Protein AF-A0A8T3YB04-F1 (afdb_monomer)

pLDDT: mean 72.47, std 18.64, range [27.3, 97.69]

Structure (mmCIF, N/CA/C/O backbone):
data_AF-A0A8T3YB04-F1
#
_entry.id   AF-A0A8T3YB04-F1
#
loop_
_atom_site.group_PDB
_atom_site.id
_atom_site.type_symbol
_atom_site.label_atom_id
_atom_site.label_alt_id
_atom_site.label_comp_id
_atom_site.label_asym_id
_atom_site.label_entity_id
_atom_site.label_seq_id
_atom_site.pdbx_PDB_ins_code
_atom_site.Cartn_x
_atom_site.Cartn_y
_atom_site.Cartn_z
_atom_site.occupancy
_atom_site.B_iso_or_equiv
_atom_site.auth_seq_id
_atom_site.auth_comp_id
_atom_site.auth_asym_id
_atom_site.auth_atom_id
_atom_site.pdbx_PDB_model_num
ATOM 1 N N . MET A 1 1 ? 39.091 -14.084 47.360 1.00 39.62 1 MET A N 1
ATOM 2 C CA . MET A 1 1 ? 38.899 -15.132 46.333 1.00 39.62 1 MET A CA 1
ATOM 3 C C . MET A 1 1 ? 37.553 -14.899 45.669 1.00 39.62 1 MET A C 1
ATOM 5 O O . MET A 1 1 ? 36.532 -14.939 46.345 1.00 39.62 1 MET A O 1
ATOM 9 N N . ASN A 1 2 ? 37.597 -14.527 44.390 1.00 33.66 2 ASN A N 1
ATOM 10 C CA . ASN A 1 2 ? 36.496 -13.996 43.586 1.00 33.66 2 ASN A CA 1
ATOM 11 C C . ASN A 1 2 ? 35.367 -15.013 43.376 1.00 33.66 2 ASN A C 1
ATOM 13 O O . ASN A 1 2 ? 35.619 -16.127 42.924 1.00 33.66 2 ASN A O 1
ATOM 17 N N . LYS A 1 3 ? 34.120 -14.590 43.606 1.00 37.91 3 LYS A N 1
ATOM 18 C CA . LYS A 1 3 ? 32.932 -15.255 43.061 1.00 37.91 3 LYS A CA 1
ATOM 19 C C . LYS A 1 3 ? 32.581 -14.564 41.742 1.00 37.91 3 LYS A C 1
ATOM 21 O O . LYS A 1 3 ? 32.055 -13.457 41.749 1.00 37.91 3 LYS A O 1
ATOM 26 N N . PHE A 1 4 ? 32.940 -15.193 40.626 1.00 37.47 4 PHE A N 1
ATOM 27 C CA . PHE A 1 4 ? 32.498 -14.787 39.293 1.00 37.47 4 PHE A CA 1
ATOM 28 C C . PHE A 1 4 ? 31.002 -15.088 39.152 1.00 37.47 4 PHE A C 1
ATOM 30 O O . PHE A 1 4 ? 30.587 -16.243 39.228 1.00 37.47 4 PHE A O 1
ATOM 37 N N . VAL A 1 5 ? 30.198 -14.043 38.961 1.00 39.53 5 VAL A N 1
ATOM 38 C CA . VAL A 1 5 ? 28.809 -14.149 38.508 1.00 39.53 5 VAL A CA 1
ATOM 39 C C . VAL A 1 5 ? 28.851 -14.301 36.988 1.00 39.53 5 VAL A C 1
ATOM 41 O O . VAL A 1 5 ? 29.307 -13.405 36.282 1.00 39.53 5 VAL A O 1
ATOM 44 N N . LEU A 1 6 ? 28.425 -15.463 36.493 1.00 35.53 6 LEU A N 1
ATOM 45 C CA . LEU A 1 6 ? 28.224 -15.738 35.071 1.00 35.53 6 LEU A CA 1
ATOM 46 C C . LEU A 1 6 ? 27.015 -14.934 34.576 1.00 35.53 6 LEU A C 1
ATOM 48 O O . LEU A 1 6 ? 25.867 -15.306 34.815 1.00 35.53 6 LEU A O 1
ATOM 52 N N . LEU A 1 7 ? 27.282 -13.821 33.894 1.00 31.06 7 LEU A N 1
ATOM 53 C CA . LEU A 1 7 ? 26.279 -13.066 33.153 1.00 31.06 7 LEU A CA 1
ATOM 54 C C . LEU A 1 7 ? 25.973 -13.830 31.857 1.00 31.06 7 LEU A C 1
ATOM 56 O O . LEU A 1 7 ? 26.763 -13.829 30.915 1.00 31.06 7 LEU A O 1
ATOM 60 N N . SER A 1 8 ? 24.840 -14.527 31.834 1.00 35.22 8 SER A N 1
ATOM 61 C CA . SER A 1 8 ? 24.326 -15.166 30.623 1.00 35.22 8 SER A CA 1
ATOM 62 C C . SER A 1 8 ? 23.714 -14.082 29.736 1.00 35.22 8 SER A C 1
ATOM 64 O O . SER A 1 8 ? 22.602 -13.625 29.990 1.00 35.22 8 SER A O 1
ATOM 66 N N . VAL A 1 9 ? 24.456 -13.629 28.725 1.00 36.22 9 VAL A N 1
ATOM 67 C CA . VAL A 1 9 ? 23.931 -12.747 27.674 1.00 36.22 9 VAL A CA 1
ATOM 68 C C . VAL A 1 9 ? 23.067 -13.600 26.749 1.00 36.22 9 VAL A C 1
ATOM 70 O O . VAL A 1 9 ? 23.577 -14.346 25.915 1.00 36.22 9 VAL A O 1
ATOM 73 N N . LEU A 1 10 ? 21.748 -13.519 26.921 1.00 33.50 10 LEU A N 1
ATOM 74 C CA . LEU A 1 10 ? 20.786 -14.070 25.975 1.00 33.50 10 LEU A CA 1
ATOM 75 C C . LEU A 1 10 ? 20.733 -13.127 24.762 1.00 33.50 10 LEU A C 1
ATOM 77 O O . LEU A 1 10 ? 20.045 -12.109 24.780 1.00 33.50 10 LEU A O 1
ATOM 81 N N . LEU A 1 11 ? 21.516 -13.433 23.726 1.00 34.88 11 LEU A N 1
ATOM 82 C CA . LEU A 1 11 ? 21.466 -12.732 22.445 1.00 34.88 11 LEU A CA 1
ATOM 83 C C . LEU A 1 11 ? 20.148 -13.104 21.746 1.00 34.88 11 LEU A C 1
ATOM 85 O O . LEU A 1 11 ? 20.034 -14.175 21.152 1.00 34.88 11 LEU A O 1
ATOM 89 N N . ALA A 1 12 ? 19.135 -12.243 21.854 1.00 36.56 12 ALA A N 1
ATOM 90 C CA . ALA A 1 12 ? 17.904 -12.380 21.087 1.00 36.56 12 ALA A CA 1
ATOM 91 C C . ALA A 1 12 ? 18.222 -12.160 19.599 1.00 36.56 12 ALA A C 1
ATOM 93 O O . ALA A 1 12 ? 18.419 -11.032 19.149 1.00 36.56 12 ALA A O 1
ATOM 94 N N . ILE A 1 13 ? 18.302 -13.251 18.837 1.00 36.19 13 ILE A N 1
ATOM 95 C CA . ILE A 1 13 ? 18.343 -13.211 17.376 1.00 36.19 13 ILE A CA 1
ATOM 96 C C . ILE A 1 13 ? 16.936 -12.805 16.924 1.00 36.19 13 ILE A C 1
ATOM 98 O O . ILE A 1 13 ? 16.042 -13.644 16.833 1.00 36.19 13 ILE A O 1
ATOM 102 N N . LEU A 1 14 ? 16.712 -11.510 16.694 1.00 33.53 14 LEU A N 1
ATOM 103 C CA . LEU A 1 14 ? 15.519 -11.064 15.978 1.00 33.53 14 LEU A CA 1
ATOM 104 C C . LEU A 1 14 ? 15.608 -11.613 14.546 1.00 33.53 14 LEU A C 1
ATOM 106 O O . LEU A 1 14 ? 16.641 -11.419 13.896 1.00 33.53 14 LEU A O 1
ATOM 110 N N . PRO A 1 15 ? 14.578 -12.306 14.033 1.00 30.77 15 PRO A N 1
ATOM 111 C CA . PRO A 1 15 ? 14.568 -12.703 12.639 1.00 30.77 15 PRO A CA 1
ATOM 112 C C . PRO A 1 15 ? 14.509 -11.428 11.796 1.00 30.77 15 PRO A C 1
ATOM 114 O O . PRO A 1 15 ? 13.541 -10.670 11.857 1.00 30.77 15 PRO A O 1
ATOM 117 N N . VAL A 1 16 ? 15.558 -11.177 11.013 1.00 35.78 16 VAL A N 1
ATOM 118 C CA . VAL A 1 16 ? 15.482 -10.231 9.900 1.00 35.78 16 VAL A CA 1
ATOM 119 C C . VAL A 1 16 ? 14.536 -10.869 8.891 1.00 35.78 16 VAL A C 1
ATOM 121 O O . VAL A 1 16 ? 14.904 -11.809 8.188 1.00 35.78 16 VAL A O 1
ATOM 124 N N . VAL A 1 17 ? 13.283 -10.422 8.885 1.00 44.50 17 VAL A N 1
ATOM 125 C CA . VAL A 1 17 ? 12.305 -10.829 7.878 1.00 44.50 17 VAL A CA 1
ATOM 126 C C . VAL A 1 17 ? 12.788 -10.263 6.544 1.00 44.50 17 VAL A C 1
ATOM 128 O O . VAL A 1 17 ? 12.855 -9.048 6.369 1.00 44.50 17 VAL A O 1
ATOM 131 N N . ALA A 1 18 ? 13.209 -11.136 5.631 1.00 43.62 18 ALA A N 1
ATOM 132 C CA . ALA A 1 18 ? 13.616 -10.731 4.294 1.00 43.62 18 ALA A CA 1
ATOM 133 C C . ALA A 1 18 ? 12.380 -10.241 3.524 1.00 43.62 18 ALA A C 1
ATOM 135 O O . ALA A 1 18 ? 11.398 -10.973 3.411 1.00 43.62 18 ALA A O 1
ATOM 136 N N . ALA A 1 19 ? 12.428 -9.010 3.011 1.00 53.19 19 ALA A N 1
ATOM 137 C CA . ALA A 1 19 ? 11.420 -8.493 2.091 1.00 53.19 19 ALA A CA 1
ATOM 138 C C . ALA A 1 19 ? 11.335 -9.399 0.851 1.00 53.19 19 ALA A C 1
ATOM 140 O O . ALA A 1 19 ? 12.373 -9.790 0.303 1.00 53.19 19 ALA A O 1
ATOM 141 N N . ALA A 1 20 ? 10.121 -9.741 0.410 1.00 56.09 20 ALA A N 1
ATOM 142 C CA . ALA A 1 20 ? 9.945 -10.481 -0.831 1.00 56.09 20 ALA A CA 1
ATOM 143 C C . ALA A 1 20 ? 10.301 -9.569 -2.019 1.00 56.09 20 ALA A C 1
ATOM 145 O O . ALA A 1 20 ? 9.971 -8.379 -2.034 1.00 56.09 20 ALA A O 1
ATOM 146 N N . SER A 1 21 ? 11.028 -10.128 -2.990 1.00 67.69 21 SER A N 1
ATOM 147 C CA . SER A 1 21 ? 11.397 -9.444 -4.229 1.00 67.69 21 SER A CA 1
ATOM 148 C C . SER A 1 21 ? 10.675 -10.109 -5.392 1.00 67.69 21 SER A C 1
ATOM 150 O O . SER A 1 21 ? 10.986 -11.246 -5.753 1.00 67.69 21 SER A O 1
ATOM 152 N N . GLU A 1 22 ? 9.693 -9.411 -5.950 1.00 82.00 22 GLU A N 1
ATOM 153 C CA . GLU A 1 22 ? 8.942 -9.853 -7.119 1.00 82.00 22 GLU A CA 1
ATOM 154 C C . GLU A 1 22 ? 9.578 -9.319 -8.403 1.00 82.00 22 GLU A C 1
ATOM 156 O O . GLU A 1 22 ? 10.054 -8.187 -8.455 1.00 82.00 22 GLU A O 1
ATOM 161 N N . LYS A 1 23 ? 9.571 -10.125 -9.468 1.00 91.31 23 LYS A N 1
ATOM 162 C CA . LYS A 1 23 ? 10.198 -9.760 -10.747 1.00 91.31 23 LYS A CA 1
ATOM 163 C C . LYS A 1 23 ? 9.177 -9.539 -11.849 1.00 91.31 23 LYS A C 1
ATOM 165 O O . LYS A 1 23 ? 8.223 -10.311 -11.989 1.00 91.31 23 LYS A O 1
ATOM 170 N N . VAL A 1 24 ? 9.421 -8.507 -12.650 1.00 92.38 24 VAL A N 1
ATOM 171 C CA . VAL A 1 24 ? 8.684 -8.194 -13.876 1.00 92.38 24 VAL A CA 1
ATOM 172 C C . VAL A 1 24 ? 9.691 -8.046 -15.010 1.00 92.38 24 VAL A C 1
ATOM 174 O O . VAL A 1 24 ? 10.589 -7.210 -14.962 1.00 92.38 24 VAL A O 1
ATOM 177 N N . ASP A 1 25 ? 9.534 -8.839 -16.060 1.00 90.88 25 ASP A N 1
ATOM 178 C CA . ASP A 1 25 ? 10.332 -8.666 -17.266 1.00 90.88 25 ASP A CA 1
ATOM 179 C C . ASP A 1 25 ? 9.649 -7.631 -18.155 1.00 90.88 25 ASP A C 1
ATOM 181 O O . ASP A 1 25 ? 8.439 -7.677 -18.374 1.00 90.88 25 ASP A O 1
ATOM 185 N N . ILE A 1 26 ? 10.429 -6.701 -18.688 1.00 89.75 26 ILE A N 1
ATOM 186 C CA . ILE A 1 26 ? 10.012 -5.820 -19.768 1.00 89.75 26 ILE A CA 1
ATOM 187 C C . ILE A 1 26 ? 10.559 -6.430 -21.051 1.00 89.75 26 ILE A C 1
ATOM 189 O O . ILE A 1 26 ? 11.776 -6.449 -21.254 1.00 89.75 26 ILE A O 1
ATOM 193 N N . LEU A 1 27 ? 9.679 -6.988 -21.875 1.00 81.50 27 LEU A N 1
ATOM 194 C CA . LEU A 1 27 ? 10.067 -7.701 -23.086 1.00 81.50 27 LEU A CA 1
ATOM 195 C C . LEU A 1 27 ? 9.443 -7.013 -24.288 1.00 81.50 27 LEU A C 1
ATOM 197 O O . LEU A 1 27 ? 8.273 -7.217 -24.607 1.00 81.50 27 LEU A O 1
ATOM 201 N N . ASP A 1 28 ? 10.261 -6.177 -24.925 1.00 76.56 28 ASP A N 1
ATOM 202 C CA . ASP A 1 28 ? 9.850 -5.302 -26.013 1.00 76.56 28 ASP A CA 1
ATOM 203 C C . ASP A 1 28 ? 8.564 -4.561 -25.602 1.00 76.56 28 ASP A C 1
ATOM 205 O O . ASP A 1 28 ? 8.530 -3.899 -24.573 1.00 76.56 28 ASP A O 1
ATOM 209 N N . PHE A 1 29 ? 7.466 -4.675 -26.333 1.00 76.00 29 PHE A N 1
ATOM 210 C CA . PHE A 1 29 ? 6.309 -3.794 -26.148 1.00 76.00 29 PHE A CA 1
ATOM 211 C C . PHE A 1 29 ? 5.331 -4.210 -25.038 1.00 76.00 29 PHE A C 1
ATOM 213 O O . PHE A 1 29 ? 4.183 -3.762 -25.056 1.00 76.00 29 PHE A O 1
ATOM 220 N N . ASP A 1 30 ? 5.766 -5.041 -24.085 1.00 74.56 30 ASP A N 1
ATOM 221 C CA . ASP A 1 30 ? 4.914 -5.547 -23.008 1.00 74.56 30 ASP A CA 1
ATOM 222 C C . ASP A 1 30 ? 5.636 -5.692 -21.656 1.00 74.56 30 ASP A C 1
ATOM 224 O O . ASP A 1 30 ? 6.856 -5.879 -21.576 1.00 74.56 30 ASP A O 1
ATOM 228 N N . TYR A 1 31 ? 4.857 -5.605 -20.577 1.00 87.44 31 TYR A N 1
ATOM 229 C CA . TYR A 1 31 ? 5.288 -5.971 -19.229 1.00 87.44 31 TYR A CA 1
ATOM 230 C C . TYR A 1 31 ? 4.815 -7.401 -18.961 1.00 87.44 31 TYR A C 1
ATOM 232 O O . TYR A 1 31 ? 3.627 -7.686 -19.074 1.00 87.44 31 TYR A O 1
ATOM 240 N N . SER A 1 32 ? 5.710 -8.308 -18.558 1.00 84.25 32 SER A N 1
ATOM 241 C CA . SER A 1 32 ? 5.372 -9.733 -18.396 1.00 84.25 32 SER A CA 1
ATOM 242 C C . SER A 1 32 ? 4.269 -10.003 -17.367 1.00 84.25 32 SER A C 1
ATOM 244 O O . SER A 1 32 ? 3.632 -11.055 -17.408 1.00 84.25 32 SER A O 1
ATOM 246 N N . LYS A 1 33 ? 4.031 -9.045 -16.463 1.00 85.81 33 LYS A N 1
ATOM 247 C CA . LYS A 1 33 ? 2.916 -9.017 -15.516 1.00 85.81 33 LYS A CA 1
ATOM 248 C C . LYS A 1 33 ? 2.120 -7.714 -15.712 1.00 85.81 33 LYS A C 1
ATOM 250 O O . LYS A 1 33 ? 2.517 -6.686 -15.158 1.00 85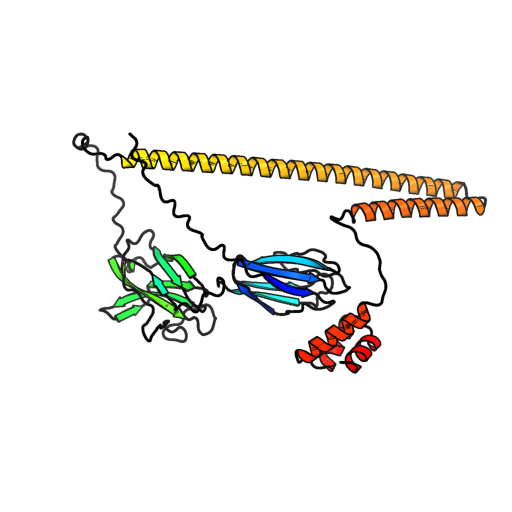.81 33 LYS A O 1
ATOM 255 N N . PRO A 1 34 ? 1.011 -7.725 -16.478 1.00 76.06 34 PRO A N 1
ATOM 256 C CA . PRO A 1 34 ? 0.182 -6.530 -16.684 1.00 76.06 34 PRO A CA 1
ATOM 257 C C . PRO A 1 34 ? -0.543 -6.082 -15.401 1.00 76.06 34 PRO A C 1
ATOM 259 O O . PRO A 1 34 ? -0.902 -4.914 -15.254 1.00 76.06 34 PRO A O 1
ATOM 262 N N . GLU A 1 35 ? -0.713 -6.992 -14.443 1.00 88.62 35 GLU A N 1
ATOM 263 C CA . GLU A 1 35 ? -1.167 -6.719 -13.084 1.00 88.62 35 GLU A CA 1
ATOM 264 C C . GLU A 1 35 ? -0.287 -7.512 -12.114 1.00 88.62 35 GLU A C 1
ATOM 266 O O . GLU A 1 35 ? -0.022 -8.696 -12.335 1.00 88.62 35 GLU A O 1
ATOM 271 N N . ILE A 1 36 ? 0.192 -6.859 -11.058 1.00 85.50 36 ILE A N 1
ATOM 272 C CA . ILE A 1 36 ? 0.940 -7.515 -9.986 1.00 85.50 36 ILE A CA 1
ATOM 273 C C . ILE A 1 36 ? 0.436 -7.033 -8.631 1.00 85.50 36 ILE A C 1
ATOM 275 O O . ILE A 1 36 ? 0.292 -5.831 -8.409 1.00 85.50 36 ILE A O 1
ATOM 279 N N . THR A 1 37 ? 0.176 -7.974 -7.729 1.00 83.56 37 THR A N 1
ATOM 280 C CA . THR A 1 37 ? -0.203 -7.689 -6.345 1.00 83.56 37 THR A CA 1
ATOM 281 C C . THR A 1 37 ? 0.992 -7.935 -5.439 1.00 83.56 37 THR A C 1
ATOM 283 O O . THR A 1 37 ? 1.588 -9.008 -5.494 1.00 83.56 37 THR A O 1
ATOM 286 N N . VAL A 1 38 ? 1.340 -6.946 -4.622 1.00 79.62 38 VAL A N 1
ATOM 287 C CA . VAL A 1 38 ? 2.438 -7.023 -3.650 1.00 79.62 38 VAL A CA 1
ATOM 288 C C . VAL A 1 38 ? 2.008 -6.455 -2.311 1.00 79.62 38 VAL A C 1
ATOM 290 O O . VAL A 1 38 ? 1.041 -5.703 -2.222 1.00 79.62 38 VAL A O 1
ATOM 293 N N . ASN A 1 39 ? 2.745 -6.800 -1.269 1.00 77.50 39 ASN A N 1
ATOM 294 C CA . ASN A 1 39 ? 2.503 -6.327 0.080 1.00 77.50 39 ASN A CA 1
ATOM 295 C C . ASN A 1 39 ? 3.247 -5.020 0.379 1.00 77.50 39 ASN A C 1
ATOM 297 O O . ASN A 1 39 ? 4.241 -4.680 -0.266 1.00 77.50 39 ASN A O 1
ATOM 301 N N . VAL A 1 40 ? 2.787 -4.279 1.389 1.00 76.56 40 VAL A N 1
ATOM 302 C CA . VAL A 1 40 ? 3.549 -3.140 1.911 1.00 76.56 40 VAL A CA 1
ATOM 303 C C . VAL A 1 40 ? 4.886 -3.654 2.450 1.00 76.56 40 VAL A C 1
ATOM 305 O O . VAL A 1 40 ? 4.940 -4.556 3.282 1.00 76.56 40 VAL A O 1
ATOM 308 N N . GLY A 1 41 ? 5.972 -3.049 1.982 1.00 75.06 41 GLY A N 1
ATOM 309 C CA . GLY A 1 41 ? 7.348 -3.435 2.272 1.00 75.06 41 GLY A CA 1
ATOM 310 C C . GLY A 1 41 ? 7.986 -4.326 1.205 1.00 75.06 41 GLY A C 1
ATOM 311 O O . GLY A 1 41 ? 9.212 -4.453 1.202 1.00 75.06 41 GLY A O 1
ATOM 312 N N . ASP A 1 42 ? 7.209 -4.886 0.273 1.00 79.50 42 ASP A N 1
ATOM 313 C CA . ASP A 1 42 ? 7.761 -5.667 -0.832 1.00 79.50 42 ASP A CA 1
ATOM 314 C C . ASP A 1 42 ? 8.453 -4.769 -1.855 1.00 79.50 42 ASP A C 1
ATOM 316 O O . ASP A 1 42 ? 8.125 -3.590 -2.041 1.00 79.50 42 ASP A O 1
ATOM 320 N N . THR A 1 43 ? 9.429 -5.359 -2.543 1.00 85.44 43 THR A N 1
ATOM 321 C CA . THR A 1 43 ? 10.141 -4.717 -3.644 1.00 85.44 43 THR A CA 1
ATOM 322 C C . THR A 1 43 ? 9.805 -5.419 -4.946 1.00 85.44 43 THR A C 1
ATOM 324 O O . THR A 1 43 ? 9.857 -6.641 -5.029 1.00 85.44 43 THR A O 1
ATOM 327 N N . ILE A 1 44 ? 9.496 -4.643 -5.978 1.00 94.56 44 ILE A N 1
ATOM 328 C CA . ILE A 1 44 ? 9.404 -5.155 -7.344 1.00 94.56 44 ILE A CA 1
ATOM 329 C C . ILE A 1 44 ? 10.658 -4.726 -8.100 1.00 94.56 44 ILE A C 1
ATOM 331 O O . ILE A 1 44 ? 11.042 -3.558 -8.031 1.00 94.56 44 ILE A O 1
ATOM 335 N N . GLU A 1 45 ? 11.276 -5.659 -8.820 1.00 95.44 45 GLU A N 1
ATOM 336 C CA . GLU A 1 45 ? 12.366 -5.434 -9.768 1.00 95.44 45 GLU A CA 1
ATOM 337 C C . GLU A 1 45 ? 11.845 -5.627 -11.199 1.00 95.44 45 GLU A C 1
ATOM 339 O O . GLU A 1 45 ? 11.459 -6.726 -11.603 1.00 95.44 45 GLU A O 1
ATOM 344 N N . TRP A 1 46 ? 11.857 -4.554 -11.985 1.00 97.69 46 TRP A N 1
ATOM 345 C CA . TRP A 1 46 ? 11.603 -4.600 -13.418 1.00 97.69 46 TRP A CA 1
ATOM 346 C C . TRP A 1 46 ? 12.920 -4.720 -14.165 1.00 97.69 46 TRP A C 1
ATOM 348 O O . TRP A 1 46 ? 13.783 -3.867 -13.986 1.00 97.69 46 TRP A O 1
ATOM 358 N N . THR A 1 47 ? 13.071 -5.711 -15.041 1.00 96.06 47 THR A N 1
ATOM 359 C CA . THR A 1 47 ? 14.270 -5.875 -15.878 1.00 96.06 47 THR A CA 1
ATOM 360 C C . THR A 1 47 ? 13.903 -5.796 -17.349 1.00 96.06 47 THR A C 1
ATOM 362 O O . THR A 1 47 ? 13.064 -6.557 -17.820 1.00 96.06 47 THR A O 1
ATOM 365 N N . ASN A 1 48 ? 14.551 -4.915 -18.108 1.00 93.00 48 ASN A N 1
ATOM 366 C CA . ASN A 1 48 ? 14.388 -4.895 -19.556 1.00 93.00 48 ASN A CA 1
ATOM 367 C C . ASN A 1 48 ? 15.146 -6.064 -20.191 1.00 93.00 48 ASN A C 1
ATOM 369 O O . ASN A 1 48 ? 16.361 -6.013 -20.341 1.00 93.00 48 ASN A O 1
ATOM 373 N N . THR A 1 49 ? 14.436 -7.121 -20.568 1.00 87.62 49 THR A N 1
ATOM 374 C CA . THR A 1 49 ? 15.000 -8.287 -21.266 1.00 87.62 49 THR A CA 1
ATOM 375 C C . THR A 1 49 ? 14.840 -8.191 -22.785 1.00 87.62 49 THR A C 1
ATOM 377 O O . THR A 1 49 ? 15.446 -8.977 -23.517 1.00 87.62 49 THR A O 1
ATOM 380 N N . GLY A 1 50 ? 14.065 -7.211 -23.260 1.00 73.31 50 GLY A N 1
ATOM 381 C CA . GLY A 1 50 ? 13.871 -6.897 -24.670 1.00 73.31 50 GLY A CA 1
ATOM 382 C C . GLY A 1 50 ? 14.984 -6.051 -25.285 1.00 73.31 50 GLY A C 1
ATOM 383 O O . GLY A 1 50 ? 15.977 -5.677 -24.654 1.00 73.31 50 GLY A O 1
ATOM 384 N N . THR A 1 51 ? 14.817 -5.752 -26.569 1.00 77.62 51 THR A N 1
ATOM 385 C CA . THR A 1 51 ? 15.799 -5.011 -27.379 1.00 77.62 51 THR A CA 1
ATOM 386 C C . THR A 1 51 ? 15.485 -3.519 -27.477 1.00 77.62 51 THR A C 1
ATOM 388 O O . THR A 1 51 ? 16.391 -2.698 -27.658 1.00 77.62 51 THR A O 1
ATOM 391 N N . ALA A 1 52 ? 14.211 -3.151 -27.332 1.00 74.94 52 ALA A N 1
ATOM 392 C CA 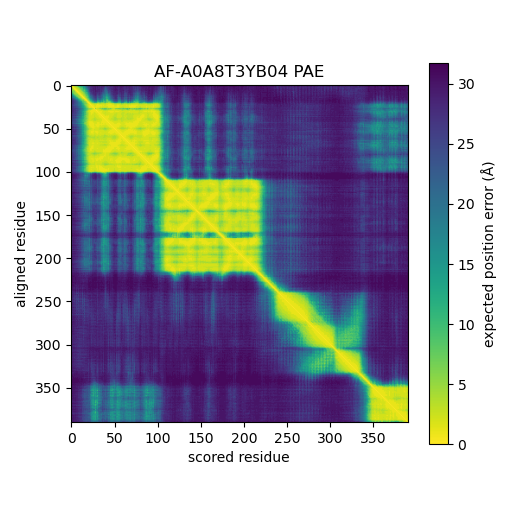. ALA A 1 52 ? 13.775 -1.764 -27.291 1.00 74.94 52 ALA A CA 1
ATOM 393 C C . ALA A 1 52 ? 14.059 -1.122 -25.912 1.00 74.94 52 ALA A C 1
ATOM 395 O O . ALA A 1 52 ? 14.159 -1.811 -24.896 1.00 74.94 52 ALA A O 1
ATOM 396 N N . PRO A 1 53 ? 14.259 0.207 -25.840 1.00 81.50 53 PRO A N 1
ATOM 397 C CA . PRO A 1 53 ? 14.341 0.911 -24.565 1.00 81.50 53 PRO A CA 1
ATOM 398 C C . PRO A 1 53 ? 12.957 1.090 -23.933 1.00 81.50 53 PRO A C 1
ATOM 400 O O . PRO A 1 53 ? 12.007 1.451 -24.624 1.00 81.50 53 PRO A O 1
ATOM 403 N N . HIS A 1 54 ? 12.868 0.937 -22.611 1.00 92.50 54 HIS A N 1
ATOM 404 C CA . HIS A 1 54 ? 11.610 1.048 -21.866 1.00 92.50 54 HIS A CA 1
ATOM 405 C C . HIS A 1 54 ? 11.720 1.944 -20.640 1.00 92.50 54 HIS A C 1
ATOM 407 O O . HIS A 1 54 ? 12.814 2.330 -20.229 1.00 92.50 54 HIS A O 1
ATOM 413 N N . THR A 1 55 ? 10.568 2.271 -20.063 1.00 95.69 55 THR A N 1
ATOM 414 C CA . THR A 1 55 ? 10.456 2.905 -18.749 1.00 95.69 55 THR A CA 1
ATOM 415 C C . THR A 1 55 ? 9.390 2.193 -17.913 1.00 95.69 55 THR A C 1
ATOM 417 O O . THR A 1 55 ? 8.578 1.431 -18.440 1.00 95.69 55 THR A O 1
ATOM 420 N N . VAL A 1 56 ? 9.401 2.441 -16.607 1.00 97.25 56 VAL A N 1
ATOM 421 C CA . VAL A 1 56 ? 8.330 2.143 -15.653 1.00 97.25 56 VAL A CA 1
ATOM 422 C C . VAL A 1 56 ? 7.927 3.490 -15.063 1.00 97.25 56 VAL A C 1
ATOM 424 O O . VAL A 1 56 ? 8.659 4.050 -14.242 1.00 97.25 56 VAL A O 1
ATOM 427 N N . THR A 1 57 ? 6.820 4.054 -15.549 1.00 94.00 57 THR A N 1
ATOM 428 C CA . THR A 1 57 ? 6.475 5.455 -15.281 1.00 94.00 57 THR A CA 1
ATOM 429 C C . THR A 1 57 ? 5.000 5.617 -14.924 1.00 94.00 57 THR A C 1
ATOM 431 O O . THR A 1 57 ? 4.135 5.216 -15.695 1.00 94.00 57 THR A O 1
ATOM 434 N N . THR A 1 58 ? 4.689 6.232 -13.783 1.00 94.06 58 THR A N 1
ATOM 435 C CA . THR A 1 58 ? 3.318 6.666 -13.453 1.00 94.06 58 THR A CA 1
ATOM 436 C C . THR A 1 58 ? 3.048 8.063 -14.023 1.00 94.06 58 THR A C 1
ATOM 438 O O . THR A 1 58 ? 3.972 8.846 -14.251 1.00 94.06 58 THR A O 1
ATOM 441 N N . VAL A 1 59 ? 1.776 8.410 -14.257 1.00 83.69 59 VAL A N 1
ATOM 442 C CA . VAL A 1 59 ? 1.384 9.722 -14.827 1.00 83.69 59 VAL A CA 1
ATOM 443 C C . VAL A 1 59 ? 1.828 10.890 -13.941 1.00 83.69 59 VAL A C 1
ATOM 445 O O . VAL A 1 59 ? 2.265 11.922 -14.443 1.00 83.69 59 VAL A O 1
ATOM 448 N N . ASP A 1 60 ? 1.751 10.708 -12.626 1.00 82.50 60 ASP A N 1
ATOM 449 C CA . ASP A 1 60 ? 2.170 11.676 -11.609 1.00 82.50 60 ASP A CA 1
ATOM 450 C C . ASP A 1 60 ? 3.685 11.671 -11.337 1.00 82.50 60 ASP A C 1
ATOM 452 O O . ASP A 1 60 ? 4.157 12.440 -10.501 1.00 82.50 60 ASP A O 1
ATOM 456 N N . LYS A 1 61 ? 4.448 10.809 -12.027 1.00 88.44 61 LYS A N 1
ATOM 457 C CA . LYS A 1 61 ? 5.894 10.610 -11.846 1.00 88.44 61 LYS A CA 1
ATOM 458 C C . LYS A 1 61 ? 6.315 10.136 -10.448 1.00 88.44 61 LYS A C 1
ATOM 460 O O . LYS A 1 61 ? 7.501 10.180 -10.124 1.00 88.44 61 LYS A O 1
ATOM 465 N N . ALA A 1 62 ? 5.391 9.621 -9.633 1.00 84.94 62 ALA A N 1
ATOM 466 C CA . ALA A 1 62 ? 5.719 8.969 -8.363 1.00 84.94 62 ALA A CA 1
ATOM 467 C C . ALA A 1 62 ? 6.595 7.711 -8.549 1.00 84.94 62 ALA A C 1
ATOM 469 O O . ALA A 1 62 ? 7.408 7.370 -7.681 1.00 84.94 62 ALA A O 1
ATOM 470 N N . MET A 1 63 ? 6.460 7.038 -9.695 1.00 92.75 63 MET A N 1
ATOM 471 C CA . MET A 1 63 ? 7.416 6.063 -10.213 1.00 92.75 63 MET A CA 1
ATOM 472 C C . MET A 1 63 ? 7.988 6.599 -11.524 1.00 92.75 63 MET A C 1
ATOM 474 O O . MET A 1 63 ? 7.237 6.911 -12.447 1.00 92.75 63 MET A O 1
ATOM 478 N N . ASP A 1 64 ? 9.313 6.697 -11.605 1.00 95.69 64 ASP A N 1
ATOM 479 C CA . ASP A 1 64 ? 10.020 7.042 -12.835 1.00 95.69 64 ASP A CA 1
ATOM 480 C C . ASP A 1 64 ? 11.376 6.332 -12.860 1.00 95.69 64 ASP A C 1
ATOM 482 O O . ASP A 1 64 ? 12.322 6.728 -12.177 1.00 95.69 64 ASP A O 1
ATOM 486 N N . SER A 1 65 ? 11.466 5.248 -13.630 1.00 96.69 65 SER A N 1
ATOM 487 C CA . SER A 1 65 ? 12.723 4.515 -13.797 1.00 96.69 65 SER A CA 1
ATOM 488 C C . SER A 1 65 ? 13.764 5.265 -14.631 1.00 96.69 65 SER A C 1
ATOM 490 O O . SER A 1 65 ? 14.920 4.845 -14.692 1.00 96.69 65 SER A O 1
ATOM 492 N N . GLY A 1 66 ? 13.355 6.303 -15.369 1.00 94.25 66 GLY A N 1
ATOM 493 C CA . GLY A 1 66 ? 14.092 6.768 -16.535 1.00 94.25 66 GLY A CA 1
ATOM 494 C C . GLY A 1 66 ? 14.247 5.669 -17.596 1.00 94.25 66 GLY A C 1
ATOM 495 O O . GLY A 1 66 ? 13.579 4.631 -17.571 1.00 94.25 66 GLY A O 1
ATOM 496 N N . ARG A 1 67 ? 15.147 5.899 -18.558 1.00 93.75 67 ARG A N 1
ATOM 497 C CA . ARG A 1 67 ? 15.392 4.971 -19.671 1.00 93.75 67 ARG A CA 1
ATOM 498 C C . ARG A 1 67 ? 16.111 3.702 -19.203 1.00 93.75 67 ARG A C 1
ATOM 500 O O . ARG A 1 67 ? 17.286 3.762 -18.849 1.00 93.75 67 ARG A O 1
ATOM 507 N N . LEU A 1 68 ? 15.462 2.556 -19.379 1.00 91.56 68 LEU A N 1
ATOM 508 C CA . LEU A 1 68 ? 16.030 1.218 -19.222 1.00 91.56 68 LEU A CA 1
ATOM 509 C C . LEU A 1 68 ? 16.390 0.636 -20.596 1.00 91.56 68 LEU A C 1
ATOM 511 O O . LEU A 1 68 ? 15.518 0.383 -21.426 1.00 91.56 68 LEU A O 1
ATOM 515 N N . GLY A 1 69 ? 17.679 0.438 -20.867 1.00 85.62 69 GLY A N 1
ATOM 516 C CA . GLY A 1 69 ? 18.167 -0.359 -21.998 1.00 85.62 69 GLY A CA 1
ATOM 517 C C . GLY A 1 69 ? 18.175 -1.859 -21.690 1.00 85.62 69 GLY A C 1
ATOM 518 O O . GLY A 1 69 ? 17.952 -2.255 -20.550 1.00 85.62 69 GLY A O 1
ATOM 519 N N . THR A 1 70 ? 18.463 -2.688 -22.694 1.00 89.12 70 THR A N 1
ATOM 520 C CA . THR A 1 70 ? 18.557 -4.149 -22.546 1.00 89.12 70 THR A CA 1
ATOM 521 C C . THR A 1 70 ? 19.476 -4.550 -21.391 1.00 89.12 70 THR A C 1
ATOM 523 O O . THR A 1 70 ? 20.594 -4.051 -21.263 1.00 89.12 70 THR A O 1
ATOM 526 N N . GLY A 1 71 ? 18.989 -5.457 -20.553 1.00 85.69 71 GLY A N 1
ATOM 527 C CA . GLY A 1 71 ? 19.628 -5.963 -19.343 1.00 85.69 71 GLY A CA 1
ATOM 528 C C . GLY A 1 71 ? 19.576 -5.024 -18.135 1.00 85.69 71 GLY A C 1
ATOM 529 O O . GLY A 1 71 ? 20.015 -5.423 -17.061 1.00 85.69 71 GLY A O 1
ATOM 530 N N . GLN A 1 72 ? 19.076 -3.790 -18.270 1.00 91.19 72 GLN A N 1
ATOM 531 C CA . GLN A 1 72 ? 18.990 -2.855 -17.145 1.00 91.19 72 GLN A CA 1
ATOM 532 C C . GLN A 1 72 ? 17.727 -3.093 -16.321 1.00 91.19 72 GLN A C 1
ATOM 534 O O . GLN A 1 72 ? 16.672 -3.422 -16.869 1.00 91.19 72 GLN A O 1
ATOM 539 N N . ALA A 1 73 ? 17.843 -2.865 -15.013 1.00 94.25 73 ALA A N 1
ATOM 540 C CA . ALA A 1 73 ? 16.760 -3.052 -14.065 1.00 94.25 73 ALA A CA 1
ATOM 541 C C . ALA A 1 73 ? 16.441 -1.780 -13.270 1.00 94.25 73 ALA A C 1
ATOM 543 O O . ALA A 1 73 ? 17.291 -0.906 -13.082 1.00 94.25 73 ALA A O 1
ATOM 544 N N . PHE A 1 74 ? 15.201 -1.701 -12.803 1.00 97.25 74 PHE A N 1
ATOM 545 C CA . PHE A 1 74 ? 14.687 -0.696 -11.884 1.00 97.25 74 PHE A CA 1
ATOM 546 C C . PHE A 1 74 ? 13.964 -1.405 -10.748 1.00 97.25 74 PHE A C 1
ATOM 548 O O . PHE A 1 74 ? 13.175 -2.307 -11.012 1.00 97.25 74 PHE A O 1
ATOM 555 N N . SER A 1 75 ? 14.180 -0.969 -9.508 1.00 94.81 75 SER A N 1
ATOM 556 C CA . SER A 1 75 ? 13.499 -1.547 -8.349 1.00 94.81 75 SER A CA 1
ATOM 557 C C . SER A 1 75 ? 12.738 -0.490 -7.566 1.00 94.81 75 SER A C 1
ATOM 559 O O . SER A 1 75 ? 13.239 0.616 -7.347 1.00 94.81 75 SER A O 1
ATOM 561 N N . LYS A 1 76 ? 11.537 -0.843 -7.105 1.00 92.75 76 LYS A N 1
ATOM 562 C CA . LYS A 1 76 ? 10.707 0.008 -6.247 1.00 92.75 76 LYS A CA 1
ATOM 563 C C . LYS A 1 76 ? 10.158 -0.799 -5.080 1.00 92.75 76 LYS A C 1
ATOM 565 O O . LYS A 1 76 ? 9.490 -1.808 -5.286 1.00 92.75 76 LYS A O 1
ATOM 570 N N . THR A 1 77 ? 10.418 -0.312 -3.870 1.00 89.31 77 THR A N 1
ATOM 571 C CA . THR A 1 77 ? 9.747 -0.760 -2.646 1.00 89.31 77 THR A CA 1
ATOM 572 C C . THR A 1 77 ? 8.484 0.066 -2.431 1.00 89.31 77 THR A C 1
ATOM 574 O O . THR A 1 77 ? 8.518 1.293 -2.588 1.00 89.31 77 THR A O 1
ATOM 577 N N . PHE A 1 78 ? 7.384 -0.595 -2.081 1.00 83.50 78 PHE A N 1
ATOM 578 C CA . PHE A 1 78 ? 6.094 0.051 -1.845 1.00 83.50 78 PHE A CA 1
ATOM 579 C C . PHE A 1 78 ? 5.809 0.142 -0.351 1.00 83.50 78 PHE A C 1
ATOM 581 O O . PHE A 1 78 ? 5.716 -0.869 0.329 1.00 83.50 78 PHE A O 1
ATOM 588 N N . ASP A 1 79 ? 5.680 1.355 0.176 1.00 81.69 79 ASP A N 1
ATOM 589 C CA . ASP A 1 79 ? 5.520 1.629 1.610 1.00 81.69 79 ASP A CA 1
ATOM 590 C C . ASP A 1 79 ? 4.082 2.003 2.002 1.00 81.69 79 ASP A C 1
ATOM 592 O O . ASP A 1 79 ? 3.775 2.159 3.186 1.00 81.69 79 ASP A O 1
ATOM 596 N N . LYS A 1 80 ? 3.189 2.141 1.017 1.00 75.75 80 LYS A N 1
ATOM 597 C CA . LYS A 1 80 ? 1.789 2.522 1.208 1.00 75.75 80 LYS A CA 1
ATOM 598 C C . LYS A 1 80 ? 0.881 1.657 0.342 1.00 75.75 80 LYS A C 1
ATOM 600 O O . LYS A 1 80 ? 1.222 1.423 -0.817 1.00 75.75 80 LYS A O 1
ATOM 605 N N . PRO A 1 81 ? -0.269 1.207 0.873 1.00 78.62 81 PRO A N 1
ATOM 606 C CA . PRO A 1 81 ? -1.259 0.520 0.063 1.00 78.62 81 PRO A CA 1
ATOM 607 C C . PRO A 1 81 ? -1.836 1.466 -0.994 1.00 78.62 81 PRO A C 1
ATOM 609 O O . PRO A 1 81 ? -1.903 2.682 -0.791 1.00 78.62 81 PRO A O 1
ATOM 612 N N . GLY A 1 82 ? -2.270 0.898 -2.114 1.00 79.56 82 GLY A N 1
ATOM 613 C CA . GLY A 1 82 ? -2.814 1.659 -3.232 1.00 79.56 82 GLY A CA 1
ATOM 614 C C . GLY A 1 82 ? -2.644 0.945 -4.565 1.00 79.56 82 GLY A C 1
ATOM 615 O O . GLY A 1 82 ? -1.982 -0.083 -4.662 1.00 79.56 82 GLY A O 1
ATOM 616 N N . THR A 1 83 ? -3.257 1.497 -5.609 1.00 86.56 83 THR A N 1
ATOM 617 C CA . THR A 1 83 ? -3.050 1.034 -6.986 1.00 86.56 83 THR A CA 1
ATOM 618 C C . THR A 1 83 ? -2.195 2.046 -7.735 1.00 86.56 83 THR A C 1
ATOM 620 O O . THR A 1 83 ? -2.514 3.233 -7.757 1.00 86.56 83 THR A O 1
ATOM 623 N N . HIS A 1 84 ? -1.123 1.573 -8.364 1.00 89.94 84 HIS A N 1
ATOM 624 C CA . HIS A 1 84 ? -0.207 2.378 -9.165 1.00 89.94 84 HIS A CA 1
ATOM 625 C C . HIS A 1 84 ? -0.265 1.914 -10.617 1.00 89.94 84 HIS A C 1
ATOM 627 O O . HIS A 1 84 ? 0.354 0.913 -10.980 1.00 89.94 84 HIS A O 1
ATOM 633 N N . GLU A 1 85 ? -1.019 2.631 -11.446 1.00 90.31 85 GLU A N 1
ATOM 634 C CA . GLU A 1 85 ? -1.004 2.434 -12.896 1.00 90.31 85 GLU A CA 1
ATOM 635 C C . GLU A 1 85 ? 0.246 3.078 -13.498 1.00 90.31 85 GLU A C 1
ATOM 637 O O . GLU A 1 85 ? 0.550 4.245 -13.241 1.00 90.31 85 GLU A O 1
ATOM 642 N N . TYR A 1 86 ? 0.966 2.326 -14.321 1.00 96.25 86 TYR A N 1
ATOM 643 C CA . TYR A 1 86 ? 2.191 2.777 -14.961 1.00 96.25 86 TYR A CA 1
ATOM 644 C C . TYR A 1 86 ? 2.220 2.404 -16.443 1.00 96.25 86 TYR A C 1
ATOM 646 O O . TYR A 1 86 ? 1.504 1.519 -16.915 1.00 96.25 86 TYR A O 1
ATOM 654 N N . PHE A 1 87 ? 3.043 3.125 -17.194 1.00 94.12 87 PHE A N 1
ATOM 655 C CA . PHE A 1 87 ? 3.196 2.984 -18.632 1.00 94.12 87 PHE A CA 1
ATOM 656 C C . PHE A 1 87 ? 4.648 3.209 -19.064 1.00 94.12 87 PHE A C 1
ATOM 658 O O . PHE A 1 87 ? 5.475 3.716 -18.299 1.00 94.12 87 PHE A O 1
ATOM 665 N N . CYS A 1 88 ? 4.946 2.843 -20.312 1.00 87.88 88 CYS A N 1
ATOM 666 C CA . CYS A 1 88 ? 6.232 3.114 -20.947 1.00 87.88 88 CYS A CA 1
ATOM 667 C C . CYS A 1 88 ? 6.169 4.430 -21.735 1.00 87.88 88 CYS A C 1
ATOM 669 O O . CYS A 1 88 ? 5.363 4.568 -22.656 1.00 87.88 88 CYS A O 1
ATOM 671 N N . GLU A 1 89 ? 7.067 5.376 -21.460 1.00 85.50 89 GLU A N 1
ATOM 672 C CA . GLU A 1 89 ? 7.080 6.685 -22.134 1.00 85.50 89 GLU A CA 1
ATOM 673 C C . GLU A 1 89 ? 7.414 6.595 -23.626 1.00 85.50 89 GLU A C 1
ATOM 675 O O . GLU A 1 89 ? 6.912 7.380 -24.428 1.00 85.50 89 GLU A O 1
ATOM 680 N N . PHE A 1 90 ? 8.230 5.614 -24.020 1.00 71.00 90 PHE A N 1
ATOM 681 C CA . PHE A 1 90 ? 8.546 5.364 -25.429 1.00 71.00 90 PHE A CA 1
ATOM 682 C C . PHE A 1 90 ? 7.398 4.670 -26.181 1.00 71.00 90 PHE A C 1
ATOM 684 O O . PHE A 1 90 ? 7.317 4.771 -27.403 1.00 71.00 90 PHE A O 1
ATOM 691 N N . HIS A 1 91 ? 6.501 3.983 -25.460 1.00 78.50 91 HIS A N 1
ATOM 692 C CA . HIS A 1 91 ? 5.461 3.120 -26.027 1.00 78.50 91 HIS A CA 1
ATOM 693 C C . HIS A 1 91 ? 4.142 3.290 -25.244 1.00 78.50 91 HIS A C 1
ATOM 695 O O . HIS A 1 91 ? 3.781 2.424 -24.453 1.00 78.50 91 HIS A O 1
ATOM 701 N N . PRO A 1 92 ? 3.373 4.377 -25.453 1.00 75.25 92 PRO A N 1
ATOM 702 C CA . PRO A 1 92 ? 2.265 4.765 -24.560 1.00 75.25 92 PRO A CA 1
ATOM 703 C C . PRO A 1 92 ? 1.081 3.784 -24.456 1.00 75.25 92 PRO A C 1
ATOM 705 O O . PRO A 1 92 ? 0.189 3.965 -23.624 1.00 75.25 92 PRO A O 1
ATOM 708 N N . ARG A 1 93 ? 1.028 2.765 -25.323 1.00 75.81 93 ARG A N 1
ATOM 709 C CA . ARG A 1 93 ? 0.034 1.678 -25.261 1.00 75.81 93 ARG A CA 1
ATOM 710 C C . ARG A 1 93 ? 0.407 0.582 -24.265 1.00 75.81 93 ARG A C 1
ATOM 712 O O . ARG A 1 93 ? -0.465 -0.165 -23.842 1.00 75.81 93 ARG A O 1
ATOM 719 N N . MET A 1 94 ? 1.676 0.510 -23.894 1.00 83.44 94 MET A N 1
ATOM 720 C CA . MET A 1 94 ? 2.219 -0.450 -22.953 1.00 83.44 94 MET A CA 1
ATOM 721 C C . MET A 1 94 ? 1.906 0.037 -21.537 1.00 83.44 94 MET A C 1
ATOM 723 O O . MET A 1 94 ? 2.476 1.030 -21.079 1.00 83.44 94 MET A O 1
ATOM 727 N N . LYS A 1 95 ? 0.940 -0.617 -20.886 1.00 84.19 95 LYS A N 1
ATOM 728 C CA . LYS A 1 95 ? 0.377 -0.227 -19.588 1.00 84.19 95 LYS A CA 1
ATOM 729 C C . LYS A 1 95 ? 0.276 -1.435 -18.672 1.00 84.19 95 LYS A C 1
ATOM 731 O O . LYS A 1 95 ? -0.021 -2.532 -19.131 1.00 84.19 95 LYS A O 1
ATOM 736 N N . ALA A 1 96 ? 0.469 -1.204 -17.385 1.00 91.38 96 ALA A N 1
ATOM 737 C CA . ALA A 1 96 ? 0.297 -2.201 -16.343 1.00 91.38 96 ALA A CA 1
ATOM 738 C C . ALA A 1 96 ? -0.047 -1.508 -15.020 1.00 91.38 96 ALA A C 1
ATOM 740 O O . ALA A 1 96 ? -0.043 -0.277 -14.931 1.00 91.38 96 ALA A O 1
ATOM 741 N N . LYS A 1 97 ? -0.354 -2.283 -13.980 1.00 88.88 97 LYS A N 1
ATOM 742 C CA . LYS A 1 97 ? -0.576 -1.728 -12.642 1.00 88.88 97 LYS A CA 1
ATOM 743 C C . LYS A 1 97 ? 0.001 -2.601 -11.536 1.00 88.88 97 LYS A C 1
ATOM 745 O O . LYS A 1 97 ? 0.029 -3.826 -11.640 1.00 88.88 97 LYS A O 1
ATOM 750 N N . VAL A 1 98 ? 0.442 -1.943 -10.470 1.00 93.75 98 VAL A N 1
ATOM 751 C CA . VAL A 1 98 ? 0.787 -2.574 -9.194 1.00 93.75 98 VAL A CA 1
ATOM 752 C C . VAL A 1 98 ? -0.360 -2.340 -8.223 1.00 93.75 98 VAL A C 1
ATOM 754 O O . VAL A 1 98 ? -0.761 -1.197 -8.021 1.00 93.75 98 VAL A O 1
ATOM 757 N N . ILE A 1 99 ? -0.874 -3.402 -7.614 1.00 85.44 99 ILE A N 1
ATOM 758 C CA . ILE A 1 99 ? -1.808 -3.332 -6.492 1.00 85.44 99 ILE A CA 1
ATOM 759 C C . ILE A 1 99 ? -0.998 -3.608 -5.227 1.00 85.44 99 ILE A C 1
ATOM 761 O O . ILE A 1 99 ? -0.532 -4.724 -5.015 1.00 85.44 99 ILE A O 1
ATOM 765 N N . VAL A 1 100 ? -0.816 -2.593 -4.393 1.00 84.94 100 VAL A N 1
ATOM 766 C CA . VAL A 1 100 ? -0.148 -2.727 -3.100 1.00 84.94 100 VAL A CA 1
ATOM 767 C C . VAL A 1 100 ? -1.212 -2.986 -2.047 1.00 84.94 100 VAL A C 1
ATOM 769 O O . VAL A 1 100 ? -1.993 -2.097 -1.697 1.00 84.94 100 VAL A O 1
ATOM 772 N N . THR A 1 101 ? -1.254 -4.212 -1.544 1.00 76.56 101 THR A N 1
ATOM 773 C CA . THR A 1 101 ? -2.101 -4.598 -0.419 1.00 76.56 101 THR A CA 1
ATOM 774 C C . THR A 1 101 ? -1.406 -4.256 0.891 1.00 76.56 101 THR A C 1
ATOM 776 O O . THR A 1 101 ? -0.192 -4.369 1.019 1.00 76.56 101 THR A O 1
ATOM 779 N N . GLY A 1 102 ? -2.172 -3.863 1.908 1.00 59.09 102 GLY A N 1
ATOM 780 C CA . GLY A 1 102 ? -1.644 -3.521 3.235 1.00 59.09 102 GLY A CA 1
ATOM 781 C C . GLY A 1 102 ? -1.060 -4.690 4.045 1.00 59.09 102 GLY A C 1
ATOM 782 O O . GLY A 1 102 ? -0.829 -4.515 5.239 1.00 59.09 102 GLY A O 1
ATOM 783 N N . GLY A 1 103 ? -0.852 -5.861 3.436 1.00 48.25 103 GLY A N 1
ATOM 784 C CA . GLY A 1 103 ? -0.370 -7.059 4.114 1.00 48.25 103 GLY A CA 1
ATOM 785 C C . GLY A 1 103 ? 1.131 -7.003 4.375 1.00 48.25 103 GLY A C 1
ATOM 786 O O . GLY A 1 103 ? 1.864 -6.379 3.626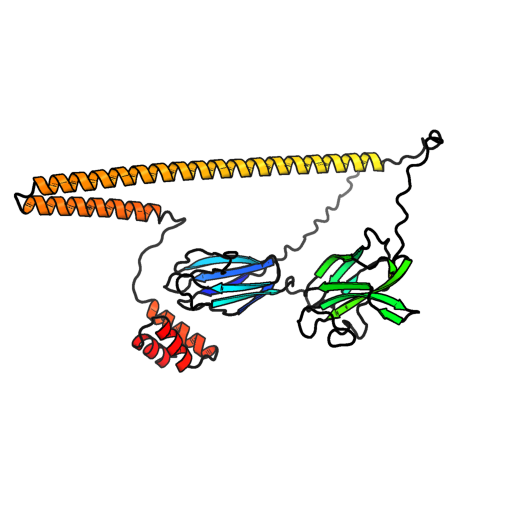 1.00 48.25 103 GLY A O 1
ATOM 787 N N . ALA A 1 104 ? 1.576 -7.646 5.448 1.00 43.88 104 ALA A N 1
ATOM 788 C CA . ALA A 1 104 ? 2.965 -8.032 5.685 1.00 43.88 104 ALA A CA 1
ATOM 789 C C . ALA A 1 104 ? 3.136 -9.507 5.221 1.00 43.88 104 ALA A C 1
ATOM 791 O O . ALA A 1 104 ? 2.136 -10.150 4.890 1.00 43.88 104 ALA A O 1
ATOM 792 N N . PRO A 1 105 ? 4.363 -10.059 5.168 1.00 41.47 105 PRO A N 1
ATOM 793 C CA . PRO A 1 105 ? 4.691 -11.291 4.448 1.00 41.47 105 PRO A CA 1
ATOM 794 C C . PRO A 1 105 ? 3.948 -12.497 5.021 1.00 41.47 105 PRO A C 1
ATOM 796 O O . PRO A 1 105 ? 3.585 -12.490 6.192 1.00 41.47 105 PRO A O 1
ATOM 799 N N . THR A 1 106 ? 3.763 -13.536 4.201 1.00 39.50 106 THR A N 1
ATOM 800 C CA . THR A 1 106 ? 3.168 -14.845 4.530 1.00 39.50 106 THR A CA 1
ATOM 801 C C . THR A 1 106 ? 3.505 -15.309 5.956 1.00 39.50 106 THR A C 1
ATOM 803 O O . THR A 1 106 ? 4.508 -15.978 6.198 1.00 39.50 106 THR A O 1
ATOM 806 N N . VAL A 1 107 ? 2.653 -14.952 6.920 1.00 41.75 107 VAL A N 1
ATOM 807 C CA . VAL A 1 107 ? 2.600 -15.585 8.236 1.00 41.75 107 VAL A CA 1
ATOM 808 C C . VAL A 1 107 ? 1.826 -16.875 8.012 1.00 41.75 107 VAL A C 1
ATOM 810 O O . VAL A 1 107 ? 0.791 -16.865 7.345 1.00 41.75 107 VAL A O 1
ATOM 813 N N . ALA A 1 108 ? 2.319 -17.992 8.547 1.00 44.12 108 ALA A N 1
ATOM 814 C CA . ALA A 1 108 ? 1.493 -19.176 8.753 1.00 44.12 108 ALA A CA 1
ATOM 815 C C . ALA A 1 108 ? 0.105 -18.728 9.235 1.00 44.12 108 ALA A C 1
ATOM 817 O O . ALA A 1 108 ? 0.052 -17.975 10.201 1.00 44.12 108 ALA A O 1
ATOM 818 N N . GLN A 1 109 ? -0.957 -19.111 8.518 1.00 50.62 109 GLN A N 1
ATOM 819 C CA . GLN A 1 109 ? -2.338 -18.641 8.685 1.00 50.62 109 GLN A CA 1
ATOM 820 C C . GLN A 1 109 ? -2.658 -18.285 10.148 1.00 50.62 109 GLN A C 1
ATOM 822 O O . GLN A 1 109 ? -2.978 -19.153 10.960 1.00 50.62 109 GLN A O 1
ATOM 827 N N . ARG A 1 110 ? -2.492 -17.005 10.504 1.00 73.00 110 ARG A N 1
ATOM 828 C CA . ARG A 1 110 ? -2.876 -16.488 11.816 1.00 73.00 110 ARG A CA 1
ATOM 829 C C . ARG A 1 110 ? -4.372 -16.246 11.754 1.00 73.00 110 ARG A C 1
ATOM 831 O O . ARG A 1 110 ? -4.873 -15.738 10.754 1.00 73.00 110 ARG A O 1
ATOM 838 N N . ASN A 1 111 ? -5.079 -16.608 12.812 1.00 88.94 111 ASN A N 1
ATOM 839 C CA . ASN A 1 111 ? -6.476 -16.225 12.927 1.00 88.94 111 ASN A CA 1
ATOM 840 C C . ASN A 1 111 ? -6.559 -14.712 13.176 1.00 88.94 111 ASN A C 1
ATOM 842 O O . ASN A 1 111 ? -5.687 -14.181 13.873 1.00 88.94 111 ASN A O 1
ATOM 846 N N . PRO A 1 112 ? -7.585 -14.027 12.645 1.00 93.75 112 PRO A N 1
ATOM 847 C CA . PRO A 1 112 ? -7.908 -12.670 13.053 1.00 93.75 112 PRO A CA 1
ATOM 848 C C . PRO A 1 112 ? -7.933 -12.532 14.577 1.00 93.75 112 PRO A C 1
ATOM 850 O O . PRO A 1 112 ? -8.474 -13.387 15.281 1.00 93.75 112 PRO A O 1
ATOM 853 N N . GLU A 1 113 ? -7.330 -11.466 15.091 1.00 94.19 113 GLU A N 1
ATOM 854 C CA . GLU A 1 113 ? -7.232 -11.218 16.530 1.00 94.19 113 GLU A CA 1
ATOM 855 C C . GLU A 1 113 ? -7.379 -9.731 16.842 1.00 94.19 113 GLU A C 1
ATOM 857 O O . GLU A 1 113 ? -7.016 -8.865 16.043 1.00 94.19 113 GLU A O 1
ATOM 862 N N . LEU A 1 114 ? -7.901 -9.445 18.033 1.00 95.94 114 LEU A N 1
ATOM 863 C CA . LEU A 1 114 ? -8.097 -8.098 18.544 1.00 95.94 114 LEU A CA 1
ATOM 864 C C . LEU A 1 114 ? -7.656 -8.049 20.009 1.00 95.94 114 LEU A C 1
ATOM 866 O O . LEU A 1 114 ? -8.221 -8.737 20.860 1.00 95.94 114 LEU A O 1
ATOM 870 N N . THR A 1 115 ? -6.669 -7.209 20.300 1.00 93.94 115 THR A N 1
ATOM 871 C CA . THR A 1 115 ? -6.188 -6.928 21.652 1.00 93.94 115 THR A CA 1
ATOM 872 C C . THR A 1 115 ? -6.487 -5.480 21.991 1.00 93.94 115 THR A C 1
ATOM 874 O O . THR A 1 115 ? -6.044 -4.549 21.316 1.00 93.94 115 THR A O 1
ATOM 877 N N . VAL A 1 116 ? -7.248 -5.301 23.060 1.00 95.75 116 VAL A N 1
ATOM 878 C CA . VAL A 1 116 ? -7.606 -4.004 23.621 1.00 95.75 116 VAL A CA 1
ATOM 879 C C . VAL A 1 116 ? -7.918 -4.192 25.104 1.00 95.75 116 VAL A C 1
ATOM 881 O O . VAL A 1 116 ? -8.400 -5.254 25.515 1.00 95.75 116 VAL A O 1
ATOM 884 N N . GLN A 1 117 ? -7.614 -3.176 25.905 1.00 94.56 117 GLN A N 1
ATOM 885 C CA . GLN A 1 117 ? -7.786 -3.184 27.355 1.00 94.56 117 GLN A CA 1
ATOM 886 C C . GLN A 1 117 ? -8.656 -2.007 27.814 1.00 94.56 117 GLN A C 1
ATOM 888 O O . GLN A 1 117 ? -8.881 -1.050 27.063 1.00 94.56 117 GLN A O 1
ATOM 893 N N . ASP A 1 118 ? -9.145 -2.103 29.053 1.00 94.62 118 ASP A N 1
ATOM 894 C CA . ASP A 1 118 ? -9.809 -1.000 29.750 1.00 94.62 118 ASP A CA 1
ATOM 895 C C . ASP A 1 118 ? -8.888 0.221 29.774 1.00 94.62 118 ASP A C 1
ATOM 897 O O . ASP A 1 118 ? -7.690 0.108 30.044 1.00 94.62 118 ASP A O 1
ATOM 901 N N . GLN A 1 119 ? -9.445 1.392 29.479 1.00 92.50 119 GLN A N 1
ATOM 902 C CA . GLN A 1 119 ? -8.649 2.600 29.307 1.00 92.50 119 GLN A CA 1
ATOM 903 C C . GLN A 1 119 ? -9.441 3.861 29.630 1.00 92.50 119 GLN A C 1
ATOM 905 O O . GLN A 1 119 ? -10.670 3.900 29.531 1.00 92.50 119 GLN A O 1
ATOM 910 N N . SER A 1 120 ? -8.714 4.910 30.002 1.00 90.25 120 SER A N 1
ATOM 911 C CA . SER A 1 120 ? -9.270 6.254 30.104 1.00 90.25 120 SER A CA 1
ATOM 912 C C . SER A 1 120 ? -9.396 6.867 28.721 1.00 90.25 120 SER A C 1
ATOM 914 O O . SER A 1 120 ? -8.468 6.793 27.917 1.00 90.25 120 SER A O 1
ATOM 916 N N . LEU A 1 121 ? -10.520 7.523 28.466 1.00 87.12 121 LEU A N 1
ATOM 917 C CA . LEU A 1 121 ? -10.758 8.212 27.213 1.00 87.12 121 LEU A CA 1
ATOM 918 C C . LEU A 1 121 ? -9.970 9.527 27.186 1.00 87.12 121 LEU A C 1
ATOM 920 O O . LEU A 1 121 ? -10.378 10.520 27.788 1.00 87.12 121 LEU A O 1
ATOM 924 N N . VAL A 1 122 ? -8.829 9.527 26.499 1.00 83.62 122 VAL A N 1
ATOM 925 C CA . VAL A 1 122 ? -7.983 10.711 26.298 1.00 83.62 122 VAL A CA 1
ATOM 926 C C . VAL A 1 122 ? -8.230 11.241 24.892 1.00 83.62 122 VAL A C 1
ATOM 928 O O . VAL A 1 122 ? -8.170 10.478 23.936 1.00 83.62 122 VAL A O 1
ATOM 931 N N . ASN A 1 123 ? -8.508 12.541 24.759 1.00 83.31 123 ASN A N 1
ATOM 932 C CA . ASN A 1 123 ? -8.816 13.188 23.474 1.00 83.31 123 ASN A CA 1
ATOM 933 C C . ASN A 1 123 ? -9.944 12.505 22.685 1.00 83.31 123 ASN A C 1
ATOM 935 O O . ASN A 1 123 ? -9.941 12.545 21.461 1.00 83.31 123 ASN A O 1
ATOM 939 N N . ASN A 1 124 ? -10.889 11.866 23.378 1.00 87.44 124 ASN A N 1
ATOM 940 C CA . ASN A 1 124 ? -11.942 11.072 22.753 1.00 87.44 124 ASN A CA 1
ATOM 941 C C . ASN A 1 124 ? -11.423 9.918 21.872 1.00 87.44 124 ASN A C 1
ATOM 943 O O . ASN A 1 124 ? -12.145 9.456 21.002 1.00 87.44 124 ASN A O 1
ATOM 947 N N . GLU A 1 125 ? -10.210 9.407 22.095 1.00 90.12 125 GLU A N 1
ATOM 948 C CA . GLU A 1 125 ? -9.665 8.274 21.340 1.00 90.12 125 GLU A CA 1
ATOM 949 C C . GLU A 1 125 ? -9.709 6.976 22.152 1.00 90.12 125 GLU A C 1
ATOM 951 O O . GLU A 1 125 ? -9.319 6.938 23.321 1.00 90.12 125 GLU A O 1
ATOM 956 N N . VAL A 1 126 ? -10.116 5.889 21.498 1.00 92.56 126 VAL A N 1
ATOM 957 C CA . VAL A 1 126 ? -9.882 4.517 21.957 1.00 92.56 126 VAL A CA 1
ATOM 958 C C . VAL A 1 126 ? -8.657 3.969 21.238 1.00 92.56 126 VAL A C 1
ATOM 960 O O . VAL A 1 126 ? -8.585 3.982 20.008 1.00 92.56 126 VAL A O 1
ATOM 963 N N . VAL A 1 127 ? -7.696 3.465 22.006 1.00 93.00 127 VAL A N 1
ATOM 964 C CA . VAL A 1 127 ? -6.489 2.817 21.496 1.00 93.00 127 VAL A CA 1
ATOM 965 C C . VAL A 1 127 ? -6.714 1.312 21.425 1.00 93.00 127 VAL A C 1
ATOM 967 O O . VAL A 1 127 ? -6.914 0.652 22.445 1.00 93.00 127 VAL A O 1
ATOM 970 N N . ILE A 1 128 ? -6.644 0.766 20.217 1.00 94.06 128 ILE A N 1
ATOM 971 C CA . ILE A 1 128 ? -6.564 -0.668 19.959 1.00 94.06 128 ILE A CA 1
ATOM 972 C C . ILE A 1 128 ? -5.081 -1.049 19.923 1.00 94.06 128 ILE A C 1
ATOM 974 O O . ILE A 1 128 ? -4.327 -0.588 19.061 1.00 94.06 128 ILE A O 1
ATOM 978 N N . GLU A 1 129 ? -4.647 -1.874 20.877 1.00 89.38 129 GLU A N 1
ATOM 979 C CA . GLU A 1 129 ? -3.238 -2.268 21.015 1.00 89.38 129 GLU A CA 1
ATOM 980 C C . GLU A 1 129 ? -2.772 -3.063 19.801 1.00 89.38 129 GLU A C 1
ATOM 982 O O . GLU A 1 129 ? -1.690 -2.810 19.267 1.00 89.38 129 GLU A O 1
ATOM 987 N N . ASN A 1 130 ? -3.612 -3.997 19.358 1.00 84.88 130 ASN A N 1
ATOM 988 C CA . ASN A 1 130 ? -3.362 -4.854 18.215 1.00 84.88 130 ASN A CA 1
ATOM 989 C C . ASN A 1 130 ? -4.680 -5.251 17.545 1.00 84.88 130 ASN A C 1
ATOM 991 O O . ASN A 1 130 ? -5.603 -5.702 18.215 1.00 84.88 130 ASN A O 1
ATOM 995 N N . ALA A 1 131 ? -4.742 -5.138 16.228 1.00 90.69 131 ALA A N 1
ATOM 996 C CA . ALA A 1 131 ? -5.783 -5.719 15.398 1.00 90.69 131 ALA A CA 1
ATOM 997 C C . ALA A 1 131 ? -5.118 -6.412 14.211 1.00 90.69 131 ALA A C 1
ATOM 999 O O . ALA A 1 131 ? -4.297 -5.810 13.521 1.00 90.69 131 ALA A O 1
ATOM 1000 N N . PHE A 1 132 ? -5.463 -7.669 13.968 1.00 87.62 132 PHE A N 1
ATOM 1001 C CA . PHE A 1 132 ? -5.013 -8.415 12.802 1.00 87.62 132 PHE A CA 1
ATOM 1002 C C . PHE A 1 132 ? -6.223 -8.912 12.019 1.00 87.62 132 PHE A C 1
ATOM 1004 O O . PHE A 1 132 ? -7.099 -9.570 12.580 1.00 87.62 132 PHE A O 1
ATOM 1011 N N . LEU A 1 133 ? -6.235 -8.625 10.719 1.00 83.44 133 LEU A N 1
ATOM 1012 C CA . LEU A 1 133 ? -7.176 -9.197 9.763 1.00 83.44 133 LEU A CA 1
ATOM 1013 C C . LEU A 1 133 ? -6.415 -9.917 8.652 1.00 83.44 133 LEU A C 1
ATOM 1015 O O . LEU A 1 133 ? -5.402 -9.431 8.161 1.00 83.44 133 LEU A O 1
ATOM 1019 N N . ASP A 1 134 ? -6.930 -11.047 8.194 1.00 78.44 134 ASP A N 1
ATOM 1020 C CA . ASP A 1 134 ? -6.414 -11.763 7.024 1.00 78.44 134 ASP A CA 1
ATOM 1021 C C . ASP A 1 134 ? -6.973 -11.219 5.692 1.00 78.44 134 ASP A C 1
ATOM 1023 O O . ASP A 1 134 ? -6.433 -11.516 4.628 1.00 78.44 134 ASP A O 1
ATOM 1027 N N . LYS A 1 135 ? -8.020 -10.384 5.742 1.00 79.31 135 LYS A N 1
ATOM 1028 C CA . LYS A 1 135 ? -8.659 -9.695 4.603 1.00 79.31 135 LYS A CA 1
ATOM 1029 C C . LYS A 1 135 ? -9.023 -8.252 4.984 1.00 79.31 135 LYS A C 1
ATOM 1031 O O . LYS A 1 135 ? -9.100 -7.964 6.172 1.00 79.31 135 LYS A O 1
ATOM 1036 N N . PRO A 1 136 ? -9.239 -7.335 4.027 1.00 81.56 136 PRO A N 1
ATOM 1037 C CA . PRO A 1 136 ? -9.738 -5.997 4.341 1.00 81.56 136 PRO A CA 1
ATOM 1038 C C . PRO A 1 136 ? -11.045 -6.016 5.151 1.00 81.56 136 PRO A C 1
ATOM 1040 O O . PRO A 1 136 ? -11.843 -6.953 5.059 1.00 81.56 136 PRO A O 1
ATOM 1043 N N . GLY A 1 137 ? -11.244 -4.988 5.968 1.00 89.38 137 GLY A N 1
ATOM 1044 C CA . GLY A 1 137 ? -12.374 -4.887 6.874 1.00 89.38 137 GLY A CA 1
ATOM 1045 C C . GLY A 1 137 ? -12.313 -3.672 7.785 1.00 89.38 137 GLY A C 1
ATOM 1046 O O . GLY A 1 137 ? -11.777 -2.630 7.419 1.00 89.38 137 GLY A O 1
ATOM 1047 N N . PHE A 1 138 ? -12.877 -3.796 8.984 1.00 94.56 138 PHE A N 1
ATOM 1048 C CA . PHE A 1 138 ? -13.040 -2.687 9.922 1.00 94.56 138 PHE A CA 1
ATOM 1049 C C . PHE A 1 138 ? -12.788 -3.124 11.368 1.00 94.56 138 PHE A C 1
ATOM 1051 O O . PHE A 1 138 ? -13.080 -4.262 11.737 1.00 94.56 138 PHE A O 1
ATOM 1058 N N . VAL A 1 139 ? -12.330 -2.191 12.209 1.00 97.06 139 VAL A N 1
ATOM 1059 C CA . VAL A 1 139 ? -12.647 -2.218 13.648 1.00 97.06 139 VAL A CA 1
ATOM 1060 C C . VAL A 1 139 ? -13.851 -1.325 13.873 1.00 97.06 139 VAL A C 1
ATOM 1062 O O . VAL A 1 139 ? -13.843 -0.162 13.468 1.00 97.06 139 VAL A O 1
ATOM 1065 N N . VAL A 1 140 ? -14.860 -1.837 14.565 1.00 96.88 140 VAL A N 1
ATOM 1066 C CA . VAL A 1 140 ? -16.074 -1.097 14.908 1.00 96.88 140 VAL A CA 1
ATOM 1067 C C . VAL A 1 140 ? -16.277 -1.143 16.413 1.00 96.88 140 VAL A C 1
ATOM 1069 O O . VAL A 1 140 ? -16.193 -2.202 17.027 1.00 96.88 140 VAL A O 1
ATOM 1072 N N . ILE A 1 141 ? -16.505 0.014 17.028 1.00 95.69 141 ILE A N 1
ATOM 1073 C CA . ILE A 1 141 ? -16.690 0.141 18.475 1.00 95.69 141 ILE A CA 1
ATOM 1074 C C . ILE A 1 141 ? -18.186 0.216 18.755 1.00 95.69 141 ILE A C 1
ATOM 1076 O O . ILE A 1 141 ? -18.790 1.277 18.606 1.00 95.69 141 ILE A O 1
ATOM 1080 N N . HIS A 1 142 ? -18.788 -0.900 19.163 1.00 94.50 142 HIS A N 1
ATOM 1081 C CA . HIS A 1 142 ? -20.204 -0.953 19.530 1.00 94.50 142 HIS A CA 1
ATOM 1082 C C . HIS A 1 142 ? -20.437 -0.510 20.973 1.00 94.50 142 HIS A C 1
ATOM 1084 O O . HIS A 1 142 ? -19.669 -0.859 21.868 1.00 94.50 142 HIS A O 1
ATOM 1090 N N . GLN A 1 143 ? -21.519 0.222 21.225 1.00 92.75 143 GLN A N 1
ATOM 1091 C CA . GLN A 1 143 ? -21.969 0.488 22.589 1.00 92.75 143 GLN A CA 1
ATOM 1092 C C . GLN A 1 143 ? -22.501 -0.806 23.229 1.00 92.75 143 GLN A C 1
ATOM 1094 O O . GLN A 1 143 ? -23.164 -1.596 22.556 1.00 92.75 143 GLN A O 1
ATOM 1099 N N . ASP A 1 144 ? -22.240 -1.041 24.516 1.00 91.75 144 ASP A N 1
ATOM 1100 C CA . ASP A 1 144 ? -22.970 -2.072 25.264 1.00 91.75 144 ASP A CA 1
ATOM 1101 C C . ASP A 1 144 ? -24.407 -1.598 25.519 1.00 91.75 144 ASP A C 1
ATOM 1103 O O . ASP A 1 144 ? -24.632 -0.488 26.004 1.00 91.75 144 ASP A O 1
ATOM 1107 N N . LYS A 1 145 ? -25.385 -2.434 25.172 1.00 88.25 145 LYS A N 1
ATOM 1108 C CA . LYS A 1 145 ? -26.801 -2.211 25.451 1.00 88.25 145 LYS A CA 1
ATOM 1109 C C . LYS A 1 145 ? -27.343 -3.397 26.236 1.00 88.25 145 LYS A C 1
ATOM 1111 O O . LYS A 1 145 ? -27.844 -4.354 25.648 1.00 88.25 145 LYS A O 1
ATOM 1116 N N . ASP A 1 146 ? -27.211 -3.324 27.557 1.00 84.06 146 ASP A N 1
ATOM 1117 C CA . ASP A 1 146 ? -27.689 -4.335 28.507 1.00 84.06 146 ASP A CA 1
ATOM 1118 C C . ASP A 1 146 ? -27.192 -5.753 28.164 1.00 84.06 146 ASP A C 1
ATOM 1120 O O . ASP A 1 146 ? -27.948 -6.726 28.169 1.00 84.06 146 ASP A O 1
ATOM 1124 N N . GLY A 1 147 ? -25.908 -5.870 27.807 1.00 77.06 147 GLY A N 1
ATOM 1125 C CA . GLY A 1 147 ? -25.285 -7.135 27.406 1.00 77.06 147 GLY A CA 1
ATOM 1126 C C . GLY A 1 147 ? -25.519 -7.544 25.947 1.00 77.06 147 GLY A C 1
ATOM 1127 O O . GLY A 1 147 ? -25.057 -8.606 25.536 1.00 77.06 147 GLY A O 1
ATOM 1128 N N . SER A 1 148 ? -26.201 -6.713 25.153 1.00 84.81 148 SER A N 1
ATOM 1129 C CA . SER A 1 148 ? -26.300 -6.840 23.692 1.00 84.81 148 SER A CA 1
ATOM 1130 C C . SER A 1 148 ? -25.459 -5.776 22.979 1.00 84.81 148 SER A C 1
ATOM 1132 O O . SER A 1 148 ? -25.134 -4.737 23.552 1.00 84.81 148 SER A O 1
ATOM 1134 N N . PHE A 1 149 ? -25.134 -6.001 21.704 1.00 90.12 149 PHE A N 1
ATOM 1135 C CA . PHE A 1 149 ? -24.442 -5.002 20.885 1.00 90.12 149 PHE A CA 1
ATOM 1136 C C . PHE A 1 149 ? -25.412 -3.890 20.459 1.00 90.12 149 PHE A C 1
ATOM 1138 O O . PHE A 1 149 ? -26.402 -4.133 19.768 1.00 90.12 149 PHE A O 1
ATOM 1145 N N . GLY A 1 150 ? -25.138 -2.667 20.906 1.00 88.12 150 GLY A N 1
ATOM 1146 C CA . GLY A 1 150 ? -25.843 -1.452 20.517 1.00 88.12 150 GLY A CA 1
ATOM 1147 C C . GLY A 1 150 ? -25.310 -0.830 19.215 1.00 88.12 150 GLY A C 1
ATOM 1148 O O . GLY A 1 150 ? -24.489 -1.436 18.514 1.00 88.12 150 GLY A O 1
ATOM 1149 N N . PRO A 1 151 ? -25.764 0.393 18.872 1.00 89.69 151 PRO A N 1
ATOM 1150 C CA . PRO A 1 151 ? -25.203 1.144 17.750 1.00 89.69 151 PRO A CA 1
ATOM 1151 C C . PRO A 1 151 ? -23.696 1.361 17.938 1.00 89.69 151 PRO A C 1
ATOM 1153 O O . PRO A 1 151 ? -23.192 1.388 19.065 1.00 89.69 151 PRO A O 1
ATOM 1156 N N . PHE A 1 152 ? -22.969 1.501 16.830 1.00 91.69 152 PHE A N 1
ATOM 1157 C CA . PHE A 1 152 ? -21.545 1.805 16.902 1.00 91.69 152 PHE A CA 1
ATOM 1158 C C . PHE A 1 152 ? -21.305 3.286 17.201 1.00 91.69 152 PHE A C 1
ATOM 1160 O O . PHE A 1 152 ? -22.020 4.157 16.711 1.00 91.69 152 PHE A O 1
ATOM 1167 N N . LEU A 1 153 ? -20.283 3.547 18.010 1.00 92.25 153 LEU A N 1
ATOM 1168 C CA . LEU A 1 153 ? -19.805 4.880 18.376 1.00 92.25 153 LEU A CA 1
ATOM 1169 C C . LEU A 1 153 ? -18.725 5.372 17.414 1.00 92.25 153 LEU A C 1
ATOM 1171 O O . LEU A 1 153 ? -18.586 6.571 17.199 1.00 92.25 153 LEU A O 1
ATOM 1175 N N . ALA A 1 154 ? -17.949 4.440 16.858 1.00 92.06 154 ALA A N 1
ATOM 1176 C CA . ALA A 1 154 ? -16.901 4.730 15.898 1.00 92.06 154 ALA A CA 1
ATOM 1177 C C . ALA A 1 154 ? -16.552 3.510 15.053 1.00 92.06 154 ALA A C 1
ATOM 1179 O O . ALA A 1 154 ? -16.866 2.370 15.406 1.00 92.06 154 ALA A O 1
ATOM 1180 N N . LYS A 1 155 ? -15.850 3.772 13.954 1.00 92.88 155 LYS A N 1
ATOM 1181 C CA . LYS A 1 155 ? -15.275 2.753 13.084 1.00 92.88 155 LYS A CA 1
ATOM 1182 C C . LYS A 1 155 ? -13.946 3.228 12.518 1.00 92.88 155 LYS A C 1
ATOM 1184 O O . LYS A 1 155 ? -13.730 4.426 12.356 1.00 92.88 155 LYS A O 1
ATOM 1189 N N . SER A 1 156 ? -13.090 2.281 12.174 1.00 90.81 156 SER A N 1
ATOM 1190 C CA . SER A 1 156 ? -11.866 2.522 11.424 1.00 90.81 156 SER A CA 1
ATOM 1191 C C . SER A 1 156 ? -11.692 1.421 10.388 1.00 90.81 156 SER A C 1
ATOM 1193 O O . SER A 1 156 ? -11.878 0.245 10.703 1.00 90.81 156 SER A O 1
ATOM 1195 N N . GLU A 1 157 ? -11.372 1.807 9.157 1.00 86.19 157 GLU A N 1
ATOM 1196 C CA . GLU A 1 157 ? -11.021 0.869 8.094 1.00 86.19 157 GLU A CA 1
ATOM 1197 C C . GLU A 1 157 ? -9.675 0.208 8.402 1.00 86.19 157 GLU A C 1
ATOM 1199 O O . GLU A 1 157 ? -8.705 0.851 8.812 1.00 86.19 157 GLU A O 1
ATOM 1204 N N . LEU A 1 158 ? -9.624 -1.099 8.186 1.00 77.00 158 LEU A N 1
ATOM 1205 C CA . LEU A 1 158 ? -8.443 -1.924 8.305 1.00 77.00 158 LEU A CA 1
ATOM 1206 C C . LEU A 1 158 ? -8.194 -2.661 7.000 1.00 77.00 158 LEU A C 1
ATOM 1208 O O . LEU A 1 158 ? -8.957 -3.526 6.584 1.00 77.00 158 LEU A O 1
ATOM 1212 N N . PHE A 1 159 ? -7.038 -2.411 6.404 1.00 74.31 159 PHE A N 1
ATOM 1213 C CA . PHE A 1 159 ? -6.494 -3.337 5.420 1.00 74.31 159 PHE A CA 1
ATOM 1214 C C . PHE A 1 159 ? -6.137 -4.672 6.089 1.00 74.31 159 PHE A C 1
ATOM 1216 O O . PHE A 1 159 ? -5.821 -4.707 7.281 1.00 74.31 159 PHE A O 1
ATOM 1223 N N . SER A 1 160 ? -6.107 -5.752 5.303 1.00 72.81 160 SER A N 1
ATOM 1224 C CA . SER A 1 160 ? -5.504 -7.018 5.735 1.00 72.81 160 SER A CA 1
ATOM 1225 C C . SER A 1 160 ? -4.086 -6.782 6.255 1.00 72.81 160 SER A C 1
ATOM 1227 O O . SER A 1 160 ? -3.333 -6.020 5.648 1.00 72.81 160 SER A O 1
ATOM 1229 N N . GLY A 1 161 ? -3.700 -7.469 7.320 1.00 70.06 161 GLY A N 1
ATOM 1230 C CA . GLY A 1 161 ? -2.430 -7.310 8.010 1.00 70.06 161 GLY A CA 1
ATOM 1231 C C . GLY A 1 161 ? -2.619 -6.934 9.476 1.00 70.06 161 GLY A C 1
ATOM 1232 O O . GLY A 1 161 ? -3.731 -6.870 9.998 1.00 70.06 161 GLY A O 1
ATOM 1233 N N . GLN A 1 162 ? -1.495 -6.716 10.155 1.00 79.50 162 GLN A N 1
ATOM 1234 C CA . GLN A 1 162 ? -1.466 -6.316 11.557 1.00 79.50 162 GLN A CA 1
ATOM 1235 C C . GLN A 1 162 ? -1.428 -4.790 11.674 1.00 79.50 162 GLN A C 1
ATOM 1237 O O . GLN A 1 162 ? -0.661 -4.119 10.981 1.00 79.50 162 GLN A O 1
ATOM 1242 N N . ARG A 1 163 ? -2.215 -4.239 12.595 1.00 75.44 163 ARG A N 1
ATOM 1243 C CA . ARG A 1 163 ? -2.186 -2.837 13.012 1.00 75.44 163 ARG A CA 1
ATOM 1244 C C . ARG A 1 163 ? -2.011 -2.768 14.517 1.00 75.44 163 ARG A C 1
ATOM 1246 O O . ARG A 1 163 ? -2.743 -3.416 15.256 1.00 75.44 163 ARG A O 1
ATOM 1253 N N . THR A 1 164 ? -1.052 -1.971 14.964 1.00 83.00 164 THR A N 1
ATOM 1254 C CA . THR A 1 164 ? -0.795 -1.727 16.384 1.00 83.00 164 THR A CA 1
ATOM 1255 C C . THR A 1 164 ? -0.992 -0.257 16.710 1.00 83.00 164 THR A C 1
ATOM 1257 O O . THR A 1 164 ? -0.816 0.600 15.842 1.00 83.00 164 THR A O 1
ATOM 1260 N N . ASN A 1 165 ? -1.357 0.034 17.961 1.00 79.62 165 ASN A N 1
ATOM 1261 C CA . ASN A 1 165 ? -1.578 1.402 18.444 1.00 79.62 165 ASN A CA 1
ATOM 1262 C C . ASN A 1 165 ? -2.554 2.201 17.551 1.00 79.62 165 ASN A C 1
ATOM 1264 O O . ASN A 1 165 ? -2.341 3.379 17.255 1.00 79.62 165 ASN A O 1
ATOM 1268 N N . LEU A 1 166 ? -3.607 1.533 17.077 1.00 86.06 166 LEU A N 1
ATOM 1269 C CA . LEU A 1 166 ? -4.638 2.147 16.250 1.00 86.06 166 LEU A CA 1
ATOM 1270 C C . LEU A 1 166 ? -5.525 3.015 17.142 1.00 86.06 166 LEU A C 1
ATOM 1272 O O . LEU A 1 166 ? -6.129 2.519 18.089 1.00 86.06 166 LEU A O 1
ATOM 1276 N N . ARG A 1 167 ? -5.606 4.304 16.824 1.00 89.44 167 ARG A N 1
ATOM 1277 C CA . ARG A 1 167 ? -6.413 5.286 17.550 1.00 89.44 167 ARG A CA 1
ATOM 1278 C C . ARG A 1 167 ? -7.699 5.542 16.789 1.00 89.44 167 ARG A C 1
ATOM 1280 O O . ARG A 1 167 ? -7.654 5.892 15.613 1.00 89.44 167 ARG A O 1
ATOM 1287 N N . ILE A 1 168 ? -8.824 5.337 17.458 1.00 92.56 168 ILE A N 1
ATOM 1288 C CA . ILE A 1 168 ? -10.152 5.521 16.884 1.00 92.56 168 ILE A CA 1
ATOM 1289 C C . ILE A 1 168 ? -10.865 6.582 17.710 1.00 92.56 168 ILE A C 1
ATOM 1291 O O . ILE A 1 168 ? -11.138 6.368 18.890 1.00 92.56 168 ILE A O 1
ATOM 1295 N N . GLU A 1 169 ? -11.150 7.723 17.092 1.00 92.06 169 GLU A N 1
ATOM 1296 C CA . GLU A 1 169 ? -11.952 8.773 17.713 1.00 92.06 169 GLU A CA 1
ATOM 1297 C C . GLU A 1 169 ? -13.389 8.271 17.913 1.00 92.06 169 GLU A C 1
ATOM 1299 O O . GLU A 1 169 ? -14.014 7.763 16.981 1.00 92.06 169 GLU A O 1
ATOM 1304 N N . VAL A 1 170 ? -13.901 8.386 19.135 1.00 88.00 170 VAL A N 1
ATOM 1305 C CA . VAL A 1 170 ? -15.259 8.013 19.533 1.00 88.00 170 VAL A CA 1
ATOM 1306 C C . VAL A 1 170 ? -16.045 9.243 19.953 1.00 88.00 170 VAL A C 1
ATOM 1308 O O . VAL A 1 170 ? -15.497 10.201 20.496 1.00 88.00 170 VAL A O 1
ATOM 1311 N N . ASP A 1 171 ? -17.361 9.207 19.763 1.00 78.94 171 ASP A N 1
ATOM 1312 C CA . ASP A 1 171 ? -18.227 10.223 20.353 1.00 78.94 171 ASP A CA 1
ATOM 1313 C C . ASP A 1 171 ? -18.067 10.228 21.887 1.00 78.94 171 ASP A C 1
ATOM 1315 O O . ASP A 1 171 ? -18.090 9.183 22.545 1.00 78.94 171 ASP A O 1
ATOM 1319 N N . SER A 1 172 ? -17.935 11.425 22.465 1.00 69.25 172 SER A N 1
ATOM 1320 C CA . SER A 1 172 ? -17.886 11.680 23.909 1.00 69.25 172 SER A CA 1
ATOM 1321 C C . SER A 1 172 ? -19.035 11.036 24.700 1.00 69.25 172 SER A C 1
ATOM 1323 O O . SER A 1 172 ? -18.872 10.764 25.891 1.00 69.25 172 SER A O 1
ATOM 1325 N N . ALA A 1 173 ? -20.159 10.718 24.045 1.00 64.75 173 ALA A N 1
ATOM 1326 C CA . ALA A 1 173 ? -21.254 9.929 24.614 1.00 64.75 173 ALA A CA 1
ATOM 1327 C C . ALA A 1 173 ? -20.827 8.526 25.105 1.00 64.75 173 ALA A C 1
ATOM 1329 O O . ALA A 1 173 ? -21.509 7.934 25.940 1.00 64.75 173 ALA A O 1
ATOM 1330 N N . GLY A 1 174 ? -19.696 7.994 24.624 1.00 66.12 174 GLY A N 1
ATOM 1331 C CA . GLY A 1 174 ? -19.122 6.719 25.065 1.00 66.12 174 GLY A CA 1
ATOM 1332 C C . GLY A 1 174 ? -18.337 6.779 26.381 1.00 66.12 174 GLY A C 1
ATOM 1333 O O . GLY A 1 174 ? -17.997 5.732 26.937 1.00 66.12 174 GLY A O 1
ATOM 1334 N N . ALA A 1 175 ? -18.036 7.972 26.906 1.00 66.25 175 ALA A N 1
ATOM 1335 C CA . ALA A 1 175 ? -17.259 8.119 28.134 1.00 66.25 175 ALA A CA 1
ATOM 1336 C C . ALA A 1 175 ? -18.020 7.572 29.356 1.00 66.25 175 ALA A C 1
ATOM 1338 O O . ALA A 1 175 ? -19.188 7.888 29.570 1.00 66.25 175 ALA A O 1
ATOM 1339 N N . GLY A 1 176 ? -17.355 6.754 30.176 1.00 73.19 176 GLY A N 1
ATOM 1340 C CA . GLY A 1 176 ? -17.968 6.080 31.326 1.00 73.19 176 GLY A CA 1
ATOM 1341 C C . GLY A 1 176 ? -18.770 4.822 30.973 1.00 73.19 176 GLY A C 1
ATOM 1342 O O . GLY A 1 176 ? -19.345 4.214 31.874 1.00 73.19 176 GLY A O 1
ATOM 1343 N N . SER A 1 177 ? -18.820 4.424 29.695 1.00 81.69 177 SER A N 1
ATOM 1344 C CA . SER A 1 177 ? -19.603 3.278 29.220 1.00 81.69 177 SER A CA 1
ATOM 1345 C C . SER A 1 177 ? -18.739 2.045 28.941 1.00 81.69 177 SER A C 1
ATOM 1347 O O . SER A 1 177 ? -17.542 2.136 28.658 1.00 81.69 177 SER A O 1
ATOM 1349 N N . ARG A 1 178 ? -19.375 0.869 28.979 1.00 91.62 178 ARG A N 1
ATOM 1350 C CA . ARG A 1 178 ? -18.815 -0.374 28.440 1.00 91.62 178 ARG A CA 1
ATOM 1351 C C . ARG A 1 178 ? -19.032 -0.406 26.924 1.00 91.62 178 ARG A C 1
ATOM 1353 O O . ARG A 1 178 ? -20.111 -0.054 26.446 1.00 91.62 178 ARG A O 1
ATOM 1360 N N . VAL A 1 179 ? -18.015 -0.812 26.174 1.00 94.75 179 VAL A N 1
ATOM 1361 C CA . VAL A 1 179 ? -18.036 -0.873 24.704 1.00 94.75 179 VAL A CA 1
ATOM 1362 C C . VAL A 1 179 ? -17.420 -2.175 24.200 1.00 94.75 179 VAL A C 1
ATOM 1364 O O . VAL A 1 179 ? -16.688 -2.851 24.923 1.00 94.75 179 VAL A O 1
ATOM 1367 N N . HIS A 1 180 ? -17.705 -2.503 22.942 1.00 96.00 180 HIS A N 1
ATOM 1368 C CA . HIS A 1 180 ? -17.297 -3.733 22.270 1.00 96.00 180 HIS A CA 1
ATOM 1369 C C . HIS A 1 180 ? -16.596 -3.430 20.941 1.00 96.00 180 HIS A C 1
ATOM 1371 O O . HIS A 1 180 ? -17.247 -3.440 19.893 1.00 96.00 180 HIS A O 1
ATOM 1377 N N . PRO A 1 181 ? -15.285 -3.134 20.950 1.00 96.94 181 PRO A N 1
ATOM 1378 C CA . PRO A 1 181 ? -14.462 -3.218 19.754 1.00 96.94 181 PRO A CA 1
ATOM 1379 C C . PRO A 1 181 ? -14.585 -4.600 19.104 1.00 96.94 181 PRO A C 1
ATOM 1381 O O . PRO A 1 181 ? -14.339 -5.621 19.751 1.00 96.94 181 PRO A O 1
ATOM 1384 N N . MET A 1 182 ? -14.981 -4.619 17.835 1.00 97.69 182 MET A N 1
ATOM 1385 C CA . MET A 1 182 ? -15.291 -5.814 17.055 1.00 97.69 182 MET A CA 1
ATOM 1386 C C . MET A 1 182 ? -14.676 -5.708 15.663 1.00 97.69 182 MET A C 1
ATOM 1388 O O . MET A 1 182 ? -14.688 -4.638 15.054 1.00 97.69 182 MET A O 1
ATOM 1392 N N . LEU A 1 183 ? -14.151 -6.820 15.154 1.00 97.62 183 LEU A N 1
ATOM 1393 C CA . LEU A 1 183 ? -13.693 -6.907 13.772 1.00 97.62 183 LEU A CA 1
ATOM 1394 C C . LEU A 1 183 ? -14.848 -7.252 12.828 1.00 97.62 183 LEU A C 1
ATOM 1396 O O . LEU A 1 183 ? -15.648 -8.139 13.124 1.00 97.62 183 LEU A O 1
ATOM 1400 N N . HIS A 1 184 ? -14.886 -6.604 11.667 1.00 97.25 184 HIS A N 1
ATOM 1401 C CA . HIS A 1 184 ? -15.785 -6.918 10.550 1.00 97.25 184 HIS A CA 1
ATOM 1402 C C . HIS A 1 184 ? -14.982 -7.099 9.262 1.00 97.25 184 HIS A C 1
ATOM 1404 O O . HIS A 1 184 ? -13.954 -6.444 9.102 1.00 97.25 184 HIS A O 1
ATOM 1410 N N . TYR A 1 185 ? -15.445 -7.957 8.349 1.00 89.88 185 TYR A N 1
ATOM 1411 C CA . TYR A 1 185 ? -14.913 -8.001 6.982 1.00 89.88 185 TYR A CA 1
ATOM 1412 C C . TYR A 1 185 ? -15.624 -6.978 6.102 1.00 89.88 185 TYR A C 1
ATOM 1414 O O . TYR A 1 185 ? -16.831 -6.807 6.239 1.00 89.88 185 TYR A O 1
ATOM 1422 N N . ASP A 1 186 ? -14.882 -6.361 5.185 1.00 88.12 186 ASP A N 1
ATOM 1423 C CA . ASP A 1 186 ? -15.444 -5.633 4.047 1.00 88.12 186 ASP A CA 1
ATOM 1424 C C . ASP A 1 186 ? -15.635 -6.660 2.928 1.00 88.12 186 ASP A C 1
ATOM 1426 O O . ASP A 1 186 ? -14.675 -7.076 2.280 1.00 88.12 186 ASP A O 1
ATOM 1430 N N . VAL A 1 187 ? -16.851 -7.188 2.786 1.00 78.81 187 VAL A N 1
ATOM 1431 C CA . VAL A 1 187 ? -17.097 -8.344 1.903 1.00 78.81 187 VAL A CA 1
ATOM 1432 C C . VAL A 1 187 ? -17.225 -7.924 0.442 1.00 78.81 187 VAL A C 1
ATOM 1434 O O . VAL A 1 187 ? -16.926 -8.710 -0.462 1.00 78.81 187 VAL A O 1
ATOM 1437 N N . ASN A 1 188 ? -17.698 -6.705 0.199 1.00 76.31 188 ASN A N 1
ATOM 1438 C CA . ASN A 1 188 ? -17.892 -6.170 -1.145 1.00 76.31 188 ASN A CA 1
ATOM 1439 C C . ASN A 1 188 ? -16.727 -5.269 -1.600 1.00 76.31 188 ASN A C 1
ATOM 1441 O O . ASN A 1 188 ? -16.737 -4.820 -2.748 1.00 76.31 188 ASN A O 1
ATOM 1445 N N . ASN A 1 189 ? -15.716 -5.077 -0.745 1.00 74.88 189 ASN A N 1
ATOM 1446 C CA . ASN A 1 189 ? -14.502 -4.301 -0.981 1.00 74.88 189 ASN A CA 1
ATOM 1447 C C . ASN A 1 189 ? -14.794 -2.854 -1.414 1.00 74.88 189 ASN A C 1
ATOM 1449 O O . ASN A 1 189 ? -14.086 -2.306 -2.266 1.00 74.88 189 ASN A O 1
ATOM 1453 N N . ASN A 1 190 ? -15.861 -2.245 -0.892 1.00 73.69 190 ASN A N 1
ATOM 1454 C CA . ASN A 1 190 ? -16.251 -0.883 -1.258 1.00 73.69 190 ASN A CA 1
ATOM 1455 C C . ASN A 1 190 ? -15.698 0.188 -0.293 1.00 73.69 190 ASN A C 1
ATOM 1457 O O . ASN A 1 190 ? -15.853 1.379 -0.574 1.00 73.69 190 ASN A O 1
ATOM 1461 N N . GLY A 1 191 ? -15.055 -0.211 0.814 1.00 78.94 191 GLY A N 1
ATOM 1462 C CA . GLY A 1 191 ? -14.532 0.688 1.848 1.0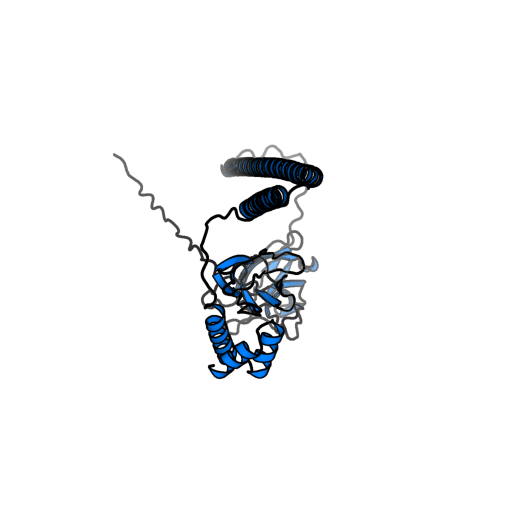0 78.94 191 GLY A CA 1
ATOM 1463 C C . GLY A 1 191 ? -15.612 1.358 2.710 1.00 78.94 191 GLY A C 1
ATOM 1464 O O . GLY A 1 191 ? -15.327 2.289 3.468 1.00 78.94 191 GLY A O 1
ATOM 1465 N N . VAL A 1 192 ? -16.869 0.924 2.611 1.00 85.06 192 VAL A N 1
ATOM 1466 C CA . VAL A 1 192 ? -18.027 1.499 3.299 1.00 85.06 192 VAL A CA 1
ATOM 1467 C C . VAL A 1 192 ? -18.612 0.470 4.253 1.00 85.06 192 VAL A C 1
ATOM 1469 O O . VAL A 1 192 ? -19.249 -0.473 3.826 1.00 85.06 192 VAL A O 1
ATOM 1472 N N . TYR A 1 193 ? -18.481 0.719 5.560 1.00 91.06 193 TYR A N 1
ATOM 1473 C CA . TYR A 1 193 ? -19.088 -0.158 6.566 1.00 91.06 193 TYR A CA 1
ATOM 1474 C C . TYR A 1 193 ? -20.627 -0.215 6.482 1.00 91.06 193 TYR A C 1
ATOM 1476 O O . TYR A 1 193 ? -21.292 0.798 6.740 1.00 91.06 193 TYR A O 1
ATOM 1484 N N . GLU A 1 194 ? -21.169 -1.405 6.222 1.00 92.50 194 GLU A N 1
ATOM 1485 C CA . GLU A 1 194 ? -22.588 -1.708 6.011 1.00 92.50 194 GLU A CA 1
ATOM 1486 C C . GLU A 1 194 ? -23.065 -2.870 6.912 1.00 92.50 194 GLU A C 1
ATOM 1488 O O . GLU A 1 194 ? -23.149 -4.029 6.496 1.00 92.50 194 GLU A O 1
ATOM 1493 N N . PHE A 1 195 ? -23.433 -2.556 8.163 1.00 91.00 195 PHE A N 1
ATOM 1494 C CA . PHE A 1 195 ? -24.000 -3.518 9.118 1.00 91.00 195 PHE A CA 1
ATOM 1495 C C . PHE A 1 195 ? -25.234 -2.949 9.856 1.00 91.00 195 PHE A C 1
ATOM 1497 O O . PHE A 1 195 ? -25.164 -1.829 10.373 1.00 91.00 195 PHE A O 1
ATOM 1504 N N . PRO A 1 196 ? -26.352 -3.698 9.970 1.00 89.50 196 PRO A N 1
ATOM 1505 C CA . PRO A 1 196 ? -26.586 -5.022 9.385 1.00 89.50 196 PRO A CA 1
ATOM 1506 C C . PRO A 1 196 ? -26.582 -4.970 7.849 1.00 89.50 196 PRO A C 1
ATOM 1508 O O . PRO A 1 196 ? -27.144 -4.053 7.256 1.00 89.50 196 PRO A O 1
ATOM 1511 N N . GLY A 1 197 ? -25.929 -5.946 7.214 1.00 90.56 197 GLY A N 1
ATOM 1512 C CA . GLY A 1 197 ? -25.624 -5.894 5.786 1.00 90.56 197 GLY A CA 1
ATOM 1513 C C . GLY A 1 197 ? -24.450 -6.807 5.406 1.00 90.56 197 GLY A C 1
ATOM 1514 O O . GLY A 1 197 ? -24.221 -7.798 6.108 1.00 90.56 197 GLY A O 1
ATOM 1515 N N . PRO A 1 198 ? -23.753 -6.527 4.289 1.00 86.56 198 PRO A N 1
ATOM 1516 C CA . PRO A 1 198 ? -22.653 -7.355 3.792 1.00 86.56 198 PRO A CA 1
ATOM 1517 C C . PRO A 1 198 ? -21.463 -7.445 4.759 1.00 86.56 198 PRO A C 1
ATOM 1519 O O . PRO A 1 198 ? -20.797 -8.481 4.775 1.00 86.56 198 PRO A O 1
ATOM 1522 N N . ASP A 1 199 ? -21.240 -6.437 5.607 1.00 95.00 199 ASP A N 1
ATOM 1523 C CA . ASP A 1 199 ? -20.053 -6.375 6.466 1.00 95.00 199 ASP A CA 1
ATOM 1524 C C . ASP A 1 199 ? -20.279 -7.085 7.792 1.00 95.00 199 ASP A C 1
ATOM 1526 O O . ASP A 1 199 ? -20.525 -6.500 8.853 1.00 95.00 199 ASP A O 1
ATOM 1530 N N . VAL A 1 200 ? -20.240 -8.407 7.713 1.00 91.44 200 VAL A N 1
ATOM 1531 C CA . VAL A 1 200 ? -20.483 -9.290 8.849 1.00 91.44 200 VAL A CA 1
ATOM 1532 C C . VAL A 1 200 ? -19.302 -9.304 9.833 1.00 91.44 200 VAL A C 1
ATOM 1534 O O . VAL A 1 200 ? -18.149 -9.120 9.425 1.00 91.44 200 VAL A O 1
ATOM 1537 N N . PRO A 1 201 ? -19.560 -9.560 11.131 1.00 96.88 201 PRO A N 1
ATOM 1538 C CA . PRO A 1 201 ? -18.501 -9.742 12.113 1.00 96.88 201 PRO A CA 1
ATOM 1539 C C . PRO A 1 201 ? -17.545 -10.872 11.729 1.00 96.88 201 PRO A C 1
ATOM 1541 O O . PRO A 1 201 ? -17.963 -11.940 11.269 1.00 96.88 201 PRO A O 1
ATOM 1544 N N . VAL A 1 202 ? -16.257 -10.663 11.980 1.00 96.56 202 VAL A N 1
ATOM 1545 C CA . VAL A 1 202 ? -15.232 -11.694 11.812 1.00 96.56 202 VAL A CA 1
ATOM 1546 C C . VAL A 1 202 ? -15.421 -12.758 12.884 1.00 96.56 202 VAL A C 1
ATOM 1548 O O . VAL A 1 202 ? -15.572 -12.438 14.064 1.00 96.56 202 VAL A O 1
ATOM 1551 N N . THR A 1 203 ? -15.382 -14.029 12.482 1.00 93.69 203 THR A N 1
ATOM 1552 C CA . THR A 1 203 ? -15.493 -15.163 13.404 1.00 93.69 203 THR A CA 1
ATOM 1553 C C . THR A 1 203 ? -14.286 -16.087 13.310 1.00 93.69 203 THR A C 1
ATOM 1555 O O . THR A 1 203 ? -13.793 -16.388 12.225 1.00 93.69 203 THR A O 1
ATOM 1558 N N . VAL A 1 204 ? -13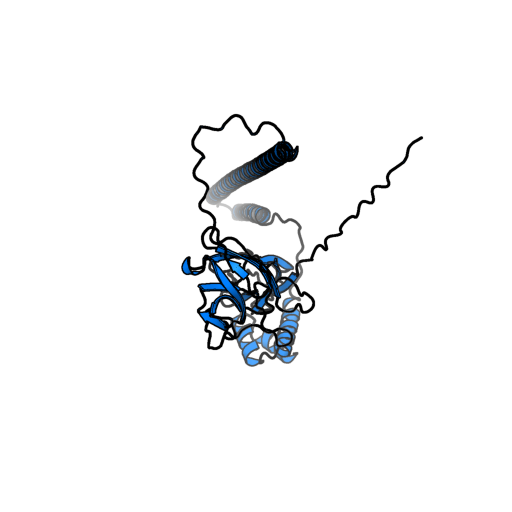.819 -16.557 14.464 1.00 90.12 204 VAL A N 1
ATOM 1559 C CA . VAL A 1 204 ? -12.746 -17.541 14.618 1.00 90.12 204 VAL A CA 1
ATOM 1560 C C . VAL A 1 204 ? -13.282 -18.646 15.514 1.00 90.12 204 VAL A C 1
ATOM 1562 O O . VAL A 1 204 ? -13.762 -18.370 16.606 1.00 90.12 204 VAL A O 1
ATOM 1565 N N . ASN A 1 205 ? -13.236 -19.901 15.058 1.00 87.44 205 ASN A N 1
ATOM 1566 C CA . ASN A 1 205 ? -13.828 -21.039 15.779 1.00 87.44 205 ASN A CA 1
ATOM 1567 C C . ASN A 1 205 ? -15.306 -20.811 16.168 1.00 87.44 205 ASN A C 1
ATOM 1569 O O . ASN A 1 205 ? -15.724 -21.187 17.258 1.00 87.44 205 ASN A O 1
ATOM 1573 N N . ASN A 1 206 ? -16.084 -20.176 15.281 1.00 89.19 206 ASN A N 1
ATOM 1574 C CA . ASN A 1 206 ? -17.483 -19.780 15.498 1.00 89.19 206 ASN A CA 1
ATOM 1575 C C . ASN A 1 206 ? -17.714 -18.712 16.586 1.00 89.19 206 ASN A C 1
ATOM 1577 O O . ASN A 1 206 ? -18.866 -18.395 16.879 1.00 89.19 206 ASN A O 1
ATOM 1581 N N . GLU A 1 207 ? -16.660 -18.109 17.133 1.00 92.69 207 GLU A N 1
ATOM 1582 C CA . GLU A 1 207 ? -16.753 -16.982 18.061 1.00 92.69 207 GLU A CA 1
ATOM 1583 C C . GLU A 1 207 ? -16.426 -15.676 17.344 1.00 92.69 207 GLU A C 1
ATOM 1585 O O . GLU A 1 207 ? -15.499 -15.611 16.537 1.00 92.69 207 GLU A O 1
ATOM 1590 N N . VAL A 1 208 ? -17.192 -14.625 17.627 1.00 95.88 208 VAL A N 1
ATOM 1591 C CA . VAL A 1 208 ? -16.924 -13.295 17.074 1.00 95.88 208 VAL A CA 1
ATOM 1592 C C . VAL A 1 208 ? -15.627 -12.752 17.668 1.00 95.88 208 VAL A C 1
ATOM 1594 O O . VAL A 1 208 ? -15.417 -12.816 18.879 1.00 95.88 208 VAL A O 1
ATOM 1597 N N . VAL A 1 209 ? -14.772 -12.171 16.827 1.00 96.81 209 VAL A N 1
ATOM 1598 C CA . VAL A 1 209 ? -13.552 -11.495 17.277 1.00 96.81 209 VAL A CA 1
ATOM 1599 C C . VAL A 1 209 ? -13.925 -10.117 17.822 1.00 96.81 209 VAL A C 1
ATOM 1601 O O . VAL A 1 209 ? -13.933 -9.108 17.115 1.00 96.81 209 VAL A O 1
ATOM 1604 N N . VAL A 1 210 ? -14.291 -10.106 19.101 1.00 96.62 210 VAL A N 1
ATOM 1605 C CA . VAL A 1 210 ? -14.747 -8.939 19.858 1.00 96.62 210 VAL A CA 1
ATOM 1606 C C . VAL A 1 210 ? -14.114 -8.937 21.244 1.00 96.62 210 VAL A C 1
ATOM 1608 O O . VAL A 1 210 ? -13.833 -9.988 21.825 1.00 96.62 210 VAL A O 1
ATOM 1611 N N . ARG A 1 211 ? -13.917 -7.749 21.812 1.00 95.62 211 ARG A N 1
ATOM 1612 C CA . ARG A 1 211 ? -13.497 -7.591 23.204 1.00 95.62 211 ARG A CA 1
ATOM 1613 C C . ARG A 1 211 ? -14.348 -6.536 23.884 1.00 95.62 211 ARG A C 1
ATOM 1615 O O . ARG A 1 211 ? -14.501 -5.448 23.354 1.00 95.62 211 ARG A O 1
ATOM 1622 N N . ALA A 1 212 ? -14.862 -6.838 25.071 1.00 94.44 212 ALA A N 1
ATOM 1623 C CA . ALA A 1 212 ? -15.533 -5.841 25.894 1.00 94.44 212 ALA A CA 1
ATOM 1624 C C . ALA A 1 212 ? -14.509 -5.079 26.742 1.00 94.44 212 ALA A C 1
ATOM 1626 O O . ALA A 1 212 ? -13.676 -5.712 27.398 1.00 94.44 212 ALA A O 1
ATOM 1627 N N . ILE A 1 213 ? -14.606 -3.752 26.758 1.00 94.56 213 ILE A N 1
ATOM 1628 C CA . ILE A 1 213 ? -13.777 -2.870 27.588 1.00 94.56 213 ILE A CA 1
ATOM 1629 C C . ILE A 1 213 ? -14.637 -1.804 28.265 1.00 94.56 213 ILE A C 1
ATOM 1631 O O . ILE A 1 213 ? -15.703 -1.439 27.766 1.00 94.56 213 ILE A O 1
ATOM 1635 N N . ASN A 1 214 ? -14.163 -1.279 29.387 1.00 93.00 214 ASN A N 1
ATOM 1636 C CA . ASN A 1 214 ? -14.735 -0.110 30.042 1.00 93.00 214 ASN A CA 1
ATOM 1637 C C . ASN A 1 214 ? -13.939 1.141 29.653 1.00 93.00 214 ASN A C 1
ATOM 1639 O O . ASN A 1 214 ? -12.720 1.186 29.838 1.00 93.00 214 ASN A O 1
ATOM 1643 N N . LEU A 1 215 ? -14.632 2.167 29.150 1.00 90.62 215 LEU A N 1
ATOM 1644 C CA . LEU A 1 215 ? -14.040 3.477 28.895 1.00 90.62 215 LEU A CA 1
ATOM 1645 C C . LEU A 1 215 ? -14.239 4.359 30.117 1.00 90.62 215 LEU A C 1
ATOM 1647 O O . LEU A 1 215 ? -15.351 4.778 30.428 1.00 90.62 215 LEU A O 1
ATOM 1651 N N . GLN A 1 216 ? -13.157 4.659 30.821 1.00 85.50 216 GLN A N 1
ATOM 1652 C CA . GLN A 1 216 ? -13.201 5.555 31.968 1.00 85.50 216 GLN A CA 1
ATOM 1653 C C . GLN A 1 216 ? -13.141 6.999 31.475 1.00 85.50 216 GLN A C 1
ATOM 1655 O O . GLN A 1 216 ? -12.371 7.338 30.578 1.00 85.50 216 GLN A O 1
ATOM 1660 N N . GLN A 1 217 ? -13.958 7.876 32.047 1.00 73.38 217 GLN A N 1
ATOM 1661 C CA . GLN A 1 217 ? -13.865 9.298 31.740 1.00 73.38 217 GLN A CA 1
ATOM 1662 C C . GLN A 1 217 ? -12.519 9.811 32.266 1.00 73.38 217 GLN A C 1
ATOM 1664 O O . GLN A 1 217 ? -12.186 9.570 33.430 1.00 73.38 217 GLN A O 1
ATOM 1669 N N . ALA A 1 218 ? -11.724 10.474 31.419 1.00 65.25 218 ALA A N 1
ATOM 1670 C CA . ALA A 1 218 ? -10.475 11.062 31.884 1.00 65.25 218 ALA A CA 1
ATOM 1671 C C . ALA A 1 218 ? -10.785 12.038 33.023 1.00 65.25 218 ALA A C 1
ATOM 1673 O O . ALA A 1 218 ? -11.621 12.934 32.881 1.00 65.25 218 ALA A O 1
ATOM 1674 N N . LEU A 1 219 ? -10.127 11.839 34.167 1.00 57.72 219 LEU A N 1
ATOM 1675 C CA . LEU A 1 219 ? -10.205 12.789 35.268 1.00 57.72 219 LEU A CA 1
ATOM 1676 C C . LEU A 1 219 ? -9.811 14.168 34.720 1.00 57.72 219 LEU A C 1
ATOM 1678 O O . LEU A 1 219 ? -8.823 14.253 33.981 1.00 57.72 219 LEU A O 1
ATOM 1682 N N . PRO A 1 220 ? -10.553 15.242 35.047 1.00 53.00 220 PRO A N 1
ATOM 1683 C CA . PRO A 1 220 ? -10.129 16.577 34.664 1.00 53.00 220 PRO A CA 1
ATOM 1684 C C . PRO A 1 220 ? -8.704 16.776 35.172 1.00 53.00 220 PRO A C 1
ATOM 1686 O O . PRO A 1 220 ? -8.411 16.445 36.325 1.00 53.00 220 PRO A O 1
ATOM 1689 N N . ALA A 1 221 ? -7.823 17.274 34.298 1.00 49.97 221 ALA A N 1
ATOM 1690 C CA . ALA A 1 221 ? -6.469 17.643 34.677 1.00 49.97 221 ALA A CA 1
ATOM 1691 C C . ALA A 1 221 ? -6.565 18.466 35.961 1.00 49.97 221 ALA A C 1
ATOM 1693 O O . ALA A 1 221 ? -7.249 19.493 35.991 1.00 49.97 221 ALA A O 1
ATOM 1694 N N . SER A 1 222 ? -5.976 17.956 37.040 1.00 42.97 222 SER A N 1
ATOM 1695 C CA . SER A 1 222 ? -6.050 18.575 38.351 1.00 42.97 222 SER A CA 1
ATOM 1696 C C . SER A 1 222 ? -5.626 20.032 38.212 1.00 42.97 222 SER A C 1
ATOM 1698 O O . SER A 1 222 ? -4.485 20.338 37.869 1.00 42.97 222 SER A O 1
ATOM 1700 N N . THR A 1 223 ? -6.567 20.944 38.459 1.00 45.09 223 THR A N 1
ATOM 1701 C CA . THR A 1 223 ? -6.269 22.359 38.680 1.00 45.09 223 THR A CA 1
ATOM 1702 C C . THR A 1 223 ? -5.102 22.459 39.666 1.00 45.09 223 THR A C 1
ATOM 1704 O O . THR A 1 223 ? -5.103 21.710 40.651 1.00 45.09 223 THR A O 1
ATOM 1707 N N . PRO A 1 224 ? -4.114 23.346 39.441 1.00 46.34 224 PRO A N 1
ATOM 1708 C CA . PRO A 1 224 ? -2.973 23.467 40.339 1.00 46.34 224 PRO A CA 1
ATOM 1709 C C . PRO A 1 224 ? -3.472 23.692 41.768 1.00 46.34 224 PRO A C 1
ATOM 1711 O O . PRO A 1 224 ? -4.318 24.560 41.996 1.00 46.34 224 PRO A O 1
ATOM 1714 N N . LEU A 1 225 ? -2.978 22.901 42.726 1.00 38.84 225 LEU A N 1
ATOM 1715 C CA . LEU A 1 225 ? -3.309 23.095 44.137 1.00 38.84 225 LEU A CA 1
ATOM 1716 C C . LEU A 1 225 ? -2.997 24.547 44.553 1.00 38.84 225 LEU A C 1
ATOM 1718 O O . LEU A 1 225 ? -1.923 25.055 44.214 1.00 38.84 225 LEU A O 1
ATOM 1722 N N . PRO A 1 226 ? -3.884 25.221 45.311 1.00 43.25 226 PRO A N 1
ATOM 1723 C CA . PRO A 1 226 ? -3.584 26.540 45.849 1.00 43.25 226 PRO A CA 1
ATOM 1724 C C . PRO A 1 226 ? -2.355 26.474 46.776 1.00 43.25 226 PRO A C 1
ATOM 1726 O O . PRO A 1 226 ? -2.158 25.477 47.479 1.00 43.25 226 PRO A O 1
ATOM 1729 N N . PRO A 1 227 ? -1.522 27.532 46.814 1.00 49.34 227 PRO A N 1
ATOM 1730 C CA . PRO A 1 227 ? -0.239 27.539 47.505 1.00 49.34 227 PRO A CA 1
ATOM 1731 C C . PRO A 1 227 ? -0.446 27.693 49.013 1.00 49.34 227 PRO A C 1
ATOM 1733 O O . PRO A 1 227 ? -0.205 28.743 49.602 1.00 49.34 227 PRO A O 1
ATOM 1736 N N . ARG A 1 228 ? -0.921 26.641 49.670 1.00 52.66 228 ARG A N 1
ATOM 1737 C CA . ARG A 1 228 ? -0.835 26.508 51.121 1.00 52.66 228 ARG A CA 1
ATOM 1738 C C . ARG A 1 228 ? -0.990 25.045 51.486 1.00 52.66 228 ARG A C 1
ATOM 1740 O O . ARG A 1 228 ? -2.098 24.597 51.722 1.00 52.66 228 ARG A O 1
ATOM 1747 N N . LEU A 1 229 ? 0.138 24.332 51.465 1.00 40.72 229 LEU A N 1
ATOM 1748 C CA . LEU A 1 229 ? 0.502 23.167 52.297 1.00 40.72 229 LEU A CA 1
ATOM 1749 C C . LEU A 1 229 ? 1.904 22.653 51.880 1.00 40.72 229 LEU A C 1
ATOM 1751 O O . LEU A 1 229 ? 2.152 21.460 51.759 1.00 40.72 229 LEU A O 1
ATOM 1755 N N . ALA A 1 230 ? 2.843 23.575 51.629 1.00 41.09 230 ALA A N 1
ATOM 1756 C CA . ALA A 1 230 ? 4.189 23.251 51.151 1.00 41.09 230 ALA A CA 1
ATOM 1757 C C . ALA A 1 230 ? 5.152 22.580 52.165 1.00 41.09 230 ALA A C 1
ATOM 1759 O O . ALA A 1 230 ? 6.207 22.145 51.715 1.00 41.09 230 ALA A O 1
ATOM 1760 N N . PRO A 1 231 ? 4.871 22.420 53.479 1.00 47.47 231 PRO A N 1
ATOM 1761 C CA . PRO A 1 231 ? 5.765 21.640 54.331 1.00 47.47 231 PRO A CA 1
ATOM 1762 C C . PRO A 1 231 ? 5.067 20.399 54.903 1.00 47.47 231 PRO A C 1
ATOM 1764 O O . PRO A 1 231 ? 4.710 20.378 56.076 1.00 47.47 231 PRO A O 1
ATOM 1767 N N . ALA A 1 232 ? 4.874 19.359 54.084 1.00 43.81 232 ALA A N 1
ATOM 1768 C CA . ALA A 1 232 ? 4.588 18.001 54.580 1.00 43.81 232 ALA A CA 1
ATOM 1769 C C . ALA A 1 232 ? 4.961 16.857 53.609 1.00 43.81 232 ALA A C 1
ATOM 1771 O O . ALA A 1 232 ? 4.522 15.730 53.810 1.00 43.81 232 ALA A O 1
ATOM 1772 N N . ILE A 1 233 ? 5.771 17.099 52.570 1.00 35.31 233 ILE A N 1
ATOM 1773 C CA . ILE A 1 233 ? 6.267 16.039 51.670 1.00 35.31 233 ILE A CA 1
ATOM 1774 C C . ILE A 1 233 ? 7.755 16.296 51.380 1.00 35.31 233 ILE A C 1
ATOM 1776 O O . ILE A 1 233 ? 8.139 16.724 50.300 1.00 35.31 233 ILE A O 1
ATOM 1780 N N . SER A 1 234 ? 8.602 16.107 52.394 1.00 39.84 234 SER A N 1
ATOM 1781 C CA . SER A 1 234 ? 10.072 16.086 52.255 1.00 39.84 234 SER A CA 1
ATOM 1782 C C . SER A 1 234 ? 10.672 14.794 52.825 1.00 39.84 234 SER A C 1
ATOM 1784 O O . SER A 1 234 ? 11.828 14.760 53.240 1.00 39.84 234 SER A O 1
ATOM 1786 N N . ALA A 1 235 ? 9.889 13.718 52.860 1.00 44.31 235 ALA A N 1
ATOM 1787 C CA . ALA A 1 235 ? 10.377 12.389 53.185 1.00 44.31 235 ALA A CA 1
ATOM 1788 C C . ALA A 1 235 ? 9.701 11.389 52.242 1.00 44.31 235 ALA A C 1
ATOM 1790 O O . ALA A 1 235 ? 8.480 11.282 52.244 1.00 44.31 235 ALA A O 1
ATOM 1791 N N . VAL A 1 236 ? 10.519 10.671 51.468 1.00 44.16 236 VAL A N 1
ATOM 1792 C CA . VAL A 1 236 ? 10.167 9.675 50.434 1.00 44.16 236 VAL A CA 1
ATOM 1793 C C . VAL A 1 236 ? 9.891 10.262 49.036 1.00 44.16 236 VAL A C 1
ATOM 1795 O O . VAL A 1 236 ? 8.781 10.212 48.521 1.00 44.16 236 VAL A O 1
ATOM 1798 N N . LEU A 1 237 ? 10.943 10.768 48.382 1.00 40.75 237 LEU A N 1
ATOM 1799 C CA . LEU A 1 237 ? 11.053 10.729 46.917 1.00 40.75 237 LEU A CA 1
ATOM 1800 C C . LEU A 1 237 ? 12.027 9.586 46.577 1.00 40.75 237 LEU A C 1
ATOM 1802 O O . LEU A 1 237 ? 13.198 9.685 46.954 1.00 40.75 237 LEU A O 1
ATOM 1806 N N . PRO A 1 238 ? 11.567 8.474 45.974 1.00 48.31 238 PRO A N 1
ATOM 1807 C CA . PRO A 1 238 ? 12.433 7.361 45.611 1.00 48.31 238 PRO A CA 1
ATOM 1808 C C . PRO A 1 238 ? 13.308 7.743 44.410 1.00 48.31 238 PRO A C 1
ATOM 1810 O O . PRO A 1 238 ? 13.010 8.676 43.667 1.00 48.31 238 PRO A O 1
ATOM 1813 N N . GLN A 1 239 ? 14.412 7.023 44.251 1.00 51.88 239 GLN A N 1
ATOM 1814 C CA . GLN A 1 239 ? 15.550 7.287 43.364 1.00 51.88 239 GLN A CA 1
ATOM 1815 C C . GLN A 1 239 ? 15.220 7.361 41.851 1.00 51.88 239 GLN A C 1
ATOM 1817 O O . GLN A 1 239 ? 16.105 7.652 41.048 1.00 51.88 239 GLN A O 1
ATOM 1822 N N . ASP A 1 240 ? 13.954 7.194 41.470 1.00 56.19 240 ASP A N 1
ATOM 1823 C CA . ASP A 1 240 ? 13.492 6.958 40.100 1.00 56.19 240 ASP A CA 1
ATOM 1824 C C . ASP A 1 240 ? 13.334 8.250 39.272 1.00 56.19 240 ASP A C 1
ATOM 1826 O O . ASP A 1 240 ? 13.491 8.243 38.055 1.00 56.19 240 ASP A O 1
ATOM 1830 N N . VAL A 1 241 ? 13.070 9.404 39.901 1.00 53.62 241 VAL A N 1
ATOM 1831 C CA . VAL A 1 241 ? 12.840 10.669 39.163 1.00 53.62 241 VAL A CA 1
ATOM 1832 C C . VAL A 1 241 ? 14.139 11.256 38.604 1.00 53.62 241 VAL A C 1
ATOM 1834 O O . VAL A 1 241 ? 14.160 11.780 37.491 1.00 53.62 241 VAL A O 1
ATOM 1837 N N . GLU A 1 242 ? 15.236 11.167 39.355 1.00 69.31 242 GLU A N 1
ATOM 1838 C CA . GLU A 1 242 ? 16.546 11.635 38.883 1.00 69.31 242 GLU A CA 1
ATOM 1839 C C . GLU A 1 242 ? 17.155 10.682 37.846 1.00 69.31 242 GLU A C 1
ATOM 1841 O O . GLU A 1 242 ? 17.933 11.109 36.996 1.00 69.31 242 GLU A O 1
ATOM 1846 N N . GLU A 1 243 ? 16.763 9.407 37.863 1.00 62.78 243 GLU A N 1
ATOM 1847 C CA . GLU A 1 243 ? 17.077 8.447 36.804 1.00 62.78 243 GLU A CA 1
ATOM 1848 C C . GLU A 1 243 ? 16.335 8.768 35.508 1.00 62.78 243 GLU A C 1
ATOM 1850 O O . GLU A 1 243 ? 16.973 8.951 34.474 1.00 62.78 243 GLU A O 1
ATOM 1855 N N . VAL A 1 244 ? 15.022 8.994 35.576 1.00 53.59 244 VAL A N 1
ATOM 1856 C CA . VAL A 1 244 ? 14.231 9.385 34.401 1.00 53.59 244 VAL A CA 1
ATOM 1857 C C . VAL A 1 244 ? 14.736 10.697 33.791 1.00 53.59 244 VAL A C 1
ATOM 1859 O O . VAL A 1 244 ? 14.840 10.811 32.572 1.00 53.59 244 VAL A O 1
ATOM 1862 N N . LYS A 1 245 ? 15.122 11.688 34.605 1.00 56.84 245 LYS A N 1
ATOM 1863 C CA . LYS A 1 245 ? 15.723 12.937 34.094 1.00 56.84 245 LYS A CA 1
ATOM 1864 C C . LYS A 1 245 ? 17.048 12.705 33.368 1.00 56.84 245 LYS A C 1
ATOM 1866 O O . LYS A 1 245 ? 17.331 13.378 32.373 1.00 56.84 245 LYS A O 1
ATOM 1871 N N . ARG A 1 246 ? 17.864 11.774 33.866 1.00 70.88 246 ARG A N 1
ATOM 1872 C CA . ARG A 1 246 ? 19.150 11.402 33.265 1.00 70.88 246 ARG A CA 1
ATOM 1873 C C . ARG A 1 246 ? 18.943 10.728 31.913 1.00 70.88 246 ARG A C 1
ATOM 1875 O O . ARG A 1 246 ? 19.617 11.092 30.953 1.00 70.88 246 ARG A O 1
ATOM 1882 N N . ASP A 1 247 ? 17.979 9.818 31.834 1.00 59.66 247 ASP A N 1
ATOM 1883 C CA . ASP A 1 247 ? 17.647 9.085 30.614 1.00 59.66 247 ASP A CA 1
ATOM 1884 C C . ASP A 1 247 ? 17.038 10.006 29.550 1.00 59.66 247 ASP A C 1
ATOM 1886 O O . ASP A 1 247 ? 17.423 9.942 28.382 1.00 59.66 247 ASP A O 1
ATOM 1890 N N . VAL A 1 248 ? 16.163 10.937 29.951 1.00 57.84 248 VAL A N 1
ATOM 1891 C CA . VAL A 1 248 ? 15.619 11.967 29.049 1.00 57.84 248 VAL A CA 1
ATOM 1892 C C . VAL A 1 248 ? 16.736 12.863 28.512 1.00 57.84 248 VAL A C 1
ATOM 1894 O O . VAL A 1 248 ? 16.808 13.090 27.306 1.00 57.84 248 VAL A O 1
ATOM 1897 N N . SER A 1 249 ? 17.665 13.296 29.368 1.00 65.31 249 SER A N 1
ATOM 1898 C CA . SER A 1 249 ? 18.804 14.125 28.943 1.00 65.31 249 SER A CA 1
ATOM 1899 C C . SER A 1 249 ? 19.751 13.375 27.993 1.00 65.31 249 SER A C 1
ATOM 1901 O O . SER A 1 249 ? 20.282 13.955 27.046 1.00 65.31 249 SER A O 1
ATOM 1903 N N . ALA A 1 250 ? 19.962 12.074 28.216 1.00 66.88 250 ALA A N 1
ATOM 1904 C CA . ALA A 1 250 ? 20.765 11.228 27.333 1.00 66.88 250 ALA A CA 1
ATOM 1905 C C . ALA A 1 250 ? 20.093 11.026 25.963 1.00 66.88 250 ALA A C 1
ATOM 1907 O O . ALA A 1 250 ? 20.764 11.053 24.928 1.00 66.88 250 ALA A O 1
ATOM 1908 N N . LEU A 1 251 ? 18.766 10.878 25.944 1.00 59.50 251 LEU A N 1
ATOM 1909 C CA . LEU A 1 251 ? 17.984 10.776 24.715 1.00 59.50 251 LEU A CA 1
ATOM 1910 C C . LEU A 1 251 ? 18.005 12.087 23.916 1.00 59.50 251 LEU A C 1
ATOM 1912 O O . LEU A 1 251 ? 18.196 12.061 22.699 1.00 59.50 251 LEU A O 1
ATOM 1916 N N . GLU A 1 252 ? 17.882 13.232 24.591 1.00 69.19 252 GLU A N 1
ATOM 1917 C CA . GLU A 1 252 ? 18.022 14.554 23.973 1.00 69.19 252 GLU A CA 1
ATOM 1918 C C . GLU A 1 252 ? 19.410 14.738 23.348 1.00 69.19 252 GLU A C 1
ATOM 1920 O O . GLU A 1 252 ? 19.515 15.173 22.200 1.00 69.19 252 GLU A O 1
ATOM 1925 N N . ALA A 1 253 ? 20.477 14.333 24.045 1.00 74.94 253 ALA A N 1
ATOM 1926 C CA . ALA A 1 253 ? 21.837 14.390 23.512 1.00 74.94 253 ALA A CA 1
ATOM 1927 C C . ALA A 1 253 ? 22.009 13.516 22.255 1.00 74.94 253 ALA A C 1
ATOM 1929 O O . ALA A 1 253 ? 22.578 13.972 21.260 1.00 74.94 253 ALA A O 1
ATOM 1930 N N . SER A 1 254 ? 21.458 12.297 22.257 1.00 60.72 254 SER A N 1
ATOM 1931 C CA . SER A 1 254 ? 21.496 11.397 21.095 1.00 60.72 254 SER A CA 1
ATOM 1932 C C . SER A 1 254 ? 20.741 11.970 19.889 1.00 60.72 254 SER A C 1
ATOM 1934 O O . SER A 1 254 ? 21.202 11.872 18.748 1.00 60.72 254 SER A O 1
ATOM 1936 N N . PHE A 1 255 ? 19.604 12.626 20.127 1.00 62.50 255 PHE A N 1
ATOM 1937 C CA . PHE A 1 255 ? 18.846 13.285 19.068 1.00 62.50 255 PHE A CA 1
ATOM 1938 C C . PHE A 1 255 ? 19.616 14.464 18.458 1.00 62.50 255 PHE A C 1
ATOM 1940 O O . PHE A 1 255 ? 19.679 14.592 17.233 1.00 62.50 255 PHE A O 1
ATOM 1947 N N . GLN A 1 256 ? 20.258 15.287 19.292 1.00 73.25 256 GLN A N 1
ATOM 1948 C CA . GLN A 1 256 ? 21.081 16.406 18.824 1.00 73.25 256 GLN A CA 1
ATOM 1949 C C . GLN A 1 256 ? 22.301 15.936 18.020 1.00 73.25 256 GLN A C 1
ATOM 1951 O O . GLN A 1 256 ? 22.621 16.527 16.987 1.00 73.25 256 GLN A O 1
ATOM 1956 N N . GLU A 1 257 ? 22.943 14.837 18.423 1.00 87.00 257 GLU A N 1
ATOM 1957 C CA . GLU A 1 257 ? 24.032 14.232 17.649 1.00 87.00 257 GLU A CA 1
ATOM 1958 C C . GLU A 1 257 ? 23.547 13.766 16.268 1.00 87.00 257 GLU A C 1
ATOM 1960 O O . GLU A 1 257 ? 24.175 14.054 15.244 1.00 87.00 257 GLU A O 1
ATOM 1965 N N . LYS A 1 258 ? 22.385 13.107 16.212 1.00 69.56 258 LYS A N 1
ATOM 1966 C CA . LYS A 1 258 ? 21.810 12.629 14.951 1.00 69.56 258 LYS A CA 1
ATOM 1967 C C . LYS A 1 258 ? 21.407 13.774 14.019 1.00 69.56 258 LYS A C 1
ATOM 1969 O O . LYS A 1 258 ? 21.624 13.680 12.810 1.00 69.56 258 LYS A O 1
ATOM 1974 N N . LEU A 1 259 ? 20.889 14.877 14.564 1.00 66.62 259 LEU A N 1
ATOM 1975 C CA . LEU A 1 259 ? 20.638 16.101 13.798 1.00 66.62 259 LEU A CA 1
ATOM 1976 C C . LEU A 1 259 ? 21.933 16.686 13.219 1.00 66.62 259 LEU A C 1
ATOM 1978 O O . LEU A 1 259 ? 21.966 17.033 12.039 1.00 66.62 259 LEU A O 1
ATOM 1982 N N . ALA A 1 260 ? 23.019 16.736 13.995 1.00 82.44 260 ALA A N 1
ATOM 1983 C CA . ALA A 1 260 ? 24.313 17.224 13.514 1.00 82.44 260 ALA A CA 1
ATOM 1984 C C . ALA A 1 260 ? 24.901 16.347 12.387 1.00 82.44 260 ALA A C 1
ATOM 1986 O O . ALA A 1 260 ? 25.470 16.866 11.418 1.00 82.44 260 ALA A O 1
ATOM 1987 N N . GLN A 1 261 ? 24.720 15.024 12.466 1.00 80.25 261 GLN A N 1
ATOM 1988 C CA . GLN A 1 261 ? 25.124 14.093 11.407 1.00 80.25 261 GLN A CA 1
ATOM 1989 C C . GLN A 1 261 ? 24.325 14.320 10.115 1.00 80.25 261 GLN A C 1
ATOM 1991 O O . GLN A 1 261 ? 24.917 14.434 9.039 1.00 80.25 261 GLN A O 1
ATOM 1996 N N . LEU A 1 262 ? 23.000 14.468 10.214 1.00 65.06 262 LEU A N 1
ATOM 1997 C CA . LEU A 1 262 ? 22.137 14.765 9.063 1.00 65.06 262 LEU A CA 1
ATOM 1998 C C . LEU A 1 262 ? 22.474 16.119 8.425 1.00 65.06 262 LEU A C 1
ATOM 2000 O O . LEU A 1 262 ? 22.549 16.226 7.201 1.00 65.06 262 LEU A O 1
ATOM 2004 N N . GLN A 1 263 ? 22.749 17.140 9.240 1.00 73.88 263 GLN A N 1
ATOM 2005 C CA . GLN A 1 263 ? 23.175 18.457 8.762 1.00 73.88 263 GLN A CA 1
ATOM 2006 C C . GLN A 1 263 ? 24.492 18.366 7.971 1.00 73.88 263 GLN A C 1
ATOM 2008 O O . GLN A 1 263 ? 24.640 18.983 6.915 1.00 73.88 263 GLN A O 1
ATOM 2013 N N . THR A 1 264 ? 25.439 17.559 8.457 1.00 86.94 264 THR A N 1
ATOM 2014 C CA . THR A 1 264 ? 26.721 17.299 7.786 1.00 86.94 264 THR A CA 1
ATOM 2015 C C . THR A 1 264 ? 26.522 16.602 6.440 1.00 86.94 264 THR A C 1
ATOM 2017 O O . THR A 1 264 ? 27.089 17.034 5.437 1.00 86.94 264 THR A O 1
ATOM 2020 N N . GLN A 1 265 ? 25.677 15.569 6.390 1.00 74.81 265 GLN A N 1
ATOM 2021 C CA . GLN A 1 265 ? 25.359 14.850 5.151 1.00 74.81 265 GLN A CA 1
ATOM 2022 C C . GLN A 1 265 ? 24.689 15.758 4.114 1.00 74.81 265 GLN A C 1
ATOM 2024 O O . GLN A 1 265 ? 25.077 15.755 2.945 1.00 74.81 265 GLN A O 1
ATOM 2029 N N . LEU A 1 266 ? 23.740 16.593 4.545 1.00 69.44 266 LEU A N 1
ATOM 2030 C CA . LEU A 1 266 ? 23.074 17.561 3.676 1.00 69.44 266 LEU A CA 1
ATOM 2031 C C . LEU A 1 266 ? 24.066 18.573 3.082 1.00 69.44 266 LEU A C 1
ATOM 2033 O O . LEU A 1 266 ? 23.976 18.917 1.903 1.00 69.44 266 LEU A O 1
ATOM 2037 N N . ASN A 1 267 ? 25.026 19.049 3.877 1.00 81.12 267 ASN A N 1
ATOM 2038 C CA . ASN A 1 267 ? 26.055 19.972 3.398 1.00 81.12 267 ASN A CA 1
ATOM 2039 C C . ASN A 1 267 ? 27.022 19.299 2.411 1.00 81.12 267 ASN A C 1
ATOM 2041 O O . ASN A 1 267 ? 27.371 19.911 1.403 1.00 81.12 267 ASN A O 1
ATOM 2045 N N . ALA A 1 268 ? 27.397 18.038 2.643 1.00 74.88 268 ALA A N 1
ATOM 2046 C CA . ALA A 1 268 ? 28.218 17.270 1.707 1.00 74.88 268 ALA A CA 1
ATOM 2047 C C . ALA A 1 268 ? 27.518 17.090 0.347 1.00 74.88 268 ALA A C 1
ATOM 2049 O O . ALA A 1 268 ? 28.125 17.344 -0.692 1.00 74.88 268 ALA A O 1
ATOM 2050 N N . GLN A 1 269 ? 26.220 16.760 0.347 1.00 64.12 269 GLN A N 1
ATOM 2051 C CA . GLN A 1 269 ? 25.428 16.663 -0.885 1.00 64.12 269 GLN A CA 1
ATOM 2052 C C . GLN A 1 269 ? 25.331 18.000 -1.632 1.00 64.12 269 GLN A C 1
ATOM 2054 O O . GLN A 1 269 ? 25.395 18.029 -2.861 1.00 64.12 269 GLN A O 1
ATOM 2059 N N . LYS A 1 270 ? 25.206 19.124 -0.914 1.00 70.38 270 LYS A N 1
ATOM 2060 C CA . LYS A 1 270 ? 25.187 20.461 -1.532 1.00 70.38 270 LYS A CA 1
ATOM 2061 C C . LYS A 1 270 ? 26.513 20.809 -2.210 1.00 70.38 270 LYS A C 1
ATOM 2063 O O . LYS A 1 270 ? 26.498 21.365 -3.307 1.00 70.38 270 LYS A O 1
ATOM 2068 N N . GLU A 1 271 ? 27.648 20.475 -1.599 1.00 75.06 271 GLU A N 1
ATOM 2069 C CA . GLU A 1 271 ? 28.963 20.705 -2.213 1.00 75.06 271 GLU A CA 1
ATOM 2070 C C . GLU A 1 271 ? 29.216 19.769 -3.407 1.00 75.06 271 GLU A C 1
ATOM 2072 O O . GLU A 1 271 ? 29.754 20.207 -4.425 1.00 75.06 271 GLU A O 1
ATOM 2077 N N . GLU A 1 272 ? 28.741 18.521 -3.357 1.00 64.56 272 GLU A N 1
ATOM 2078 C CA . GLU A 1 272 ? 28.775 17.608 -4.507 1.00 64.56 272 GLU A CA 1
ATOM 2079 C C . GLU A 1 272 ? 27.944 18.152 -5.682 1.00 64.56 272 GLU A C 1
ATOM 2081 O O . GLU A 1 272 ? 28.438 18.241 -6.809 1.00 64.56 272 GLU A O 1
ATOM 2086 N N . GLN A 1 273 ? 26.721 18.631 -5.424 1.00 55.59 273 GLN A N 1
ATOM 2087 C CA . GLN A 1 273 ? 25.883 19.269 -6.448 1.00 55.59 273 GLN A CA 1
ATOM 2088 C C . GLN A 1 273 ? 26.525 20.533 -7.036 1.00 55.59 273 GLN A C 1
ATOM 2090 O O . GLN A 1 273 ? 26.430 20.780 -8.241 1.00 55.59 273 GLN A O 1
ATOM 2095 N N . LYS A 1 274 ? 27.213 21.327 -6.212 1.00 69.12 274 LYS A N 1
ATOM 2096 C CA . LYS A 1 274 ? 27.937 22.526 -6.653 1.00 69.12 274 LYS A CA 1
ATOM 2097 C C . LYS A 1 274 ? 29.141 22.181 -7.533 1.00 69.12 274 LYS A C 1
ATOM 2099 O O . LYS A 1 274 ? 29.385 22.874 -8.521 1.00 69.12 274 LYS A O 1
ATOM 2104 N N . SER A 1 275 ? 29.849 21.094 -7.223 1.00 63.31 275 SER A N 1
ATOM 2105 C CA . SER A 1 275 ? 30.930 20.553 -8.055 1.00 63.31 275 SER A CA 1
ATOM 2106 C C . SER A 1 275 ? 30.410 20.111 -9.429 1.00 63.31 275 SER A C 1
ATOM 2108 O O . SER A 1 275 ? 30.920 20.552 -10.461 1.00 63.31 275 SER A O 1
ATOM 2110 N N . VAL A 1 276 ? 29.308 19.351 -9.455 1.00 55.00 276 VAL A N 1
ATOM 2111 C CA . VAL A 1 276 ? 28.647 18.916 -10.698 1.00 55.00 276 VAL A CA 1
ATOM 2112 C C . VAL A 1 276 ? 28.180 20.112 -11.533 1.00 55.00 276 VAL A C 1
ATOM 2114 O O . VAL A 1 276 ? 28.374 20.134 -12.750 1.00 55.00 276 VAL A O 1
ATOM 2117 N N . ALA A 1 277 ? 27.619 21.147 -10.903 1.00 52.09 277 ALA A N 1
ATOM 2118 C CA . ALA A 1 277 ? 27.241 22.379 -11.593 1.00 52.09 277 ALA A CA 1
ATOM 2119 C C . ALA A 1 277 ? 28.458 23.089 -12.221 1.00 52.09 277 ALA A C 1
ATOM 2121 O O . ALA A 1 277 ? 28.378 23.560 -13.359 1.00 52.09 277 ALA A O 1
ATOM 2122 N N . GLY A 1 278 ? 29.599 23.121 -11.525 1.00 66.56 278 GLY A N 1
ATOM 2123 C CA . GLY A 1 278 ? 30.860 23.655 -12.046 1.00 66.56 278 GLY A CA 1
ATOM 2124 C C . GLY A 1 278 ? 31.387 22.882 -13.260 1.00 66.56 278 GLY A C 1
ATOM 2125 O O . GLY A 1 278 ? 31.817 23.490 -14.246 1.00 66.56 278 GLY A O 1
ATOM 2126 N N . ASP A 1 279 ? 31.292 21.555 -13.233 1.00 58.81 279 ASP A N 1
ATOM 2127 C CA . ASP A 1 279 ? 31.696 20.699 -14.351 1.00 58.81 279 ASP A CA 1
ATOM 2128 C C . ASP A 1 279 ? 30.779 20.871 -15.571 1.00 58.81 279 ASP A C 1
ATOM 2130 O O . ASP A 1 279 ? 31.262 20.960 -16.702 1.00 58.81 279 ASP A O 1
ATOM 2134 N N . VAL A 1 280 ? 29.468 21.039 -15.366 1.00 52.31 280 VAL A N 1
ATOM 2135 C CA . VAL A 1 280 ? 28.517 21.354 -16.447 1.00 52.31 280 VAL A CA 1
ATOM 2136 C C . VAL A 1 280 ? 28.835 22.703 -17.102 1.00 52.31 280 VAL A C 1
ATOM 2138 O O . VAL A 1 280 ? 28.759 22.825 -18.328 1.00 52.31 280 VAL A O 1
ATOM 2141 N N . VAL A 1 281 ? 29.232 23.713 -16.323 1.00 65.12 281 VAL A N 1
ATOM 2142 C CA . VAL A 1 281 ? 29.642 25.023 -16.859 1.00 65.12 281 VAL A CA 1
ATOM 2143 C C . VAL A 1 281 ? 30.918 24.908 -17.702 1.00 65.12 281 VAL A C 1
ATOM 2145 O O . VAL A 1 281 ? 30.966 25.471 -18.797 1.00 65.12 281 VAL A O 1
ATOM 2148 N N . LYS A 1 282 ? 31.920 24.134 -17.256 1.00 65.31 282 LYS A N 1
ATOM 2149 C CA . LYS A 1 282 ? 33.145 23.871 -18.039 1.00 65.31 282 LYS A CA 1
ATOM 2150 C C . LYS A 1 282 ? 32.856 23.119 -19.337 1.00 65.31 282 LYS A C 1
ATOM 2152 O O . LYS A 1 282 ? 33.396 23.464 -20.382 1.00 65.31 282 LYS A O 1
ATOM 2157 N N . VAL A 1 283 ? 31.967 22.129 -19.303 1.00 59.78 283 VAL A N 1
ATOM 2158 C CA . VAL A 1 283 ? 31.558 21.399 -20.512 1.00 59.78 283 VAL A CA 1
ATOM 2159 C C . VAL A 1 283 ? 30.870 22.336 -21.508 1.00 59.78 283 VAL A C 1
ATOM 2161 O O . VAL A 1 283 ? 31.186 22.304 -22.697 1.00 59.78 283 VAL A O 1
ATOM 2164 N N . ARG A 1 284 ? 29.970 23.212 -21.043 1.00 61.94 284 ARG A N 1
ATOM 2165 C CA . ARG A 1 284 ? 29.296 24.197 -21.908 1.00 61.94 284 ARG A CA 1
ATOM 2166 C C . ARG A 1 284 ? 30.281 25.168 -22.560 1.00 61.94 284 ARG A C 1
ATOM 2168 O O . ARG A 1 284 ? 30.129 25.458 -23.745 1.00 61.94 284 ARG A O 1
ATOM 2175 N N . SER A 1 285 ? 31.296 25.637 -21.832 1.00 65.88 285 SER A N 1
ATOM 2176 C CA . SER A 1 285 ? 32.310 26.535 -22.400 1.00 65.88 285 SER A CA 1
ATOM 2177 C C . SER A 1 285 ? 33.218 25.828 -23.414 1.00 65.88 285 SER A C 1
ATOM 2179 O O . SER A 1 285 ? 33.524 26.406 -24.458 1.00 65.88 285 SER A O 1
ATOM 2181 N N . SER A 1 286 ? 33.584 24.563 -23.179 1.00 64.44 286 SER A N 1
ATOM 2182 C CA . SER A 1 286 ? 34.322 23.751 -24.158 1.00 64.44 286 SER A CA 1
ATOM 2183 C C . SER A 1 286 ? 33.521 23.511 -25.440 1.00 64.44 286 SER A C 1
ATOM 2185 O O . SER A 1 286 ? 34.075 23.641 -26.530 1.00 64.44 286 SER A O 1
ATOM 2187 N N . VAL A 1 287 ? 32.217 23.227 -25.331 1.00 63.94 287 VAL A N 1
ATOM 2188 C CA . VAL A 1 287 ? 31.331 23.077 -26.499 1.00 63.94 287 VAL A CA 1
ATOM 2189 C C . VAL A 1 287 ? 31.229 24.388 -27.281 1.00 63.94 287 VAL A C 1
ATOM 2191 O O . VAL A 1 287 ? 31.383 24.372 -28.497 1.00 63.94 287 VAL A O 1
ATOM 2194 N N . ALA A 1 288 ? 31.051 25.526 -26.604 1.00 66.50 288 ALA A N 1
ATOM 2195 C CA . ALA A 1 288 ? 30.995 26.832 -27.264 1.00 66.50 288 ALA A CA 1
ATOM 2196 C C . ALA A 1 288 ? 32.296 27.168 -28.020 1.00 66.50 288 ALA A C 1
ATOM 2198 O O . ALA A 1 288 ? 32.244 27.633 -29.155 1.00 66.50 288 ALA A O 1
ATOM 2199 N N . SER A 1 289 ? 33.461 26.879 -27.428 1.00 71.50 289 SER A N 1
ATOM 2200 C CA . SER A 1 289 ? 34.766 27.077 -28.079 1.00 71.50 289 SER A CA 1
ATOM 2201 C C . SER A 1 289 ? 34.932 26.213 -29.335 1.00 71.50 289 SER A C 1
ATOM 2203 O O . SER A 1 289 ? 35.396 26.699 -30.367 1.00 71.50 289 SER A O 1
ATOM 2205 N N . LEU A 1 290 ? 34.509 24.946 -29.276 1.00 62.31 290 LEU A N 1
ATOM 2206 C CA . LEU A 1 290 ? 34.561 24.035 -30.421 1.00 62.31 290 LEU A CA 1
ATOM 2207 C C . LEU A 1 290 ? 33.637 24.488 -31.556 1.00 62.31 290 LEU A C 1
ATOM 2209 O O . LEU A 1 290 ? 34.048 24.451 -32.713 1.00 62.31 290 LEU A O 1
ATOM 2213 N N . THR A 1 291 ? 32.434 24.976 -31.243 1.00 64.44 291 THR A N 1
ATOM 2214 C CA . THR A 1 291 ? 31.520 25.545 -32.246 1.00 64.44 291 THR A CA 1
ATOM 2215 C C . THR A 1 291 ? 32.156 26.729 -32.975 1.00 64.44 291 THR A C 1
ATOM 2217 O O . THR A 1 291 ? 32.149 26.762 -34.204 1.00 64.44 291 THR A O 1
ATOM 2220 N N . THR A 1 292 ? 32.796 27.650 -32.246 1.00 71.62 292 THR A N 1
ATOM 2221 C CA . THR A 1 292 ? 33.510 28.789 -32.847 1.00 71.62 292 THR A CA 1
ATOM 2222 C C . THR A 1 292 ? 34.660 28.338 -33.751 1.00 71.62 292 THR A C 1
ATOM 2224 O O . THR A 1 292 ? 34.864 28.907 -34.820 1.00 71.62 292 THR A O 1
ATOM 2227 N N . GLN A 1 293 ? 35.407 27.301 -33.361 1.00 66.62 293 GLN A N 1
ATOM 2228 C CA . GLN A 1 293 ? 36.494 26.758 -34.184 1.00 66.62 293 GLN A CA 1
ATOM 2229 C C . GLN A 1 293 ? 35.976 26.097 -35.468 1.00 66.62 293 GLN A C 1
ATOM 2231 O O . GLN A 1 293 ? 36.573 26.283 -36.527 1.00 66.62 293 GLN A O 1
ATOM 2236 N N . VAL A 1 294 ? 34.856 25.369 -35.396 1.00 62.91 294 VAL A N 1
ATOM 2237 C CA . VAL A 1 294 ? 34.186 24.795 -36.577 1.00 62.91 294 VAL A CA 1
ATOM 2238 C C . VAL A 1 294 ? 33.740 25.904 -37.531 1.00 62.91 294 VAL A C 1
ATOM 2240 O O . VAL A 1 294 ? 33.964 25.804 -38.736 1.00 62.91 294 VAL A O 1
ATOM 2243 N N . GLU A 1 295 ? 33.159 26.982 -37.006 1.00 70.81 295 GLU A N 1
ATOM 2244 C CA . GLU A 1 295 ? 32.696 28.113 -37.812 1.00 70.81 295 GLU A CA 1
ATOM 2245 C C . GLU A 1 295 ? 33.859 28.869 -38.473 1.00 70.81 295 GLU A C 1
ATOM 2247 O O . GLU A 1 295 ? 33.822 29.143 -39.674 1.00 70.81 295 GLU A O 1
ATOM 2252 N N . GLN A 1 296 ? 34.947 29.119 -37.739 1.00 71.19 296 GLN A N 1
ATOM 2253 C CA . GLN A 1 296 ? 36.164 29.722 -38.292 1.00 71.19 296 GLN A CA 1
ATOM 2254 C C . GLN A 1 296 ? 36.817 28.836 -39.360 1.00 71.19 296 GLN A C 1
ATOM 2256 O O . GLN A 1 296 ? 37.252 29.348 -40.394 1.00 71.19 296 GLN A O 1
ATOM 2261 N N . ALA A 1 297 ? 36.852 27.516 -39.152 1.00 60.38 297 ALA A N 1
ATOM 2262 C CA . ALA A 1 297 ? 37.338 26.567 -40.149 1.00 60.38 297 ALA A CA 1
ATOM 2263 C C . ALA A 1 297 ? 36.458 26.576 -41.411 1.00 60.38 297 ALA A C 1
ATOM 2265 O O . ALA A 1 297 ? 36.989 26.574 -42.520 1.00 60.38 297 ALA A O 1
ATOM 2266 N N . GLY A 1 298 ? 35.132 26.672 -41.260 1.00 60.31 298 GLY A N 1
ATOM 2267 C CA . GLY A 1 298 ? 34.188 26.834 -42.370 1.00 60.31 298 GLY A CA 1
ATOM 2268 C C . GLY A 1 298 ? 34.416 28.125 -43.165 1.00 60.31 298 GLY A C 1
ATOM 2269 O O . GLY A 1 298 ? 34.496 28.097 -44.390 1.00 60.31 298 GLY A O 1
ATOM 2270 N N . GLN A 1 299 ? 34.631 29.252 -42.488 1.00 70.00 299 GLN A N 1
ATOM 2271 C CA . GLN A 1 299 ? 34.925 30.530 -43.152 1.00 70.00 299 GLN A CA 1
ATOM 2272 C C . GLN A 1 299 ? 36.295 30.533 -43.854 1.00 70.00 299 GLN A C 1
ATOM 2274 O O . GLN A 1 299 ? 36.467 31.148 -44.910 1.00 70.00 299 GLN A O 1
ATOM 2279 N N . GLN A 1 300 ? 37.291 29.840 -43.292 1.00 63.38 300 GLN A N 1
ATOM 2280 C CA . GLN A 1 300 ? 38.585 29.623 -43.947 1.00 63.38 300 GLN A CA 1
ATOM 2281 C C . GLN A 1 300 ? 38.453 28.697 -45.169 1.00 63.38 300 GLN A C 1
ATOM 2283 O O . GLN A 1 300 ? 39.123 28.938 -46.173 1.00 63.38 300 GLN A O 1
ATOM 2288 N N . ALA A 1 301 ? 37.548 27.708 -45.123 1.00 56.81 301 ALA A N 1
ATOM 2289 C CA . ALA A 1 301 ? 37.178 26.847 -46.253 1.00 56.81 301 ALA A CA 1
ATOM 2290 C C . ALA A 1 301 ? 36.736 27.643 -47.466 1.00 56.81 301 ALA A C 1
ATOM 2292 O O . ALA A 1 301 ? 37.232 27.459 -48.576 1.00 56.81 301 ALA A O 1
ATOM 2293 N N . GLU A 1 302 ? 35.779 28.527 -47.212 1.00 62.12 302 GLU A N 1
ATOM 2294 C CA . GLU A 1 302 ? 35.064 29.280 -48.223 1.00 62.12 302 GLU A CA 1
ATOM 2295 C C . GLU A 1 302 ? 36.015 30.249 -48.932 1.00 62.12 302 GLU A C 1
ATOM 2297 O O . GLU A 1 302 ? 35.992 30.382 -50.153 1.00 62.12 302 GLU A O 1
ATOM 2302 N N . LYS A 1 303 ? 36.964 30.828 -48.183 1.00 63.06 303 LYS A N 1
ATOM 2303 C CA . LYS A 1 303 ? 38.042 31.662 -48.732 1.00 63.06 303 LYS A CA 1
ATOM 2304 C C . LYS A 1 303 ? 39.114 30.866 -49.489 1.00 63.06 303 LYS A C 1
ATOM 2306 O O . LYS A 1 303 ? 39.735 31.413 -50.399 1.00 63.06 303 LYS A O 1
ATOM 2311 N N . ALA A 1 304 ? 39.344 29.599 -49.135 1.00 56.00 304 ALA A N 1
ATOM 2312 C CA . ALA A 1 304 ? 40.368 28.737 -49.735 1.00 56.00 304 ALA A CA 1
ATOM 2313 C C . ALA A 1 304 ? 39.875 27.911 -50.944 1.00 56.00 304 ALA A C 1
ATOM 2315 O O . ALA A 1 304 ? 40.663 27.173 -51.542 1.00 56.00 304 ALA A O 1
ATOM 2316 N N . ALA A 1 305 ? 38.600 28.039 -51.332 1.00 53.03 305 ALA A N 1
ATOM 2317 C CA . ALA A 1 305 ? 37.924 27.286 -52.393 1.00 53.03 305 ALA A CA 1
ATOM 2318 C C . ALA A 1 305 ? 38.398 27.623 -53.829 1.00 53.03 305 ALA A C 1
ATOM 2320 O O . ALA A 1 305 ? 37.609 27.976 -54.702 1.00 53.03 305 ALA A O 1
ATOM 2321 N N . LYS A 1 306 ? 39.703 27.492 -54.102 1.00 55.59 306 LYS A N 1
ATOM 2322 C CA . LYS A 1 306 ? 40.289 27.553 -55.455 1.00 55.59 306 LYS A CA 1
ATOM 2323 C C . LYS A 1 306 ? 40.914 26.236 -55.923 1.00 55.59 306 LYS A C 1
ATOM 2325 O O . LYS A 1 306 ? 41.334 26.164 -57.073 1.00 55.59 306 LYS A O 1
ATOM 2330 N N . SER A 1 307 ? 40.966 25.187 -55.091 1.00 57.56 307 SER A N 1
ATOM 2331 C CA . SER A 1 307 ? 41.388 23.857 -55.553 1.00 57.56 307 SER A CA 1
ATOM 2332 C C . SER A 1 307 ? 40.575 22.713 -54.916 1.00 57.56 307 SER A C 1
ATOM 2334 O O . SER A 1 307 ? 40.352 22.729 -53.701 1.00 57.56 307 SER A O 1
ATOM 2336 N N . PRO A 1 308 ? 40.164 21.693 -55.699 1.00 57.12 308 PRO A N 1
ATOM 2337 C CA . PRO A 1 308 ? 39.410 20.535 -55.203 1.00 57.12 308 PRO A CA 1
ATOM 2338 C C . PRO A 1 308 ? 40.112 19.758 -54.077 1.00 57.12 308 PRO A C 1
ATOM 2340 O O . PRO A 1 308 ? 39.453 19.233 -53.181 1.00 57.12 308 PRO A O 1
ATOM 2343 N N . ALA A 1 309 ? 41.449 19.722 -54.078 1.00 57.12 309 ALA A N 1
ATOM 2344 C CA . ALA A 1 309 ? 42.239 19.035 -53.054 1.00 57.12 309 ALA A CA 1
ATOM 2345 C C . ALA A 1 309 ? 42.161 19.734 -51.684 1.00 57.12 309 ALA A C 1
ATOM 2347 O O . ALA A 1 309 ? 42.132 19.077 -50.642 1.00 57.12 309 ALA A O 1
ATOM 2348 N N . THR A 1 310 ? 42.066 21.067 -51.677 1.00 56.75 310 THR A N 1
ATOM 2349 C CA . THR A 1 310 ? 41.912 21.861 -50.450 1.00 56.75 310 THR A CA 1
ATOM 2350 C C . THR A 1 310 ? 40.530 21.652 -49.832 1.00 56.75 310 THR A C 1
ATOM 2352 O O . THR A 1 310 ? 40.424 21.506 -48.618 1.00 56.75 310 THR A O 1
ATOM 2355 N N . ILE A 1 311 ? 39.488 21.546 -50.663 1.00 53.84 311 ILE A N 1
ATOM 2356 C CA . ILE A 1 311 ? 38.110 21.276 -50.224 1.00 53.84 311 ILE A CA 1
ATOM 2357 C C . ILE A 1 311 ? 38.014 19.888 -49.575 1.00 53.84 311 ILE A C 1
ATOM 2359 O O . ILE A 1 311 ? 37.444 19.757 -48.496 1.00 53.84 311 ILE A O 1
ATOM 2363 N N . ALA A 1 312 ? 38.633 18.862 -50.170 1.00 56.44 312 ALA A N 1
ATOM 2364 C CA . ALA A 1 312 ? 38.612 17.501 -49.629 1.00 56.44 312 ALA A CA 1
ATOM 2365 C C . ALA A 1 312 ? 39.300 17.390 -48.255 1.00 56.44 312 ALA A C 1
ATOM 2367 O O . ALA A 1 312 ? 38.750 16.785 -47.335 1.00 56.44 312 ALA A O 1
ATOM 2368 N N . SER A 1 313 ? 40.472 18.017 -48.092 1.00 58.31 313 SER A N 1
ATOM 2369 C CA . SER A 1 313 ? 41.207 18.018 -46.817 1.00 58.31 313 SER A CA 1
ATOM 2370 C C . SER A 1 313 ? 40.435 18.746 -45.712 1.00 58.31 313 SER A C 1
ATOM 2372 O O . SER A 1 313 ? 40.428 18.341 -44.549 1.00 58.31 313 SER A O 1
ATOM 2374 N N . LEU A 1 314 ? 39.709 19.798 -46.080 1.00 55.62 314 LEU A N 1
ATOM 2375 C CA . LEU A 1 314 ? 38.969 20.591 -45.117 1.00 55.62 314 LEU A CA 1
ATOM 2376 C C . LEU A 1 314 ? 37.627 19.969 -44.718 1.00 55.62 314 LEU A C 1
ATOM 2378 O O . LEU A 1 314 ? 37.266 20.008 -43.545 1.00 55.62 314 LEU A O 1
ATOM 2382 N N . VAL A 1 315 ? 36.930 19.325 -45.659 1.00 58.59 315 VAL A N 1
ATOM 2383 C CA . VAL A 1 315 ? 35.760 18.482 -45.364 1.00 58.59 315 VAL A CA 1
ATOM 2384 C C . VAL A 1 315 ? 36.160 17.345 -44.426 1.00 58.59 315 VAL A C 1
ATOM 2386 O O . VAL A 1 315 ? 35.445 17.072 -43.465 1.00 58.59 315 VAL A O 1
ATOM 2389 N N . LEU A 1 316 ? 37.332 16.739 -44.635 1.00 65.38 316 LEU A N 1
ATOM 2390 C CA . LEU A 1 316 ? 37.848 15.700 -43.750 1.00 65.38 316 LEU A CA 1
ATOM 2391 C C . LEU A 1 316 ? 38.137 16.239 -42.340 1.00 65.38 316 LEU A C 1
ATOM 2393 O O . LEU A 1 316 ? 37.754 15.600 -41.365 1.00 65.38 316 LEU A O 1
ATOM 2397 N N . ASN A 1 317 ? 38.727 17.431 -42.215 1.00 60.69 317 ASN A N 1
ATOM 2398 C CA . ASN A 1 317 ? 38.959 18.068 -40.914 1.00 60.69 317 ASN A CA 1
ATOM 2399 C C . ASN A 1 317 ? 37.655 18.443 -40.192 1.00 60.69 317 ASN A C 1
ATOM 2401 O O . ASN A 1 317 ? 37.548 18.215 -38.989 1.00 60.69 317 ASN A O 1
ATOM 2405 N N . ILE A 1 318 ? 36.652 18.964 -40.907 1.00 59.50 318 ILE A N 1
ATOM 2406 C CA . ILE A 1 318 ? 35.337 19.295 -40.334 1.00 59.50 318 ILE A CA 1
ATOM 2407 C C . ILE A 1 318 ? 34.611 18.023 -39.885 1.00 59.50 318 ILE A C 1
ATOM 2409 O O . ILE A 1 318 ? 34.077 17.987 -38.778 1.00 59.50 318 ILE A O 1
ATOM 2413 N N . LEU A 1 319 ? 34.638 16.957 -40.691 1.00 63.12 319 LEU A N 1
ATOM 2414 C CA . LEU A 1 319 ? 34.071 15.658 -40.321 1.00 63.12 319 LEU A CA 1
ATOM 2415 C C . LEU A 1 319 ? 34.788 15.052 -39.112 1.00 63.12 319 LEU A C 1
ATOM 2417 O O . LEU A 1 319 ? 34.130 14.503 -38.233 1.00 63.12 319 LEU A O 1
ATOM 2421 N N . ASN A 1 320 ? 36.113 15.190 -39.027 1.00 63.56 320 ASN A N 1
ATOM 2422 C CA . ASN A 1 320 ? 36.889 14.688 -37.898 1.00 63.56 320 ASN A CA 1
ATOM 2423 C C . ASN A 1 320 ? 36.611 15.494 -36.618 1.00 63.56 320 ASN A C 1
ATOM 2425 O O . ASN A 1 320 ? 36.457 14.920 -35.546 1.00 63.56 320 ASN A O 1
ATOM 2429 N N . LEU A 1 321 ? 36.452 16.817 -36.720 1.00 62.25 321 LEU A N 1
ATOM 2430 C CA . LEU A 1 321 ? 36.097 17.669 -35.582 1.00 62.25 321 LEU A CA 1
ATOM 2431 C C . LEU A 1 321 ? 34.648 17.427 -35.122 1.00 62.25 321 LEU A C 1
ATOM 2433 O O . LEU A 1 321 ? 34.397 17.309 -33.925 1.00 62.25 32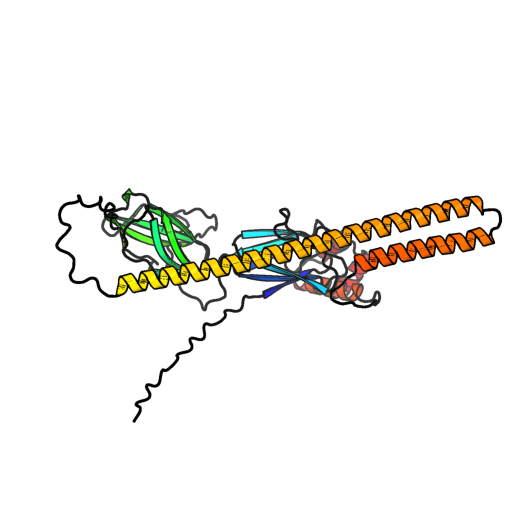1 LEU A O 1
ATOM 2437 N N . ALA A 1 322 ? 33.709 17.250 -36.057 1.00 58.25 322 ALA A N 1
ATOM 2438 C CA . ALA A 1 322 ? 32.331 16.854 -35.764 1.00 58.25 322 ALA A CA 1
ATOM 2439 C C . ALA A 1 322 ? 32.265 15.459 -35.125 1.00 58.25 322 ALA A C 1
ATOM 2441 O O . ALA A 1 322 ? 31.485 15.239 -34.196 1.00 58.25 322 ALA A O 1
ATOM 2442 N N . LEU A 1 323 ? 33.120 14.532 -35.561 1.00 65.62 323 LEU A N 1
ATOM 2443 C CA . LEU A 1 323 ? 33.276 13.216 -34.954 1.00 65.62 323 LEU A CA 1
ATOM 2444 C C . LEU A 1 323 ? 33.846 13.323 -33.535 1.00 65.62 323 LEU A C 1
ATOM 2446 O O . LEU A 1 323 ? 33.300 12.698 -32.635 1.00 65.62 323 LEU A O 1
ATOM 2450 N N . ILE A 1 324 ? 34.867 14.152 -33.297 1.00 64.69 324 ILE A N 1
ATOM 2451 C CA . ILE A 1 324 ? 35.430 14.395 -31.958 1.00 64.69 324 ILE A CA 1
ATOM 2452 C C . ILE A 1 324 ? 34.378 15.001 -31.024 1.00 64.69 324 ILE A C 1
ATOM 2454 O O . ILE A 1 324 ? 34.224 14.527 -29.902 1.00 64.69 324 ILE A O 1
ATOM 2458 N N . VAL A 1 325 ? 33.610 15.995 -31.479 1.00 59.78 325 VAL A N 1
ATOM 2459 C CA . VAL A 1 325 ? 32.515 16.608 -30.703 1.00 59.78 325 VAL A CA 1
ATOM 2460 C C . VAL A 1 325 ? 31.422 15.578 -30.409 1.00 59.78 325 VAL A C 1
ATOM 2462 O O . VAL A 1 325 ? 30.951 15.481 -29.278 1.00 59.78 325 VAL A O 1
ATOM 2465 N N . THR A 1 326 ? 31.061 14.754 -31.394 1.00 59.62 326 THR A N 1
ATOM 2466 C CA . THR A 1 326 ? 30.062 13.687 -31.239 1.00 59.62 326 THR A CA 1
ATOM 2467 C C . THR A 1 326 ? 30.548 12.609 -30.272 1.00 59.62 326 THR A C 1
ATOM 2469 O O . THR A 1 326 ? 29.799 12.209 -29.386 1.00 59.62 326 THR A O 1
ATOM 2472 N N . ILE A 1 327 ? 31.811 12.184 -30.366 1.00 58.81 327 ILE A N 1
ATOM 2473 C CA . ILE A 1 327 ? 32.445 11.242 -29.436 1.00 58.81 327 ILE A CA 1
ATOM 2474 C C . ILE A 1 327 ? 32.509 11.849 -28.036 1.00 58.81 327 ILE A C 1
ATOM 2476 O O . ILE A 1 327 ? 32.158 11.170 -27.083 1.00 58.81 327 ILE A O 1
ATOM 2480 N N . PHE A 1 328 ? 32.886 13.119 -27.888 1.00 59.50 328 PHE A N 1
ATOM 2481 C CA . PHE A 1 328 ? 32.946 13.797 -26.594 1.00 59.50 328 PHE A CA 1
ATOM 2482 C C . PHE A 1 328 ? 31.558 13.898 -25.940 1.00 59.50 328 PHE A C 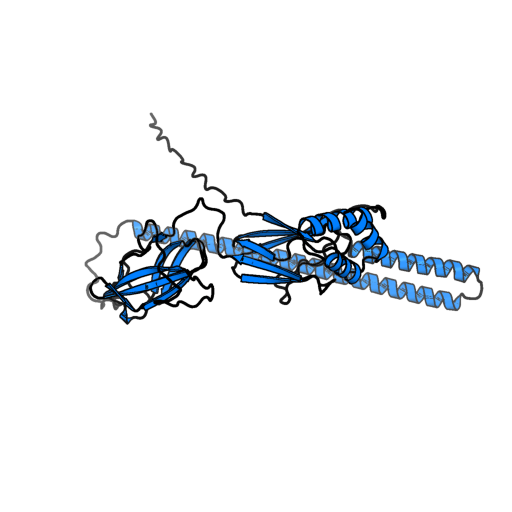1
ATOM 2484 O O . PHE A 1 328 ? 31.398 13.540 -24.775 1.00 59.50 328 PHE A O 1
ATOM 2491 N N . VAL A 1 329 ? 30.522 14.275 -26.699 1.00 56.41 329 VAL A N 1
ATOM 2492 C CA . VAL A 1 329 ? 29.119 14.273 -26.242 1.00 56.41 329 VAL A CA 1
ATOM 2493 C C . VAL A 1 329 ? 28.649 12.859 -25.893 1.00 56.41 329 VAL A C 1
ATOM 2495 O O . VAL A 1 329 ? 27.955 12.667 -24.895 1.00 56.41 329 VAL A O 1
ATOM 2498 N N . LEU A 1 330 ? 29.043 11.851 -26.673 1.00 51.19 330 LEU A N 1
ATOM 2499 C CA . LEU A 1 330 ? 28.738 10.451 -26.392 1.00 51.19 330 LEU A 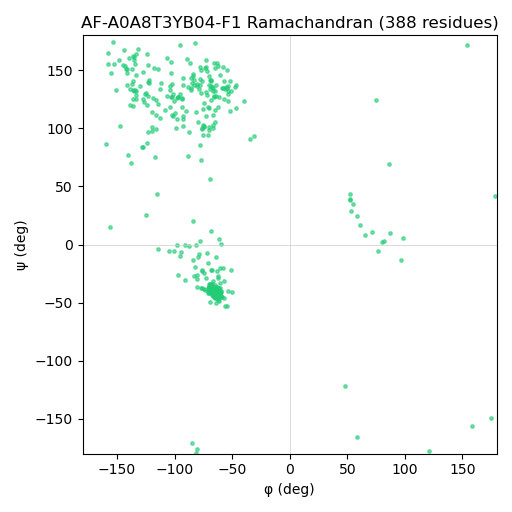CA 1
ATOM 2500 C C . LEU A 1 330 ? 29.498 9.924 -25.171 1.00 51.19 330 LEU A C 1
ATOM 2502 O O . LEU A 1 330 ? 28.916 9.144 -24.439 1.00 51.19 330 LEU A O 1
ATOM 2506 N N . VAL A 1 331 ? 30.733 10.354 -24.904 1.00 52.19 331 VAL A N 1
ATOM 2507 C CA . VAL A 1 331 ? 31.524 9.996 -23.710 1.00 52.19 331 VAL A CA 1
ATOM 2508 C C . VAL A 1 331 ? 30.951 10.660 -22.457 1.00 52.19 331 VAL A C 1
ATOM 2510 O O . VAL A 1 331 ? 30.874 10.017 -21.417 1.00 52.19 331 VAL A O 1
ATOM 2513 N N . LEU A 1 332 ? 30.460 11.899 -22.553 1.00 50.44 332 LEU A N 1
ATOM 2514 C CA . LEU A 1 332 ? 29.733 12.556 -21.461 1.00 50.44 332 LEU A CA 1
ATOM 2515 C C . LEU A 1 332 ? 28.374 11.895 -21.183 1.00 50.44 332 LEU A C 1
ATOM 2517 O O . LEU A 1 332 ? 27.983 11.767 -20.027 1.00 50.44 332 LEU A O 1
ATOM 2521 N N . ARG A 1 333 ? 27.671 11.433 -22.228 1.00 49.97 333 ARG A N 1
ATOM 2522 C CA . ARG A 1 333 ? 26.429 10.643 -22.108 1.00 49.97 333 ARG A CA 1
ATOM 2523 C C . ARG A 1 333 ? 26.671 9.182 -21.711 1.00 49.97 333 ARG A C 1
ATOM 2525 O O . ARG A 1 333 ? 25.763 8.541 -21.196 1.00 49.97 333 ARG A O 1
ATOM 2532 N N . LYS A 1 334 ? 27.875 8.660 -21.957 1.00 38.00 334 LYS A N 1
ATOM 2533 C CA . LYS A 1 334 ? 28.335 7.306 -21.635 1.00 38.00 334 LYS A CA 1
ATOM 2534 C C . LYS A 1 334 ? 29.472 7.336 -20.612 1.00 38.00 334 LYS A C 1
ATOM 2536 O O . LYS A 1 334 ? 30.419 6.586 -20.791 1.00 38.00 334 LYS A O 1
ATOM 2541 N N . LYS A 1 335 ? 29.433 8.132 -19.541 1.00 31.75 335 LYS A N 1
ATOM 2542 C CA . LYS A 1 335 ? 30.112 7.673 -18.318 1.00 31.75 335 LYS A CA 1
ATOM 2543 C C . LYS A 1 335 ? 29.236 6.549 -17.772 1.00 31.75 335 LYS A C 1
ATOM 2545 O O . LYS A 1 335 ? 28.133 6.860 -17.327 1.00 31.75 335 LYS A O 1
ATOM 2550 N N . PRO A 1 336 ? 29.652 5.274 -17.801 1.00 37.22 336 PRO A N 1
ATOM 2551 C CA . PRO A 1 336 ? 28.923 4.249 -17.096 1.00 37.22 336 PRO A CA 1
ATOM 2552 C C . PRO A 1 336 ? 29.708 3.930 -15.816 1.00 37.22 336 PRO A C 1
ATOM 2554 O O . PRO A 1 336 ? 30.941 3.899 -15.805 1.00 37.22 336 PRO A O 1
ATOM 2557 N N . VAL A 1 337 ? 29.020 3.570 -14.739 1.00 34.84 337 VAL A N 1
ATOM 2558 C CA . VAL A 1 337 ? 29.556 2.420 -14.015 1.00 34.84 337 VAL A CA 1
ATOM 2559 C C . VAL A 1 337 ? 29.409 1.255 -14.996 1.00 34.84 337 VAL A C 1
ATOM 2561 O O . VAL A 1 337 ? 28.307 0.803 -15.271 1.00 34.84 337 VAL A O 1
ATOM 2564 N N . SER A 1 338 ? 30.543 0.856 -15.570 1.00 33.19 338 SER A N 1
ATOM 2565 C CA . SER A 1 338 ? 30.769 -0.348 -16.374 1.00 33.19 338 SER A CA 1
ATOM 2566 C C . SER A 1 338 ? 30.244 -0.410 -17.823 1.00 33.19 338 SER A C 1
ATOM 2568 O O . SER A 1 338 ? 29.071 -0.259 -18.147 1.00 33.19 338 SER A O 1
ATOM 2570 N N . SER A 1 339 ? 31.204 -0.680 -18.702 1.00 42.00 339 SER A N 1
ATOM 2571 C CA . SER A 1 339 ? 31.146 -0.943 -20.140 1.00 42.00 339 SER A CA 1
ATOM 2572 C C . SER A 1 339 ? 30.552 -2.308 -20.491 1.00 42.00 339 SER A C 1
ATOM 2574 O O . SER A 1 339 ? 30.883 -3.273 -19.809 1.00 42.00 339 SER A O 1
ATOM 2576 N N . GLN A 1 340 ? 29.888 -2.437 -21.650 1.00 29.36 340 GLN A N 1
ATOM 2577 C CA . GLN A 1 340 ? 30.118 -3.597 -22.521 1.00 29.36 340 GLN A CA 1
ATOM 2578 C C . GLN A 1 340 ? 29.739 -3.402 -24.003 1.00 29.36 340 GLN A C 1
ATOM 2580 O O . GLN A 1 340 ? 28.966 -2.536 -24.403 1.00 29.36 340 GLN A O 1
ATOM 2585 N N . THR A 1 341 ? 30.441 -4.227 -24.767 1.00 31.64 341 THR A N 1
ATOM 2586 C CA . THR A 1 341 ? 30.732 -4.398 -26.190 1.00 31.64 341 THR A CA 1
ATOM 2587 C C . THR A 1 341 ? 29.530 -4.698 -27.100 1.00 31.64 341 THR A C 1
ATOM 2589 O O . THR A 1 341 ? 28.555 -5.319 -26.704 1.00 31.64 341 THR A O 1
ATOM 2592 N N . THR A 1 342 ? 29.659 -4.316 -28.371 1.00 36.84 342 THR A N 1
ATOM 2593 C CA . THR A 1 342 ? 28.839 -4.716 -29.531 1.00 36.84 342 THR A CA 1
ATOM 2594 C C . THR A 1 342 ? 28.763 -6.235 -29.760 1.00 36.84 342 THR A C 1
ATOM 2596 O O . THR A 1 342 ? 29.811 -6.872 -29.859 1.00 36.84 342 THR A O 1
ATOM 2599 N N . GLN A 1 343 ? 27.558 -6.775 -30.005 1.00 27.30 343 GLN A N 1
ATOM 2600 C CA . GLN A 1 343 ? 27.317 -8.014 -30.768 1.00 27.30 343 GLN A CA 1
ATOM 2601 C C . GLN A 1 343 ? 25.968 -7.970 -31.528 1.00 27.30 343 GLN A C 1
ATOM 2603 O O . GLN A 1 343 ? 25.118 -7.129 -31.259 1.00 27.30 343 GLN A O 1
ATOM 2608 N N . ALA A 1 344 ? 25.862 -8.815 -32.557 1.00 31.05 344 ALA A N 1
ATOM 2609 C CA . ALA A 1 344 ? 25.038 -8.692 -33.762 1.00 31.05 344 ALA A CA 1
ATOM 2610 C C . ALA A 1 344 ? 23.537 -9.071 -33.634 1.00 31.05 344 ALA A C 1
ATOM 2612 O O . ALA A 1 344 ? 23.049 -9.448 -32.577 1.00 31.05 344 ALA A O 1
ATOM 2613 N N . LYS A 1 345 ? 22.841 -9.020 -34.784 1.00 36.44 345 LYS A N 1
ATOM 2614 C CA . LYS A 1 345 ? 21.410 -9.258 -35.091 1.00 36.44 345 LYS A CA 1
ATOM 2615 C C . LYS A 1 345 ? 20.758 -10.659 -34.816 1.00 36.44 345 LYS A C 1
ATOM 2617 O O . LYS A 1 345 ? 19.592 -10.778 -35.164 1.00 36.44 345 LYS A O 1
ATOM 2622 N N . PRO A 1 346 ? 21.351 -11.719 -34.210 1.00 34.00 346 PRO A N 1
ATOM 2623 C CA . PRO A 1 346 ? 20.626 -12.991 -33.994 1.00 34.00 346 PRO A CA 1
ATOM 2624 C C . PRO A 1 346 ? 19.632 -13.041 -32.815 1.00 34.00 346 PRO A C 1
ATOM 2626 O O . PRO A 1 346 ? 18.945 -14.047 -32.666 1.00 34.00 346 PRO A O 1
ATOM 2629 N N . ALA A 1 347 ? 19.568 -12.024 -31.947 1.00 47.44 347 ALA A N 1
ATOM 2630 C CA . ALA A 1 347 ? 18.778 -12.103 -30.709 1.00 47.44 347 ALA A CA 1
ATOM 2631 C C . ALA A 1 347 ? 17.260 -11.923 -30.922 1.00 47.44 347 ALA A C 1
ATOM 2633 O O . ALA A 1 347 ? 16.471 -12.641 -30.312 1.00 47.44 347 ALA A O 1
ATOM 2634 N N . ALA A 1 348 ? 16.858 -11.032 -31.835 1.00 55.47 348 ALA A N 1
ATOM 2635 C CA . ALA A 1 348 ? 15.455 -10.651 -32.019 1.00 55.47 348 ALA A CA 1
ATOM 2636 C C . ALA A 1 348 ? 14.561 -11.823 -32.478 1.00 55.47 348 ALA A C 1
ATOM 2638 O O . ALA A 1 348 ? 13.476 -12.009 -31.933 1.00 55.47 348 ALA A O 1
ATOM 2639 N N . ASP A 1 349 ? 15.032 -12.669 -33.403 1.00 64.12 349 ASP A N 1
ATOM 2640 C CA . ASP A 1 349 ? 14.241 -13.790 -33.943 1.00 64.12 349 ASP A CA 1
ATOM 2641 C C . ASP A 1 349 ? 14.016 -14.909 -32.913 1.00 64.12 349 ASP A C 1
ATOM 2643 O O . ASP A 1 349 ? 12.959 -15.540 -32.886 1.00 64.12 349 ASP A O 1
ATOM 2647 N N . ALA A 1 350 ? 15.011 -15.178 -32.062 1.00 69.00 350 ALA A N 1
ATOM 2648 C CA . ALA A 1 350 ? 14.895 -16.176 -31.000 1.00 69.00 350 ALA A CA 1
ATOM 2649 C C . ALA A 1 350 ? 13.995 -15.674 -29.860 1.00 69.00 350 ALA A C 1
ATOM 2651 O O . ALA A 1 350 ? 13.182 -16.433 -29.332 1.00 69.00 350 ALA A O 1
ATOM 2652 N N . GLN A 1 351 ? 14.098 -14.386 -29.522 1.00 65.25 351 GLN A N 1
ATOM 2653 C CA . GLN A 1 351 ? 13.278 -13.748 -28.492 1.00 65.25 351 GLN A CA 1
ATOM 2654 C C . GLN A 1 351 ? 11.808 -13.646 -28.908 1.00 65.25 351 GLN A C 1
ATOM 2656 O O . GLN A 1 351 ? 10.936 -13.967 -28.102 1.00 65.25 351 GLN A O 1
ATOM 2661 N N . LEU A 1 352 ? 11.527 -13.299 -30.170 1.00 77.44 352 LEU A N 1
ATOM 2662 C CA . LEU A 1 352 ? 10.163 -13.262 -30.698 1.00 77.44 352 LEU A CA 1
ATOM 2663 C C . LEU A 1 352 ? 9.500 -14.644 -30.643 1.00 77.44 352 LEU A C 1
ATOM 2665 O O . LEU A 1 352 ? 8.357 -14.763 -30.210 1.00 77.44 352 LEU A O 1
ATOM 2669 N N . LYS A 1 353 ? 10.223 -15.704 -31.025 1.00 80.50 353 LYS A N 1
ATOM 2670 C CA . LYS A 1 353 ? 9.710 -17.084 -30.963 1.00 80.50 353 LYS A CA 1
ATOM 2671 C C . LYS A 1 353 ? 9.392 -17.520 -29.535 1.00 80.50 353 LYS A C 1
ATOM 2673 O O . LYS A 1 353 ? 8.331 -18.090 -29.295 1.00 80.50 353 LYS A O 1
ATOM 2678 N N . GLU A 1 354 ? 10.271 -17.211 -28.587 1.00 74.62 354 GLU A N 1
ATOM 2679 C CA . GLU A 1 354 ? 10.057 -17.546 -27.177 1.00 74.62 354 GLU A CA 1
ATOM 2680 C C . GLU A 1 354 ? 8.931 -16.710 -26.539 1.00 74.62 354 GLU A C 1
ATOM 2682 O O . GLU A 1 354 ? 8.195 -17.208 -25.688 1.00 74.62 354 GLU A O 1
ATOM 2687 N N . TYR A 1 355 ? 8.759 -15.449 -26.953 1.00 71.69 355 TYR A N 1
ATOM 2688 C CA . TYR A 1 355 ? 7.619 -14.620 -26.546 1.00 71.69 355 TYR A CA 1
ATOM 2689 C C . TYR A 1 355 ? 6.303 -15.196 -27.067 1.00 71.69 355 TYR A C 1
ATOM 2691 O O . TYR A 1 355 ? 5.370 -15.399 -26.291 1.00 71.69 355 TYR A O 1
ATOM 2699 N N . VAL A 1 356 ? 6.239 -15.504 -28.367 1.00 79.62 356 VAL A N 1
ATOM 2700 C CA . VAL A 1 356 ? 5.033 -16.054 -28.990 1.00 79.62 356 VAL A CA 1
ATOM 2701 C C . VAL A 1 356 ? 4.641 -17.372 -28.326 1.00 79.62 356 VAL A C 1
ATOM 2703 O O . VAL A 1 356 ? 3.482 -17.538 -27.958 1.00 79.62 356 VAL A O 1
ATOM 2706 N N . LYS A 1 357 ? 5.603 -18.267 -28.082 1.00 82.06 357 LYS A N 1
ATOM 2707 C CA . LYS A 1 357 ? 5.372 -19.525 -27.365 1.00 82.06 357 LYS A CA 1
ATOM 2708 C C . LYS A 1 357 ? 4.758 -19.302 -25.978 1.00 82.06 357 LYS A C 1
ATOM 2710 O O . LYS A 1 357 ? 3.699 -19.851 -25.688 1.00 82.06 357 LYS A O 1
ATOM 2715 N N . ARG A 1 358 ? 5.368 -18.450 -25.147 1.00 68.94 358 ARG A N 1
ATOM 2716 C CA . ARG A 1 358 ? 4.877 -18.177 -23.784 1.00 68.94 358 ARG A CA 1
ATOM 2717 C C . ARG A 1 358 ? 3.509 -17.497 -23.771 1.00 68.94 358 ARG A C 1
ATOM 2719 O O . ARG A 1 358 ? 2.668 -17.828 -22.941 1.00 68.94 358 ARG A O 1
ATOM 2726 N N . ALA A 1 359 ? 3.256 -16.575 -24.699 1.00 67.19 359 ALA A N 1
ATOM 2727 C CA . ALA A 1 359 ? 1.961 -15.910 -24.815 1.00 67.19 359 ALA A CA 1
ATOM 2728 C C . ALA A 1 359 ? 0.836 -16.894 -25.190 1.00 67.19 359 ALA A C 1
ATOM 2730 O O . ALA A 1 359 ? -0.281 -16.771 -24.685 1.00 67.19 359 ALA A O 1
ATOM 2731 N N . LEU A 1 360 ? 1.133 -17.891 -26.031 1.00 77.00 360 LEU A N 1
ATOM 2732 C CA . LEU A 1 360 ? 0.193 -18.962 -26.369 1.00 77.00 360 LEU A CA 1
ATOM 2733 C C . LEU A 1 360 ? -0.032 -19.925 -25.197 1.00 77.00 360 LEU A C 1
ATOM 2735 O O . LEU A 1 360 ? -1.177 -20.274 -24.920 1.00 77.00 360 LEU A O 1
ATOM 2739 N N . GLU A 1 361 ? 1.024 -20.303 -24.470 1.00 73.50 361 GLU A N 1
ATOM 2740 C CA . GLU A 1 361 ? 0.921 -21.110 -23.240 1.00 73.50 361 GLU A CA 1
ATOM 2741 C C . GLU A 1 361 ? 0.086 -20.406 -22.156 1.00 73.50 361 GLU A C 1
ATOM 2743 O O . GLU A 1 361 ? -0.657 -21.056 -21.423 1.00 73.50 361 GLU A O 1
ATOM 2748 N N . ALA A 1 362 ? 0.138 -19.072 -22.101 1.00 55.81 362 ALA A N 1
ATOM 2749 C CA . ALA A 1 362 ? -0.692 -18.241 -21.230 1.00 55.81 362 ALA A CA 1
ATOM 2750 C C . ALA A 1 362 ? -2.144 -18.053 -21.730 1.00 55.81 362 ALA A C 1
ATOM 2752 O O . ALA A 1 362 ? -2.919 -17.324 -21.111 1.00 55.81 362 ALA A O 1
ATOM 2753 N N . GLY A 1 363 ? -2.532 -18.693 -22.840 1.00 73.69 363 GLY A N 1
ATOM 2754 C CA . GLY A 1 363 ? -3.904 -18.703 -23.356 1.00 73.69 363 GLY A CA 1
ATOM 2755 C C . GLY A 1 363 ? -4.273 -17.535 -24.275 1.00 73.69 363 GLY A C 1
ATOM 2756 O O . GLY A 1 363 ? -5.448 -17.371 -24.609 1.00 73.69 363 GLY A O 1
ATOM 2757 N N . LYS A 1 364 ? -3.310 -16.715 -24.715 1.00 73.25 364 LYS A N 1
ATOM 2758 C CA . LYS A 1 364 ? -3.576 -15.616 -25.655 1.00 73.25 364 LYS A CA 1
ATOM 2759 C C . LYS A 1 364 ? -3.855 -16.180 -27.054 1.00 73.25 364 LYS A C 1
ATOM 2761 O O . LYS A 1 364 ? -3.106 -17.008 -27.558 1.00 73.25 364 LYS A O 1
ATOM 2766 N N . GLY A 1 365 ? -4.930 -15.740 -27.710 1.00 84.62 365 GLY A N 1
ATOM 2767 C CA . GLY A 1 365 ? -5.282 -16.213 -29.056 1.00 84.62 365 GLY A CA 1
ATOM 2768 C C . GLY A 1 365 ? -4.292 -15.741 -30.132 1.00 84.62 365 GLY A C 1
ATOM 2769 O O . GLY A 1 365 ? -3.865 -14.586 -30.107 1.00 84.62 365 GLY A O 1
ATOM 2770 N N . LYS A 1 366 ? -3.965 -16.607 -31.109 1.00 89.81 366 LYS A N 1
ATOM 2771 C 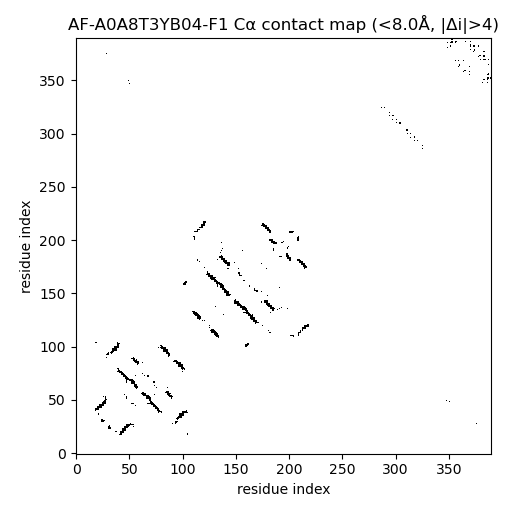CA . LYS A 1 366 ? -2.984 -16.324 -32.183 1.00 89.81 366 LYS A CA 1
ATOM 2772 C C . LYS A 1 366 ? -3.279 -15.027 -32.951 1.00 89.81 366 LYS A C 1
ATOM 2774 O O . LYS A 1 366 ? -2.357 -14.271 -33.233 1.00 89.81 366 LYS A O 1
ATOM 2779 N N . GLU A 1 367 ? -4.545 -14.735 -33.249 1.00 87.25 367 GLU A N 1
ATOM 2780 C CA . GLU A 1 367 ? -4.941 -13.520 -33.983 1.00 87.25 367 GLU A CA 1
ATOM 2781 C C . GLU A 1 367 ? -4.764 -12.238 -33.162 1.00 87.25 367 GLU A C 1
ATOM 2783 O O . GLU A 1 367 ? -4.243 -11.249 -33.678 1.00 87.25 367 GLU A O 1
ATOM 2788 N N . ALA A 1 368 ? -5.129 -12.266 -31.877 1.00 69.25 368 ALA A N 1
ATOM 2789 C CA . ALA A 1 368 ? -4.918 -11.142 -30.967 1.00 69.25 368 ALA A CA 1
ATOM 2790 C C . ALA A 1 368 ? -3.419 -10.882 -30.768 1.00 69.25 368 ALA A C 1
ATOM 2792 O O . ALA A 1 368 ? -2.954 -9.755 -30.902 1.00 69.25 368 ALA A O 1
ATOM 2793 N N . LEU A 1 369 ? -2.644 -11.948 -30.555 1.00 77.62 369 LEU A N 1
ATOM 2794 C CA . LEU A 1 369 ? -1.192 -11.884 -30.418 1.00 77.62 369 LEU A CA 1
ATOM 2795 C C . LEU A 1 369 ? -0.513 -11.333 -31.681 1.00 77.62 369 LEU A C 1
ATOM 2797 O O . LEU A 1 369 ? 0.367 -10.479 -31.586 1.00 77.62 369 LEU A O 1
ATOM 2801 N N . ARG A 1 370 ? -0.955 -11.768 -32.867 1.00 88.94 370 ARG A N 1
ATOM 2802 C CA . ARG A 1 370 ? -0.476 -11.238 -34.148 1.00 88.94 370 ARG A CA 1
ATOM 2803 C C . ARG A 1 370 ? -0.780 -9.751 -34.290 1.00 88.94 370 ARG A C 1
ATOM 2805 O O . ARG A 1 370 ? 0.103 -8.979 -34.656 1.00 88.94 370 ARG A O 1
ATOM 2812 N N . SER A 1 371 ? -2.026 -9.363 -34.019 1.00 74.44 371 SER A N 1
ATOM 2813 C CA . SER A 1 371 ? -2.472 -7.971 -34.088 1.00 74.44 371 SER A CA 1
ATOM 2814 C C . SER A 1 371 ? -1.634 -7.083 -33.170 1.00 74.44 371 SER A C 1
ATOM 2816 O O . SER A 1 371 ? -1.141 -6.049 -33.615 1.00 74.44 371 SER A O 1
ATOM 2818 N N . ASP A 1 372 ? -1.405 -7.517 -31.931 1.00 62.84 372 ASP A N 1
ATOM 2819 C CA . ASP A 1 372 ? -0.617 -6.777 -30.946 1.00 62.84 372 ASP A CA 1
ATOM 2820 C C . ASP A 1 372 ? 0.843 -6.621 -31.383 1.00 62.84 372 ASP A C 1
ATOM 2822 O O . ASP A 1 372 ? 1.385 -5.516 -31.345 1.00 62.84 372 ASP A O 1
ATOM 2826 N N . LEU A 1 373 ? 1.478 -7.698 -31.856 1.00 70.88 373 LEU A N 1
ATOM 2827 C CA . LEU A 1 373 ? 2.886 -7.686 -32.262 1.00 70.88 373 LEU A CA 1
ATOM 2828 C C . LEU A 1 373 ? 3.122 -6.809 -33.498 1.00 70.88 373 LEU A C 1
ATOM 2830 O O . LEU A 1 373 ? 4.056 -6.005 -33.513 1.00 70.88 373 LEU A O 1
ATOM 2834 N N . VAL A 1 374 ? 2.241 -6.897 -34.499 1.00 75.94 374 VAL A N 1
ATOM 2835 C CA . VAL A 1 374 ? 2.303 -6.044 -35.697 1.00 75.94 374 VAL A CA 1
ATOM 2836 C C . VAL A 1 374 ? 2.013 -4.586 -35.344 1.00 75.94 374 VAL A C 1
ATOM 2838 O O . VAL A 1 374 ? 2.737 -3.691 -35.779 1.00 75.94 374 VAL A O 1
ATOM 2841 N N . ALA A 1 375 ? 1.002 -4.326 -34.510 1.00 54.19 375 ALA A N 1
ATOM 2842 C CA . ALA A 1 375 ? 0.703 -2.978 -34.023 1.00 54.19 375 ALA A CA 1
ATOM 2843 C C . ALA A 1 375 ? 1.842 -2.384 -33.181 1.00 54.19 375 ALA A C 1
ATOM 2845 O O . ALA A 1 375 ? 1.952 -1.160 -33.074 1.00 54.19 375 ALA A O 1
ATOM 2846 N N . SER A 1 376 ? 2.686 -3.242 -32.614 1.00 51.19 376 SER A N 1
ATOM 2847 C CA . SER A 1 376 ? 3.873 -2.868 -31.857 1.00 51.19 376 SER A CA 1
ATOM 2848 C C . SER A 1 376 ? 5.122 -2.678 -32.726 1.00 51.19 376 SER A C 1
ATOM 2850 O O . SER A 1 376 ? 6.162 -2.278 -32.222 1.00 51.19 376 SER A O 1
ATOM 2852 N N . GLY A 1 377 ? 5.028 -2.882 -34.043 1.00 56.94 377 GLY A N 1
ATOM 2853 C CA . GLY A 1 377 ? 6.103 -2.569 -34.986 1.00 56.94 377 GLY A CA 1
ATOM 2854 C C . GLY A 1 377 ? 6.971 -3.758 -35.392 1.00 56.94 377 GLY A C 1
ATOM 2855 O O . GLY A 1 377 ? 7.933 -3.566 -36.138 1.00 56.94 377 GLY A O 1
ATOM 2856 N N . TRP A 1 378 ? 6.630 -4.979 -34.966 1.00 70.19 378 TRP A N 1
ATOM 2857 C CA . TRP A 1 378 ? 7.216 -6.179 -35.556 1.00 70.19 378 TRP A CA 1
ATOM 2858 C C . TRP A 1 378 ? 6.733 -6.349 -36.992 1.00 70.19 378 TRP A C 1
ATOM 2860 O O . TRP A 1 378 ? 5.568 -6.094 -37.313 1.00 70.19 378 TRP A O 1
ATOM 2870 N N . LYS A 1 379 ? 7.632 -6.788 -37.873 1.00 78.38 379 LYS A N 1
ATOM 2871 C CA . LYS A 1 379 ? 7.257 -7.024 -39.262 1.00 78.38 379 LYS A CA 1
ATOM 2872 C C . LYS A 1 379 ? 6.265 -8.186 -39.336 1.00 78.38 379 LYS A C 1
ATOM 2874 O O . LYS A 1 379 ? 6.515 -9.211 -38.698 1.00 78.38 379 LYS A O 1
ATOM 2879 N N . PRO A 1 380 ? 5.176 -8.062 -40.114 1.00 85.19 380 PRO A N 1
ATOM 2880 C CA . PRO A 1 380 ? 4.189 -9.128 -40.250 1.00 85.19 380 PRO A CA 1
ATOM 2881 C C . PRO A 1 380 ? 4.809 -10.489 -40.581 1.00 85.19 380 PRO A C 1
ATOM 2883 O O . PRO A 1 380 ? 4.436 -11.484 -39.971 1.00 85.19 380 PRO A O 1
ATOM 2886 N N . GLU A 1 381 ? 5.809 -10.525 -41.464 1.00 85.38 381 GLU A N 1
ATOM 2887 C CA . GLU A 1 381 ? 6.504 -11.751 -41.856 1.00 85.38 381 GLU A CA 1
ATOM 2888 C C . GLU A 1 381 ? 7.261 -12.443 -40.707 1.00 85.38 381 GLU A C 1
ATOM 2890 O O . GLU A 1 381 ? 7.258 -13.672 -40.629 1.00 85.38 381 GLU A O 1
ATOM 2895 N N . ASP A 1 382 ? 7.855 -11.679 -39.787 1.00 83.06 382 ASP A N 1
ATOM 2896 C CA . ASP A 1 382 ? 8.614 -12.220 -38.652 1.00 83.06 382 ASP A CA 1
ATOM 2897 C C . ASP A 1 382 ? 7.654 -12.762 -37.575 1.00 83.06 382 ASP A C 1
ATOM 2899 O O . ASP A 1 382 ? 7.887 -13.822 -36.987 1.00 83.06 382 ASP A O 1
ATOM 2903 N N . VAL A 1 383 ? 6.525 -12.072 -37.368 1.00 82.31 383 VAL A N 1
ATOM 2904 C CA . VAL A 1 383 ? 5.442 -12.497 -36.465 1.00 82.31 383 VAL A CA 1
ATOM 2905 C C . VAL A 1 383 ? 4.769 -13.769 -36.978 1.00 82.31 383 VAL A C 1
ATOM 2907 O O . VAL A 1 383 ? 4.559 -14.708 -36.210 1.00 82.31 383 VAL A O 1
ATOM 2910 N N . ASP A 1 384 ? 4.476 -13.829 -38.277 1.00 90.38 384 ASP A N 1
ATOM 2911 C CA . ASP A 1 384 ? 3.869 -14.997 -38.917 1.00 90.38 384 ASP A CA 1
ATOM 2912 C C . ASP A 1 384 ? 4.805 -16.211 -38.860 1.00 90.38 384 ASP A C 1
ATOM 2914 O O . ASP A 1 384 ? 4.369 -17.321 -38.541 1.00 90.38 384 ASP A O 1
ATOM 2918 N N . ALA A 1 385 ? 6.108 -16.002 -39.069 1.00 86.56 385 ALA A N 1
ATOM 2919 C CA . ALA A 1 385 ? 7.110 -17.051 -38.917 1.00 86.56 385 ALA A CA 1
ATOM 2920 C C . ALA A 1 385 ? 7.207 -17.568 -37.471 1.00 86.56 385 ALA A C 1
ATOM 2922 O O . ALA A 1 385 ? 7.368 -18.772 -37.270 1.00 86.56 385 ALA A O 1
ATOM 2923 N N . ALA A 1 386 ? 7.093 -16.692 -36.467 1.00 84.62 386 ALA A N 1
ATOM 2924 C CA . ALA A 1 386 ? 7.115 -17.076 -35.055 1.00 84.62 386 ALA A CA 1
ATOM 2925 C C . ALA A 1 386 ? 5.837 -17.819 -34.618 1.00 84.62 386 ALA A C 1
ATOM 2927 O O . ALA A 1 386 ? 5.927 -18.819 -33.911 1.00 84.62 386 ALA A O 1
ATOM 2928 N N . LEU A 1 387 ? 4.659 -17.394 -35.089 1.00 86.56 387 LEU A N 1
ATOM 2929 C CA . LEU A 1 387 ? 3.366 -18.047 -34.823 1.00 86.56 387 LEU A CA 1
ATOM 2930 C C . LEU A 1 387 ? 3.210 -19.419 -35.493 1.00 86.56 387 LEU A C 1
ATOM 2932 O O . LEU A 1 387 ? 2.366 -20.211 -35.065 1.00 86.56 387 LEU A O 1
ATOM 2936 N N . ALA A 1 388 ? 3.979 -19.685 -36.552 1.00 86.81 388 ALA A N 1
ATOM 2937 C CA . ALA A 1 388 ? 3.974 -20.961 -37.264 1.00 86.81 388 ALA A CA 1
ATOM 2938 C C . ALA A 1 388 ? 4.807 -22.050 -36.566 1.00 86.81 388 ALA A C 1
ATOM 2940 O O . ALA A 1 388 ? 4.540 -23.234 -36.762 1.00 86.81 388 ALA A O 1
ATOM 2941 N N . VAL A 1 389 ? 5.815 -21.663 -35.775 1.00 78.75 389 VAL A N 1
ATOM 2942 C CA . VAL A 1 389 ? 6.710 -22.593 -35.055 1.00 78.75 389 VAL A CA 1
ATOM 2943 C C . VAL A 1 389 ? 6.359 -22.771 -33.575 1.00 78.75 389 VAL A C 1
ATOM 2945 O O . VAL A 1 389 ? 6.980 -23.600 -32.911 1.00 78.75 389 VAL A O 1
ATOM 2948 N N . ALA A 1 390 ? 5.389 -22.003 -33.076 1.00 68.56 390 ALA A N 1
ATOM 2949 C CA . ALA A 1 390 ? 4.838 -22.065 -31.724 1.00 68.56 390 ALA A CA 1
ATOM 2950 C C . ALA A 1 390 ? 3.414 -22.636 -31.743 1.00 68.56 390 ALA A C 1
ATOM 2952 O O . ALA A 1 390 ? 3.104 -23.437 -30.840 1.00 68.56 390 ALA A O 1
#

Radius of gyration: 34.33 Å; Cα contacts (8 Å, |Δi|>4): 560; chains: 1; bounding box: 70×54×110 Å

Solvent-accessible surface area (backbone atoms only — not comparable to full-atom values): 22512 Å² total; per-residue (Å²): 136,87,83,82,80,84,81,80,80,82,78,79,79,74,82,80,78,77,67,57,75,46,81,34,46,31,50,54,79,40,55,76,51,50,64,44,79,43,36,37,59,25,30,41,38,39,32,24,75,20,84,55,67,40,39,52,28,27,94,87,52,87,38,67,59,55,84,28,45,60,77,32,69,45,73,50,69,36,85,58,58,49,76,49,59,31,29,17,83,83,43,79,84,29,62,32,33,39,38,30,38,52,26,65,78,93,61,79,88,67,74,63,45,71,42,68,67,66,43,59,40,55,92,40,30,48,63,33,55,32,39,34,33,85,50,45,22,30,44,34,32,19,33,57,46,94,90,39,85,41,69,66,57,31,72,44,84,34,60,17,24,79,44,61,70,44,71,39,67,35,52,72,87,50,56,66,34,51,30,33,46,28,37,27,36,45,71,83,71,76,89,67,93,37,71,95,61,74,32,44,70,35,64,57,97,88,37,68,42,59,45,80,32,46,28,37,59,53,73,73,80,77,71,79,77,72,99,76,75,88,88,80,80,91,77,88,81,71,80,59,62,67,48,52,53,50,54,52,53,52,52,52,51,53,51,53,52,52,50,54,50,51,53,50,53,54,52,53,53,51,52,53,52,50,51,53,52,52,50,52,52,52,51,53,51,53,52,53,53,51,52,53,51,54,51,53,51,50,56,52,46,68,76,54,68,83,45,74,69,56,50,53,56,48,51,50,50,52,52,50,50,51,46,50,53,49,48,50,54,46,46,70,74,54,70,60,94,72,88,86,80,92,82,78,85,74,58,63,68,57,50,48,31,54,47,47,36,52,42,46,76,72,66,51,53,70,66,60,52,47,51,52,44,41,76,67,68,47,55,64,71,62,51,53,56,25,63,73,78,85

Foldseek 3Di:
DDDDDDDPPPPPPDPPPDAAEAEWEAAQLEINALEEEEEAFHKYKYFDQYQDWWWWAAPVRPDTQDTHHHGDIDMDHHHDADKTKTATPVHRVHIGIYGYFHADDDDPDDAWAWDAEAEEQDPQKGWTAKTADQAKWKWWKFFDDPNDTHDTQWMDTDTHYMDGRDIIRGPPVLAQGKIKGFIWHPQVPPSDDDPVPPTDFRDDPNHGNIDIYGHHHPDPDDDPDDPPDPPDPPPDDDPVPVVVVVVVVVVVVVVVVVVVVVVVVVVVVVVVVVVVVVVVVVVVVVLVVLVVVLVVLVVVLVVVPPDPVSNVVSVVVSVVSVVVVVVVVVVVVPPDPDDDDDDDDPPPLVSLLVVLVVCVVVPNDLVNQLVVCVVSPPDSVSSVVSNVVD

Secondary structure (DSSP, 8-state):
-----------------PPPEEEEEEETTEES-SEEEEETT-EEEEEE-SSS-B--EETTSSSB---B-TT-EEEEE--S-EEEEEEETTEEEEEEEEEEESPPS--S-PPPEEE---EEEBTTEEEEEEEEESSSEEEEEEEEETTEEEEEEEEEEE-SEEEEEEEEE--GGGTTSEEEEEEEE-SS-SS---TTTT-PBPEETTEE-B--EEEEEPPPP-PPPPS---SS--S---THHHHHHHHHHHHHHHHHHHHHHHHHHHHHHHHHHHHHHHHHHHHHHHHHHHHHHHHHHHHHHHHHTT-HHHHHHHHHHHHHHHHHHHHHHHHHHT--SS------TTHHHHHHHHHHHHHHHTT--HHHHHHHHHHTT--HHHHHHHHHH-

Sequence (390 aa):
MNKFVLLSVLLAILPVVAAASEKVDILDFDYSKPEITVNVGDTIEWTNTGTAPHTVTTVDKAMDSGRLGTGQAFSKTFDKPGTHEYFCEFHPRMKAKVIVTGGAPTVAQRNPELTVQDQSLVNNEVVIENAFLDKPGFVVIHQDKDGSFGPFLAKSELFSGQRTNLRIEVDSAGAGSRVHPMLHYDVNNNGVYEFPGPDVPVTVNNEVVVRAINLQQALPASTPLPPRLAPAISAVLPQDVEEVKRDVSALEASFQEKLAQLQTQLNAQKEEQKSVAGDVVKVRSSVASLTTQVEQAGQQAEKAAKSPATIASLVLNILNLALIVTIFVLVLRKKPVSSQTTQAKPAADAQLKEYVKRALEAGKGKEALRSDLVASGWKPEDVDAALAVA

Nearest PDB structures (foldseek):
  3ply-assembly4_D  TM=8.739E-01  e=6.972E-08  Paracoccus denitrificans
  6hbe-assembly1_A  TM=8.447E-01  e=1.946E-06  Thermus scotoductus SA-01
  5u7n-assembly6_F  TM=7.607E-01  e=3.922E-06  Thermus thermophilus
  6pty-assembly2_B  TM=7.396E-01  e=7.457E-06  Thermus thermophilus
  6ptt-assembly2_B  TM=7.405E-01  e=8.885E-06  Thermus thermophilus

Mean predicted aligned error: 21.96 Å